Protein AF-A0A935I3I3-F1 (afdb_monomer_lite)

Structure (mmCIF, N/CA/C/O backbone):
data_AF-A0A935I3I3-F1
#
_entry.id   AF-A0A935I3I3-F1
#
loop_
_atom_site.group_PDB
_atom_site.id
_atom_site.type_symbol
_atom_site.label_atom_id
_atom_site.label_alt_id
_atom_site.label_comp_id
_atom_site.label_asym_id
_atom_site.label_entity_id
_atom_site.label_seq_id
_atom_site.pdbx_PDB_ins_code
_atom_site.Cartn_x
_atom_site.Cartn_y
_atom_site.Cartn_z
_atom_site.occupancy
_atom_site.B_iso_or_equiv
_atom_site.auth_seq_id
_atom_site.auth_comp_id
_atom_site.auth_asym_id
_atom_site.auth_atom_id
_atom_site.pdbx_PDB_model_num
ATOM 1 N N . MET A 1 1 ? -55.797 -112.763 5.866 1.00 67.31 1 MET A N 1
ATOM 2 C CA . MET A 1 1 ? -55.357 -113.945 5.087 1.00 67.31 1 MET A CA 1
ATOM 3 C C . MET A 1 1 ? -56.185 -114.024 3.824 1.00 67.31 1 MET A C 1
ATOM 5 O O . MET A 1 1 ? -57.358 -113.689 3.894 1.00 67.31 1 MET A O 1
ATOM 9 N N . TYR A 1 2 ? -55.603 -114.452 2.710 1.00 75.25 2 TYR A N 1
ATOM 10 C CA . TYR A 1 2 ? -56.309 -114.730 1.459 1.00 75.25 2 TYR A CA 1
ATOM 11 C C . TYR A 1 2 ? -55.776 -116.035 0.833 1.00 75.25 2 TYR A C 1
ATOM 13 O O . TYR A 1 2 ? -54.652 -116.449 1.129 1.00 75.25 2 TYR A O 1
ATOM 21 N N . ALA A 1 3 ? -56.599 -116.726 0.039 1.00 72.50 3 ALA A N 1
ATOM 22 C CA . ALA A 1 3 ? -56.212 -117.960 -0.651 1.00 72.50 3 ALA A CA 1
ATOM 23 C C . ALA A 1 3 ? -55.405 -117.629 -1.913 1.00 72.50 3 ALA A C 1
ATOM 25 O O . ALA A 1 3 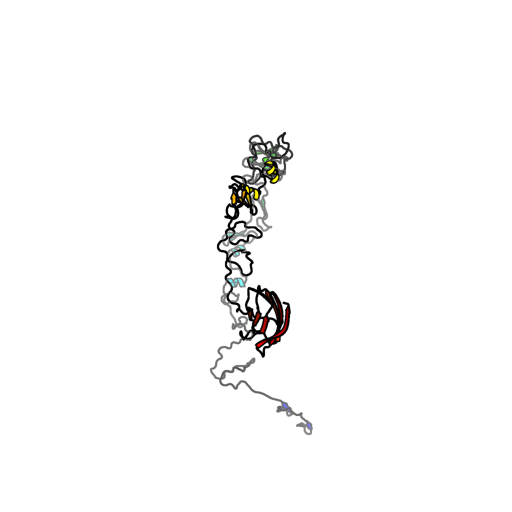? -55.801 -116.744 -2.670 1.00 72.50 3 ALA A O 1
ATOM 26 N N . ASN A 1 4 ? -54.294 -118.332 -2.138 1.00 71.69 4 ASN A N 1
ATOM 27 C CA . ASN A 1 4 ? -53.421 -118.104 -3.296 1.00 71.69 4 ASN A CA 1
ATOM 28 C C . ASN A 1 4 ? -53.401 -119.281 -4.298 1.00 71.69 4 ASN A C 1
ATOM 30 O O . ASN A 1 4 ? -52.990 -119.083 -5.437 1.00 71.69 4 ASN A O 1
ATOM 34 N N . ALA A 1 5 ? -53.870 -120.475 -3.903 1.00 74.25 5 ALA A N 1
ATOM 35 C CA . ALA A 1 5 ? -54.083 -121.655 -4.754 1.00 74.25 5 ALA A CA 1
ATOM 36 C C . ALA A 1 5 ? -55.020 -122.676 -4.066 1.00 74.25 5 ALA A C 1
ATOM 38 O O . ALA A 1 5 ? -55.248 -122.591 -2.856 1.00 74.25 5 ALA A O 1
ATOM 39 N N . VAL A 1 6 ? -55.547 -123.670 -4.804 1.00 73.00 6 VAL A N 1
ATOM 40 C CA . VAL A 1 6 ? -56.353 -124.768 -4.223 1.00 73.00 6 VAL A CA 1
ATOM 41 C C . VAL A 1 6 ? -55.484 -125.555 -3.235 1.00 73.00 6 VAL A C 1
ATOM 43 O O . VAL A 1 6 ? -54.582 -126.283 -3.637 1.00 73.00 6 VAL A O 1
ATOM 46 N N . GLY A 1 7 ? -55.743 -125.368 -1.938 1.00 63.22 7 GLY A N 1
ATOM 47 C CA . GLY A 1 7 ? -54.997 -125.983 -0.835 1.00 63.22 7 GLY A CA 1
ATOM 48 C C . GLY A 1 7 ? -53.955 -125.093 -0.132 1.00 63.22 7 GLY A C 1
ATOM 49 O O . GLY A 1 7 ? -53.338 -125.577 0.813 1.00 63.22 7 GLY A O 1
ATOM 50 N N . GLY A 1 8 ? -53.766 -123.817 -0.521 1.00 68.31 8 GLY A N 1
ATOM 51 C CA . GLY A 1 8 ? -52.788 -122.888 0.089 1.00 68.31 8 GLY A CA 1
ATOM 52 C C . GLY A 1 8 ? -53.350 -121.510 0.506 1.00 68.31 8 GLY A C 1
ATOM 53 O O . GLY A 1 8 ? -54.224 -120.955 -0.162 1.00 68.31 8 GLY A O 1
ATOM 54 N N . PHE A 1 9 ? -52.829 -120.933 1.606 1.00 74.62 9 PHE A N 1
ATOM 55 C CA . PHE A 1 9 ? -53.201 -119.605 2.145 1.00 74.62 9 PHE A CA 1
ATOM 56 C C . PHE A 1 9 ? -51.977 -118.699 2.408 1.00 74.62 9 PHE A C 1
ATOM 58 O O . PHE A 1 9 ? -50.908 -119.185 2.768 1.00 74.62 9 PHE A O 1
ATOM 65 N N . THR A 1 10 ? -52.140 -117.369 2.291 1.00 81.88 10 THR A N 1
ATOM 66 C CA . THR A 1 10 ? -51.128 -116.329 2.618 1.00 81.88 10 THR A CA 1
ATOM 67 C C . THR A 1 10 ? -51.732 -115.189 3.469 1.00 81.88 10 THR A C 1
ATOM 69 O O . THR A 1 10 ? -52.936 -114.935 3.422 1.00 81.88 10 THR A O 1
ATOM 72 N N . THR A 1 11 ? -50.941 -114.486 4.289 1.00 74.62 11 THR A N 1
ATOM 73 C CA . THR A 1 11 ? -51.362 -113.332 5.121 1.00 74.62 11 THR A CA 1
ATOM 74 C C . THR A 1 11 ? -51.030 -111.979 4.462 1.00 74.62 11 THR A C 1
ATOM 76 O O . THR A 1 11 ? -50.096 -111.886 3.675 1.00 74.62 11 THR A O 1
ATOM 79 N N . LEU A 1 12 ? -51.799 -110.924 4.783 1.00 78.88 12 LEU A N 1
ATOM 80 C CA . LEU A 1 12 ? -51.571 -109.531 4.348 1.00 78.88 12 LEU A CA 1
ATOM 81 C C . LEU A 1 12 ? -51.292 -108.653 5.593 1.00 78.88 12 LEU A C 1
ATOM 83 O O . LEU A 1 12 ? -51.928 -108.922 6.618 1.00 78.88 12 LEU A O 1
ATOM 87 N N . PRO A 1 13 ? -50.405 -107.635 5.546 1.00 79.75 13 PRO A N 1
ATOM 88 C CA . PRO A 1 13 ? -50.152 -106.741 6.686 1.00 79.75 13 PRO A CA 1
ATOM 89 C C . PRO A 1 13 ? -51.347 -105.832 7.043 1.00 79.75 13 PRO A C 1
ATOM 91 O O . PRO A 1 13 ? -52.246 -105.615 6.228 1.00 79.75 13 PRO A O 1
ATOM 94 N N . ALA A 1 14 ? -51.345 -105.274 8.260 1.00 71.75 14 ALA A N 1
ATOM 95 C CA . ALA A 1 14 ? -52.360 -104.321 8.732 1.00 71.75 14 ALA A CA 1
ATOM 96 C C . ALA A 1 14 ? -52.183 -102.907 8.124 1.00 71.75 14 ALA A C 1
ATOM 98 O O . ALA A 1 14 ? -51.054 -102.504 7.849 1.00 71.75 14 ALA A O 1
ATOM 99 N N . ALA A 1 15 ? -53.286 -102.168 7.932 1.00 75.25 15 ALA A N 1
ATOM 100 C CA . ALA A 1 15 ? -53.308 -100.791 7.402 1.00 75.25 15 ALA A CA 1
ATOM 101 C C . ALA A 1 15 ? -53.115 -99.709 8.473 1.00 75.25 15 ALA A C 1
ATOM 103 O O . ALA A 1 15 ? -53.369 -99.963 9.654 1.00 75.25 15 ALA A O 1
ATOM 104 N N . SER A 1 16 ? -52.793 -98.483 8.034 1.00 79.94 16 SER A N 1
ATOM 105 C CA . SER A 1 16 ? -52.902 -97.276 8.861 1.00 79.94 16 SER A CA 1
ATOM 106 C C . SER A 1 16 ? -54.316 -96.687 8.800 1.00 79.94 16 SER A C 1
ATOM 108 O O . SER A 1 16 ? -55.055 -96.863 7.832 1.00 79.94 16 SER A O 1
ATOM 110 N N . ASN A 1 17 ? -54.713 -95.960 9.846 1.00 67.06 17 ASN A N 1
ATOM 111 C CA . ASN A 1 17 ? -56.028 -95.320 9.885 1.00 67.06 17 ASN A CA 1
ATOM 112 C C . ASN A 1 17 ? -56.160 -94.246 8.796 1.00 67.06 17 ASN A C 1
ATOM 114 O O . ASN A 1 17 ? -55.360 -93.316 8.737 1.00 67.06 17 ASN A O 1
ATOM 118 N N . GLY A 1 18 ? -57.216 -94.358 7.987 1.00 67.12 18 GLY A N 1
ATOM 119 C CA . GLY A 1 18 ? -57.467 -93.499 6.827 1.00 67.12 18 GLY A CA 1
ATOM 120 C C . GLY A 1 18 ? -57.090 -94.147 5.495 1.00 67.12 18 GLY A C 1
ATOM 121 O O . GLY A 1 18 ? -57.455 -93.608 4.450 1.00 67.12 18 GLY A O 1
ATOM 122 N N . ASP A 1 19 ? -56.433 -95.311 5.536 1.00 76.06 19 ASP A N 1
ATOM 123 C CA . ASP A 1 19 ? -56.167 -96.109 4.349 1.00 76.06 19 ASP A CA 1
ATOM 124 C C . ASP A 1 19 ? -57.417 -96.883 3.896 1.00 76.06 19 ASP A C 1
ATOM 126 O O . ASP A 1 19 ? -58.157 -97.460 4.695 1.00 76.06 19 ASP A O 1
ATOM 130 N N . VAL A 1 20 ? -57.625 -96.949 2.584 1.00 77.19 20 VAL A N 1
ATOM 131 C CA . VAL A 1 20 ? -58.715 -97.668 1.919 1.00 77.19 20 VAL A CA 1
ATOM 132 C C . VAL A 1 20 ? -58.183 -98.976 1.320 1.00 77.19 20 VAL A C 1
ATOM 134 O O . VAL A 1 20 ? -57.151 -98.972 0.647 1.00 77.19 20 VAL A O 1
ATOM 137 N N . LEU A 1 21 ? -58.874 -100.102 1.558 1.00 78.88 21 LEU A N 1
ATOM 138 C CA . LEU A 1 21 ? -58.543 -101.411 0.970 1.00 78.88 21 LEU A CA 1
ATOM 139 C C . LEU A 1 21 ? -58.979 -101.460 -0.497 1.00 78.88 21 LEU A C 1
ATOM 141 O O . LEU A 1 21 ? -60.126 -101.161 -0.821 1.00 78.88 21 LEU A O 1
ATOM 145 N N . THR A 1 22 ? -58.093 -101.912 -1.375 1.00 77.25 22 THR 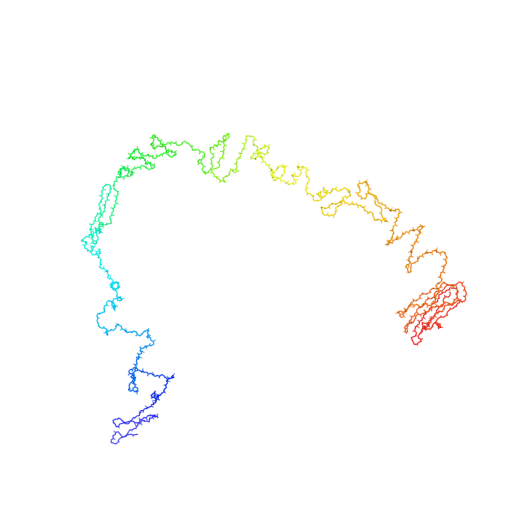A N 1
ATOM 146 C CA . THR A 1 22 ? -58.317 -102.030 -2.821 1.00 77.25 22 THR A CA 1
ATOM 147 C C . THR A 1 22 ? -57.849 -103.402 -3.330 1.00 77.25 22 THR A C 1
ATOM 149 O O . THR A 1 22 ? -57.045 -104.067 -2.675 1.00 77.25 22 THR A O 1
ATOM 152 N N . LEU A 1 23 ? -58.367 -103.869 -4.475 1.00 76.94 23 LEU A N 1
ATOM 153 C CA . LEU A 1 23 ? -57.952 -105.123 -5.127 1.00 76.94 23 LEU A CA 1
ATOM 154 C C . LEU A 1 23 ? -57.305 -104.845 -6.487 1.00 76.94 23 LEU A C 1
ATOM 156 O O . LEU A 1 23 ? -57.855 -104.084 -7.278 1.00 76.94 23 LEU A O 1
ATOM 160 N N . THR A 1 24 ? -56.209 -105.547 -6.798 1.00 73.75 24 THR A N 1
ATOM 161 C CA . THR A 1 24 ? -55.585 -105.549 -8.134 1.00 73.75 24 THR A CA 1
ATOM 162 C C . THR A 1 24 ? -55.261 -106.984 -8.557 1.00 73.75 24 THR A C 1
ATOM 164 O O . THR A 1 24 ? -54.602 -107.712 -7.822 1.00 73.75 24 THR A O 1
ATOM 167 N N . ALA A 1 25 ? -55.752 -107.421 -9.724 1.00 67.31 25 ALA A N 1
ATOM 168 C CA . ALA A 1 25 ? -55.554 -108.779 -10.265 1.00 67.31 25 ALA A CA 1
ATOM 169 C C . ALA A 1 25 ? -55.916 -109.933 -9.296 1.00 67.31 25 ALA A C 1
ATOM 171 O O . ALA A 1 25 ? -55.322 -111.007 -9.333 1.00 67.31 25 ALA A O 1
ATOM 172 N N . GLY A 1 26 ? -56.901 -109.707 -8.421 1.00 71.06 26 GLY A N 1
ATOM 173 C CA . GLY A 1 26 ? -57.347 -110.687 -7.425 1.00 71.06 26 GLY A CA 1
ATOM 174 C C . GLY A 1 26 ? -56.551 -110.688 -6.113 1.00 71.06 26 GLY A C 1
ATOM 175 O O . GLY A 1 26 ? -56.873 -111.478 -5.229 1.00 71.06 26 GLY A O 1
ATOM 176 N N . VAL A 1 27 ? -55.570 -109.790 -5.947 1.00 77.38 27 VAL A N 1
ATOM 177 C CA . VAL A 1 27 ? -54.747 -109.652 -4.730 1.00 77.38 27 VAL A CA 1
ATOM 178 C C . VAL A 1 27 ? -55.078 -108.326 -3.989 1.00 77.38 27 VAL A C 1
ATOM 180 O O . VAL A 1 27 ? -55.144 -107.290 -4.652 1.00 77.38 27 VAL A O 1
ATOM 183 N N . PRO A 1 28 ? -55.319 -108.299 -2.655 1.00 79.12 28 PRO A N 1
ATOM 184 C CA . PRO A 1 28 ? -55.695 -107.071 -1.897 1.00 79.12 28 PRO A CA 1
ATOM 185 C C . PRO A 1 28 ? -54.514 -106.175 -1.387 1.00 79.12 28 PRO A C 1
ATOM 187 O O . PRO A 1 28 ? -53.486 -106.737 -1.018 1.00 79.12 28 PRO A O 1
ATOM 190 N N . SER A 1 29 ? -54.663 -104.823 -1.280 1.00 82.88 29 SER A N 1
ATOM 191 C CA . SER A 1 29 ? -53.693 -103.812 -0.705 1.00 82.88 29 SER A CA 1
ATOM 192 C C . SER A 1 29 ? -54.310 -102.442 -0.222 1.00 82.88 29 SER A C 1
ATOM 194 O O . SER A 1 29 ? -55.455 -102.177 -0.562 1.00 82.88 29 SER A O 1
ATOM 196 N N . TRP A 1 30 ? -53.597 -101.537 0.509 1.00 79.50 30 TRP A N 1
ATOM 197 C CA . TRP A 1 30 ? -54.108 -100.301 1.231 1.00 79.50 30 TRP A CA 1
ATOM 198 C C . TRP A 1 30 ? -53.634 -98.877 0.710 1.00 79.50 30 TRP A C 1
ATOM 200 O O . TRP A 1 30 ? -52.496 -98.819 0.247 1.00 79.50 30 TRP A O 1
ATOM 210 N N . VAL A 1 31 ? -54.426 -97.747 0.812 1.00 76.81 31 VAL A N 1
ATOM 211 C CA . VAL A 1 31 ? -54.115 -96.310 0.352 1.00 76.81 31 VAL A CA 1
ATOM 212 C C . VAL A 1 31 ? -54.820 -95.076 1.109 1.00 76.81 31 VAL A C 1
ATOM 214 O O . VAL A 1 31 ? -56.038 -95.155 1.221 1.00 76.81 31 VAL A O 1
ATOM 217 N N . PRO A 1 32 ? -54.184 -93.912 1.516 1.00 68.25 32 PRO A N 1
ATOM 218 C CA . PRO A 1 32 ? -54.761 -92.725 2.310 1.00 68.25 32 PRO A CA 1
ATOM 219 C C . PRO A 1 32 ? -55.275 -91.361 1.632 1.00 68.25 32 PRO A C 1
ATOM 221 O O . PRO A 1 32 ? -54.950 -91.135 0.471 1.00 68.25 32 PRO A O 1
ATOM 224 N N . THR A 1 33 ? -56.011 -90.404 2.333 1.00 66.19 33 THR A N 1
ATOM 225 C CA . THR A 1 33 ? -56.846 -89.200 1.801 1.00 66.19 33 THR A CA 1
ATOM 226 C C . THR A 1 33 ? -56.969 -87.820 2.638 1.00 66.19 33 THR A C 1
ATOM 228 O O . THR A 1 33 ? -56.973 -87.963 3.856 1.00 66.19 33 THR A O 1
ATOM 231 N N . ALA A 1 34 ? -57.184 -86.539 2.101 1.00 55.91 34 ALA A N 1
ATOM 232 C CA . ALA A 1 34 ? -57.735 -85.250 2.791 1.00 55.91 34 ALA A CA 1
ATOM 233 C C . ALA A 1 34 ? -57.968 -83.824 2.023 1.00 55.91 34 ALA A C 1
ATOM 235 O O . ALA A 1 34 ? -57.107 -83.479 1.221 1.00 55.91 34 ALA A O 1
ATOM 236 N N . GLY A 1 35 ? -59.011 -82.952 2.372 1.00 55.47 35 GLY A N 1
ATOM 237 C CA . GLY A 1 35 ? -59.131 -81.396 2.503 1.00 55.47 35 GLY A CA 1
ATOM 238 C C . GLY A 1 35 ? -59.760 -80.330 1.455 1.00 55.47 35 GLY A C 1
ATOM 239 O O . GLY A 1 35 ? -59.498 -80.513 0.284 1.00 55.47 35 GLY A O 1
ATOM 240 N N . SER A 1 36 ? -60.487 -79.182 1.787 1.00 52.53 36 SER A N 1
ATOM 241 C CA . SER A 1 36 ? -61.473 -78.290 0.961 1.00 52.53 36 SER A CA 1
ATOM 242 C C . SER A 1 36 ? -61.195 -76.760 0.500 1.00 52.53 36 SER A C 1
ATOM 244 O O . SER A 1 36 ? -60.289 -76.150 1.049 1.00 52.53 36 SER A O 1
ATOM 246 N N . SER A 1 37 ? -61.997 -76.091 -0.426 1.00 59.03 37 SER A N 1
ATOM 247 C CA . SER A 1 37 ? -61.678 -74.980 -1.456 1.00 59.03 37 SER A CA 1
ATOM 248 C C . SER A 1 37 ? -62.431 -73.564 -1.512 1.00 59.03 37 SER A C 1
ATOM 250 O O . SER A 1 37 ? -63.527 -73.422 -0.978 1.00 59.03 37 SER A O 1
ATOM 252 N N . PHE A 1 38 ? -61.875 -72.541 -2.242 1.00 60.41 38 PHE A N 1
ATOM 253 C CA . PHE A 1 38 ? -62.249 -71.090 -2.485 1.00 60.41 38 PHE A CA 1
ATOM 254 C C . PHE A 1 38 ? -63.631 -70.800 -3.127 1.00 60.41 38 PHE A C 1
ATOM 256 O O . PHE A 1 38 ? -64.105 -69.664 -3.130 1.00 60.41 38 PHE A O 1
ATOM 263 N N . SER A 1 39 ? -64.307 -71.809 -3.672 1.00 60.75 39 SER A N 1
ATOM 264 C CA . SER A 1 39 ? -65.512 -71.669 -4.510 1.00 60.75 39 SER A CA 1
ATOM 265 C C . SER A 1 39 ? -66.822 -71.330 -3.770 1.00 60.75 39 SER A C 1
ATOM 267 O O . SER A 1 39 ? -67.883 -71.329 -4.388 1.00 60.75 39 SER A O 1
ATOM 269 N N . ALA A 1 40 ? -66.779 -71.037 -2.467 1.00 57.44 40 ALA A N 1
ATOM 270 C CA . ALA A 1 40 ? -67.965 -70.840 -1.624 1.00 57.44 40 ALA A CA 1
ATOM 271 C C . ALA A 1 40 ? -68.383 -69.364 -1.377 1.00 57.44 40 ALA A C 1
ATOM 273 O O . ALA A 1 40 ? -69.318 -69.127 -0.616 1.00 57.44 40 ALA A O 1
ATOM 274 N N . ILE A 1 41 ? -67.729 -68.363 -1.989 1.00 62.38 41 ILE A N 1
ATOM 275 C CA . ILE A 1 41 ? -68.040 -66.924 -1.811 1.00 62.38 41 ILE A CA 1
ATOM 276 C C . ILE A 1 41 ? -68.978 -66.442 -2.933 1.00 62.38 41 ILE A C 1
ATOM 278 O O . ILE A 1 41 ? -68.568 -66.411 -4.089 1.00 62.38 41 ILE A O 1
ATOM 282 N N . THR A 1 42 ? -70.218 -66.041 -2.620 1.00 62.75 42 THR A N 1
ATOM 283 C CA . THR A 1 42 ? -71.237 -65.705 -3.644 1.00 62.75 42 THR A CA 1
ATOM 284 C C . THR A 1 42 ? -71.699 -64.240 -3.696 1.00 62.75 42 THR A C 1
ATOM 286 O O . THR A 1 42 ? -72.311 -63.867 -4.690 1.00 62.75 42 THR A O 1
ATOM 289 N N . THR A 1 43 ? -71.380 -63.376 -2.720 1.00 63.41 43 THR A N 1
ATOM 290 C CA . THR A 1 43 ? -71.525 -61.898 -2.816 1.00 63.41 43 THR A CA 1
ATOM 291 C C . THR A 1 43 ? -70.566 -61.183 -1.850 1.00 63.41 43 THR A C 1
ATOM 293 O O . THR A 1 43 ? -70.423 -61.633 -0.715 1.00 63.41 43 THR A O 1
ATOM 296 N N . GLY A 1 44 ? -69.971 -60.050 -2.259 1.00 59.25 44 GLY A N 1
ATOM 297 C CA . GLY A 1 44 ? -69.062 -59.216 -1.445 1.00 59.25 44 GLY A CA 1
ATOM 298 C C . GLY A 1 44 ? -67.592 -59.245 -1.903 1.00 59.25 44 GLY A C 1
ATOM 299 O O . GLY A 1 44 ? -67.193 -60.112 -2.676 1.00 59.25 44 GLY A O 1
ATOM 300 N N . THR A 1 45 ? -66.780 -58.286 -1.441 1.00 62.66 45 THR A N 1
ATOM 301 C CA . THR A 1 45 ? -65.343 -58.181 -1.772 1.00 62.66 45 THR A CA 1
ATOM 302 C C . THR A 1 45 ? -64.501 -59.030 -0.817 1.00 62.66 45 THR A C 1
ATOM 304 O O . THR A 1 45 ? -64.507 -58.795 0.391 1.00 62.66 45 THR A O 1
ATOM 307 N N . ASN A 1 46 ? -63.742 -59.995 -1.348 1.00 60.25 46 ASN A N 1
ATOM 308 C CA . ASN A 1 46 ? -62.762 -60.763 -0.579 1.00 60.25 46 ASN A CA 1
ATOM 309 C C . ASN A 1 46 ? -61.506 -59.908 -0.340 1.00 60.25 46 ASN A C 1
ATOM 311 O O . ASN A 1 46 ? -60.678 -59.754 -1.232 1.00 60.25 46 ASN A O 1
ATOM 315 N N . ALA A 1 47 ? -61.396 -59.313 0.848 1.00 62.56 47 ALA A N 1
ATOM 316 C CA . ALA A 1 47 ? -60.284 -58.432 1.206 1.00 62.56 47 ALA A CA 1
ATOM 317 C C . ALA A 1 47 ? -59.141 -59.141 1.956 1.00 62.56 47 ALA A C 1
ATOM 319 O O . ALA A 1 47 ? -58.132 -58.506 2.252 1.00 62.56 47 ALA A O 1
ATOM 320 N N . THR A 1 48 ? -59.285 -60.425 2.304 1.00 55.66 48 THR A N 1
ATOM 321 C CA . THR A 1 48 ? -58.344 -61.107 3.214 1.00 55.66 48 THR A CA 1
ATOM 322 C C . THR A 1 48 ? -57.849 -62.473 2.736 1.00 55.66 48 THR A C 1
ATOM 324 O O . THR A 1 48 ? -56.930 -63.007 3.354 1.00 55.66 48 THR A O 1
ATOM 327 N N . ALA A 1 49 ? -58.367 -63.028 1.634 1.00 58.84 49 ALA A N 1
ATOM 328 C CA . ALA A 1 49 ? -57.858 -64.263 1.036 1.00 58.84 49 ALA A CA 1
ATOM 329 C C . ALA A 1 49 ? -57.417 -64.063 -0.424 1.00 58.84 49 ALA A C 1
ATOM 331 O O . ALA A 1 49 ? -58.130 -63.484 -1.241 1.00 58.84 49 ALA A O 1
ATOM 332 N N . THR A 1 50 ? -56.238 -64.584 -0.759 1.00 60.62 50 THR A N 1
ATOM 333 C CA . THR A 1 50 ? -55.670 -64.594 -2.112 1.00 60.62 50 THR A CA 1
ATOM 334 C C . THR A 1 50 ? -56.201 -65.769 -2.940 1.00 60.62 50 THR A C 1
ATOM 336 O O . THR A 1 50 ? -56.354 -66.880 -2.434 1.00 60.62 50 THR A O 1
ATOM 339 N N . MET A 1 51 ? -56.445 -65.541 -4.237 1.00 67.12 51 MET A N 1
ATOM 340 C CA . MET A 1 51 ? -56.627 -66.610 -5.227 1.00 67.12 51 MET A CA 1
ATOM 341 C C . MET A 1 51 ? -55.307 -66.819 -5.969 1.00 67.12 51 MET A C 1
ATOM 343 O O . MET A 1 51 ? -54.874 -65.949 -6.721 1.00 67.12 51 MET A O 1
ATOM 347 N N . THR A 1 52 ? -54.665 -67.970 -5.786 1.00 64.62 52 THR A N 1
ATOM 348 C CA . THR A 1 52 ? -53.498 -68.342 -6.596 1.00 64.62 52 THR A CA 1
ATOM 349 C C . THR A 1 52 ? -53.971 -69.049 -7.865 1.00 64.62 52 THR A C 1
ATOM 351 O O . THR A 1 52 ? -54.471 -70.171 -7.808 1.00 64.62 52 THR A O 1
ATOM 354 N N . VAL A 1 53 ? -53.819 -68.389 -9.015 1.00 68.00 53 VAL A N 1
ATOM 355 C CA . VAL A 1 53 ? -54.086 -68.962 -10.342 1.00 68.00 53 VAL A CA 1
ATOM 356 C C . VAL A 1 53 ? -52.761 -69.497 -10.885 1.00 68.00 53 VAL A C 1
ATOM 358 O O . VAL A 1 53 ? -51.886 -68.728 -11.269 1.00 68.00 53 VAL A O 1
ATOM 361 N N . ASN A 1 54 ? -52.569 -70.815 -10.839 1.00 63.12 54 ASN A N 1
ATOM 362 C CA . ASN A 1 54 ? -51.323 -71.442 -11.289 1.00 63.12 54 ASN A CA 1
ATOM 363 C C . ASN A 1 54 ? -51.239 -71.516 -12.822 1.00 63.12 54 ASN A C 1
ATOM 365 O O . ASN A 1 54 ? -52.229 -71.332 -13.529 1.00 63.12 54 ASN A O 1
ATOM 369 N N . ASN A 1 55 ? -50.049 -71.828 -13.338 1.00 56.50 55 ASN A N 1
ATOM 370 C CA . ASN A 1 55 ? -49.820 -71.997 -14.771 1.00 56.50 55 ASN A CA 1
ATOM 371 C C . ASN A 1 55 ? -50.826 -72.987 -15.399 1.00 56.50 55 ASN A C 1
ATOM 373 O O . ASN A 1 55 ? -51.003 -74.096 -14.895 1.00 56.50 55 ASN A O 1
ATOM 377 N N . GLY A 1 56 ? -51.481 -72.575 -16.489 1.00 67.50 56 GLY A N 1
ATOM 378 C CA . GLY A 1 56 ? -52.517 -73.351 -17.182 1.00 67.50 56 GLY A CA 1
ATOM 379 C C . GLY A 1 56 ? -53.927 -73.260 -16.584 1.00 67.50 56 GLY A C 1
ATOM 380 O O . GLY A 1 56 ? -54.850 -73.865 -17.127 1.00 67.50 56 GLY A O 1
ATOM 381 N N . ALA A 1 57 ? -54.132 -72.511 -15.497 1.00 61.25 57 ALA A N 1
ATOM 382 C CA . ALA A 1 57 ? -55.467 -72.296 -14.952 1.00 61.25 57 ALA A CA 1
ATOM 383 C C . ALA A 1 57 ? -56.262 -71.290 -15.801 1.00 61.25 57 ALA A C 1
ATOM 385 O O . ALA A 1 57 ? -55.791 -70.202 -16.131 1.00 61.25 57 ALA A O 1
ATOM 386 N N . SER A 1 58 ? -57.500 -71.653 -16.131 1.00 67.94 58 SER A N 1
ATOM 387 C CA . SER A 1 58 ? -58.455 -70.783 -16.815 1.00 67.94 58 SER A CA 1
ATOM 388 C C . SER A 1 58 ? -59.396 -70.129 -15.804 1.00 67.94 58 SER A C 1
ATOM 390 O O . SER A 1 58 ? -60.041 -70.828 -15.021 1.00 67.94 58 SER A O 1
ATOM 392 N N . ILE A 1 59 ? -59.529 -68.803 -15.848 1.00 67.12 59 ILE A N 1
ATOM 393 C CA . ILE A 1 59 ? -60.553 -68.076 -15.087 1.00 67.12 59 ILE A CA 1
ATOM 394 C C . ILE A 1 59 ? -61.872 -68.198 -15.857 1.00 67.12 59 ILE A C 1
ATOM 396 O O . ILE A 1 59 ? -62.054 -67.571 -16.899 1.00 67.12 59 ILE A O 1
ATOM 400 N N . LEU A 1 60 ? -62.778 -69.046 -15.366 1.00 66.88 60 LEU A N 1
ATOM 401 C CA . LEU A 1 60 ? -64.104 -69.239 -15.950 1.00 66.88 60 LEU A CA 1
ATOM 402 C C . LEU A 1 60 ? -65.089 -68.228 -15.350 1.00 66.88 60 LEU A C 1
ATOM 404 O O . LEU A 1 60 ? -65.230 -68.134 -14.132 1.00 66.88 60 LEU A O 1
ATOM 408 N N . LEU A 1 61 ? -65.779 -67.475 -16.201 1.00 67.56 61 LEU A N 1
ATOM 409 C CA . LEU A 1 61 ? -66.735 -66.457 -15.772 1.00 67.56 61 LEU A CA 1
ATOM 410 C C . LEU A 1 61 ? -68.062 -67.118 -15.360 1.00 67.56 61 LEU A C 1
ATOM 412 O O . LEU A 1 61 ? -68.660 -67.856 -16.139 1.00 67.56 61 LEU A O 1
ATOM 416 N N . GLY A 1 62 ? -68.504 -66.875 -14.118 1.00 61.94 62 GLY A N 1
ATOM 417 C CA . GLY A 1 62 ? -69.609 -67.602 -13.466 1.00 61.94 62 GLY A CA 1
ATOM 418 C C . GLY A 1 62 ? -71.017 -67.326 -14.009 1.00 61.94 62 GLY A C 1
ATOM 419 O O . GLY A 1 62 ? -71.961 -68.020 -13.638 1.00 61.94 62 GLY A O 1
ATOM 420 N N . THR A 1 63 ? -71.175 -66.347 -14.896 1.00 62.41 63 THR A N 1
ATOM 421 C CA . THR A 1 63 ? -72.434 -66.034 -15.580 1.00 62.41 63 THR A CA 1
ATOM 422 C C . THR A 1 63 ? -72.161 -65.614 -17.021 1.00 62.41 63 THR A C 1
ATOM 424 O O . THR A 1 63 ? -71.199 -64.899 -17.314 1.00 62.41 63 THR A O 1
ATOM 427 N N . ALA A 1 64 ? -73.020 -66.060 -17.940 1.00 58.53 64 ALA A N 1
ATOM 428 C CA . ALA A 1 64 ? -72.944 -65.673 -19.344 1.00 58.53 64 ALA A CA 1
ATOM 429 C C . ALA A 1 64 ? -73.131 -64.150 -19.482 1.00 58.53 64 ALA A C 1
ATOM 431 O O . ALA A 1 64 ? -74.161 -63.617 -19.075 1.00 58.53 64 ALA A O 1
ATOM 432 N N . GLY A 1 65 ? -72.128 -63.464 -20.043 1.00 62.84 65 GLY A N 1
ATOM 433 C CA . GLY A 1 65 ? -72.136 -62.013 -20.277 1.00 62.84 65 GLY A CA 1
ATOM 434 C C . GLY A 1 65 ? -71.112 -61.206 -19.471 1.00 62.84 65 GLY A C 1
ATOM 435 O O . GLY A 1 65 ? -70.936 -60.022 -19.746 1.00 62.84 65 GLY A O 1
ATOM 436 N N . ALA A 1 66 ? -70.397 -61.814 -18.522 1.00 63.19 66 ALA A N 1
ATOM 437 C CA . ALA A 1 66 ? -69.220 -61.172 -17.940 1.00 63.19 66 ALA A CA 1
ATOM 438 C C . ALA A 1 66 ? -68.054 -61.162 -18.955 1.00 63.19 66 ALA A C 1
ATOM 440 O O . ALA A 1 66 ? -67.896 -62.106 -19.729 1.00 63.19 66 ALA A O 1
ATOM 441 N N . ILE A 1 67 ? -67.234 -60.105 -18.948 1.00 66.94 67 ILE A N 1
ATOM 442 C CA . ILE A 1 67 ? -66.008 -59.960 -19.754 1.00 66.94 67 ILE A CA 1
ATOM 443 C C . ILE A 1 67 ? -64.870 -59.447 -18.873 1.00 66.94 67 ILE A C 1
ATOM 445 O O . ILE A 1 67 ? -65.081 -58.577 -18.030 1.00 66.94 67 ILE A O 1
ATOM 449 N N . ILE A 1 68 ? -63.660 -59.966 -19.091 1.00 65.31 68 ILE A N 1
ATOM 450 C CA . ILE A 1 68 ? -62.443 -59.419 -18.486 1.00 65.31 68 ILE A CA 1
ATOM 451 C C . ILE A 1 68 ? -61.870 -58.387 -19.458 1.00 65.31 68 ILE A C 1
ATOM 453 O O . ILE A 1 68 ? -61.359 -58.751 -20.512 1.00 65.31 68 ILE A O 1
ATOM 457 N N . GLN A 1 69 ? -62.013 -57.099 -19.146 1.00 61.72 69 GLN A N 1
ATOM 458 C CA . GLN A 1 69 ? -61.697 -56.015 -20.088 1.00 61.72 69 GLN A CA 1
ATOM 459 C C . GLN A 1 69 ? -60.251 -55.506 -20.025 1.00 61.72 69 GLN A C 1
ATOM 461 O O . GLN A 1 69 ? -59.842 -54.736 -20.889 1.00 61.72 69 GLN A O 1
ATOM 466 N N . SER A 1 70 ? -59.448 -55.976 -19.073 1.00 61.03 70 SER A N 1
ATOM 467 C CA . SER A 1 70 ? -58.015 -55.682 -19.033 1.00 61.03 70 SER A CA 1
ATOM 468 C C . SER A 1 70 ? -57.288 -56.718 -18.181 1.00 61.03 70 SER A C 1
ATOM 470 O O . SER A 1 70 ? -57.263 -56.612 -16.956 1.00 61.03 70 SER A O 1
ATOM 472 N N . ASN A 1 71 ? -56.697 -57.724 -18.829 1.00 56.75 71 ASN A N 1
ATOM 473 C CA . ASN A 1 71 ? -55.670 -58.532 -18.183 1.00 56.75 71 ASN A CA 1
ATOM 474 C C . ASN A 1 71 ? -54.337 -57.809 -18.347 1.00 56.75 71 ASN A C 1
ATOM 476 O O . ASN A 1 71 ? -53.664 -57.945 -19.366 1.00 56.75 71 ASN A O 1
ATOM 480 N N . GLU A 1 72 ? -53.978 -57.010 -17.353 1.00 63.16 72 GLU A N 1
ATOM 481 C CA . GLU A 1 72 ? -52.631 -56.469 -17.254 1.00 63.16 72 GLU A CA 1
ATOM 482 C C . GLU A 1 72 ? -51.713 -57.579 -16.723 1.00 63.16 72 GLU A C 1
ATOM 484 O O . GLU A 1 72 ? -51.614 -57.821 -15.521 1.00 63.16 72 GLU A O 1
ATOM 489 N N . PHE A 1 73 ? -51.088 -58.323 -17.639 1.00 59.62 73 PHE A N 1
ATOM 490 C CA . PHE A 1 73 ? -50.083 -59.329 -17.295 1.00 59.62 73 PHE A CA 1
ATOM 491 C C . PHE A 1 73 ? -48.733 -58.648 -17.077 1.00 59.62 73 PHE A C 1
ATOM 493 O O . PHE A 1 73 ? -47.856 -58.661 -17.937 1.00 59.62 73 PHE A O 1
ATOM 500 N N . ILE A 1 74 ? -48.577 -58.041 -15.908 1.00 60.41 74 ILE A N 1
ATOM 501 C CA . ILE A 1 74 ? -47.287 -57.569 -15.409 1.00 60.41 74 ILE A CA 1
ATOM 502 C C . ILE A 1 74 ? -46.741 -58.593 -14.411 1.00 60.41 74 ILE A C 1
ATOM 504 O O . ILE A 1 74 ? -47.463 -59.083 -13.543 1.00 60.41 74 ILE A O 1
ATOM 508 N N . THR A 1 75 ? -45.469 -58.960 -14.536 1.00 54.25 75 THR A N 1
ATOM 509 C CA . THR A 1 75 ? -44.766 -59.716 -13.491 1.00 54.25 75 THR A CA 1
ATOM 510 C C . THR A 1 75 ? -44.156 -58.729 -12.494 1.00 54.25 75 THR A C 1
ATOM 512 O O . THR A 1 75 ? -44.099 -57.528 -12.759 1.00 54.25 75 THR A O 1
ATOM 515 N N . SER A 1 76 ? -43.640 -59.202 -11.353 1.00 56.03 76 SER A N 1
ATOM 516 C CA . SER A 1 76 ? -42.948 -58.338 -10.375 1.00 56.03 76 SER A CA 1
ATOM 517 C C . SER A 1 76 ? -41.711 -57.618 -10.936 1.00 56.03 76 SER A C 1
ATOM 519 O O . SER A 1 76 ? -41.130 -56.781 -10.249 1.00 56.03 76 SER A O 1
ATOM 521 N N . THR A 1 77 ? -41.309 -57.931 -12.171 1.00 56.94 77 THR A N 1
ATOM 522 C CA . THR A 1 77 ? -40.176 -57.330 -12.877 1.00 56.94 77 THR A CA 1
ATOM 523 C C . THR A 1 77 ? -40.579 -56.516 -14.111 1.00 56.94 77 THR A C 1
ATOM 525 O O . THR A 1 77 ? -39.697 -56.003 -14.795 1.00 56.94 77 THR A O 1
ATOM 528 N N . SER A 1 78 ? -41.869 -56.406 -14.449 1.00 66.00 78 SER A N 1
ATOM 529 C CA . SER A 1 78 ? -42.309 -55.623 -15.611 1.00 66.00 78 SER A CA 1
ATOM 530 C C . SER A 1 78 ? -42.121 -54.121 -15.368 1.00 66.00 78 SER A C 1
ATOM 532 O O . SER A 1 78 ? -42.574 -53.592 -14.356 1.00 66.00 78 SER A O 1
ATOM 534 N N . VAL A 1 79 ? -41.476 -53.428 -16.317 1.00 58.81 79 VAL A N 1
ATOM 535 C CA . VAL A 1 79 ? -41.185 -51.978 -16.243 1.00 58.81 79 VAL A CA 1
ATOM 536 C C . VAL A 1 79 ? -42.019 -51.115 -17.204 1.00 58.81 79 VAL A C 1
ATOM 538 O O . VAL A 1 79 ? -41.969 -49.892 -17.107 1.00 58.81 79 VAL A O 1
ATOM 541 N N . SER A 1 80 ? -42.790 -51.711 -18.127 1.00 55.97 80 SER A N 1
ATOM 542 C CA . SER A 1 80 ? -43.800 -50.998 -18.933 1.00 55.97 80 SER A CA 1
ATOM 543 C C . SER A 1 80 ? -44.852 -51.948 -19.524 1.00 55.97 80 SER A C 1
ATOM 545 O O . SER A 1 80 ? -44.658 -53.163 -19.519 1.00 55.97 80 SER A O 1
ATOM 547 N N . SER A 1 81 ? -45.932 -51.382 -20.068 1.00 57.84 81 SER A N 1
ATOM 548 C CA . SER A 1 81 ? -47.035 -52.086 -20.738 1.00 57.84 81 SER A CA 1
ATOM 549 C C . SER A 1 81 ? -46.919 -52.139 -22.278 1.00 57.84 81 SER A C 1
ATOM 551 O O . SER A 1 81 ? -47.905 -52.432 -22.953 1.00 57.84 81 SER A O 1
ATOM 553 N N . ALA A 1 82 ? -45.747 -51.830 -22.857 1.00 61.38 82 ALA A N 1
ATOM 554 C CA . ALA A 1 82 ? -45.548 -51.753 -24.313 1.00 61.38 82 ALA A CA 1
ATOM 555 C C . ALA A 1 82 ? -45.354 -53.127 -25.001 1.00 61.38 82 ALA A C 1
ATOM 557 O O . ALA A 1 82 ? -44.814 -54.056 -24.404 1.00 61.38 82 ALA A O 1
ATOM 558 N N . VAL A 1 83 ? -45.766 -53.228 -26.276 1.00 63.97 83 VAL A N 1
ATOM 559 C CA . VAL A 1 83 ? -45.644 -54.433 -27.130 1.00 63.97 83 VAL A CA 1
ATOM 560 C C . VAL A 1 83 ? -44.201 -54.609 -27.621 1.00 63.97 83 VAL A C 1
ATOM 562 O O . VAL A 1 83 ? -43.611 -53.665 -28.145 1.00 63.97 83 VAL A O 1
ATOM 565 N N . ASP A 1 84 ? -43.648 -55.815 -27.481 1.00 61.75 84 ASP A N 1
ATOM 566 C CA . ASP A 1 84 ? -42.289 -56.160 -27.915 1.00 61.75 84 ASP A CA 1
ATOM 567 C C . ASP A 1 84 ? -42.213 -56.340 -29.447 1.00 61.75 84 ASP A C 1
ATOM 569 O O . ASP A 1 84 ? -42.915 -57.170 -30.020 1.00 61.75 84 ASP A O 1
ATOM 573 N N . LEU A 1 85 ? -41.371 -55.540 -30.115 1.00 68.38 85 LEU A N 1
ATOM 574 C CA . LEU A 1 85 ? -41.126 -55.587 -31.566 1.00 68.38 85 LEU A CA 1
ATOM 575 C C . LEU A 1 85 ? -39.927 -56.484 -31.939 1.00 68.38 85 LEU A C 1
ATOM 577 O O . LEU A 1 85 ? -39.574 -56.567 -33.115 1.00 68.38 85 LEU A O 1
ATOM 581 N N . ALA A 1 86 ? -39.266 -57.111 -30.959 1.00 59.25 86 ALA A N 1
ATOM 582 C CA . ALA A 1 86 ? -38.072 -57.932 -31.163 1.00 59.25 86 ALA A CA 1
ATOM 583 C C . ALA A 1 86 ? -38.376 -59.406 -31.500 1.00 59.25 86 ALA A C 1
ATOM 585 O O . ALA A 1 86 ? -37.448 -60.178 -31.755 1.00 59.25 86 ALA A O 1
ATOM 586 N N . THR A 1 87 ? -39.649 -59.812 -31.528 1.00 56.81 87 THR A N 1
ATOM 587 C CA . THR A 1 87 ? -40.075 -61.160 -31.929 1.00 56.81 87 THR A CA 1
ATOM 588 C C . THR A 1 87 ? -40.543 -61.188 -33.388 1.00 56.81 87 THR A C 1
ATOM 590 O O . THR A 1 87 ? -40.960 -60.188 -33.970 1.00 56.81 87 THR A O 1
ATOM 593 N N . THR A 1 88 ? -40.501 -62.369 -34.011 1.00 55.38 88 THR A N 1
ATOM 594 C CA . THR A 1 88 ? -40.893 -62.607 -35.417 1.00 55.38 88 THR A CA 1
ATOM 595 C C . THR A 1 88 ? -42.391 -62.415 -35.702 1.00 55.38 88 THR A C 1
ATOM 597 O O . THR A 1 88 ? -42.859 -62.740 -36.790 1.00 55.38 88 THR A O 1
ATOM 600 N N . GLU A 1 89 ? -43.164 -61.926 -34.734 1.00 55.47 89 GLU A N 1
ATOM 601 C CA . GLU A 1 89 ? -44.609 -61.703 -34.846 1.00 55.47 89 GLU A CA 1
ATOM 602 C C . GLU A 1 89 ? -44.943 -60.469 -35.710 1.00 55.47 89 GLU A C 1
ATOM 604 O O . GLU A 1 89 ? -46.071 -60.343 -36.187 1.00 55.47 89 GLU A O 1
ATOM 609 N N . VAL A 1 90 ? -43.959 -59.603 -35.995 1.00 63.56 9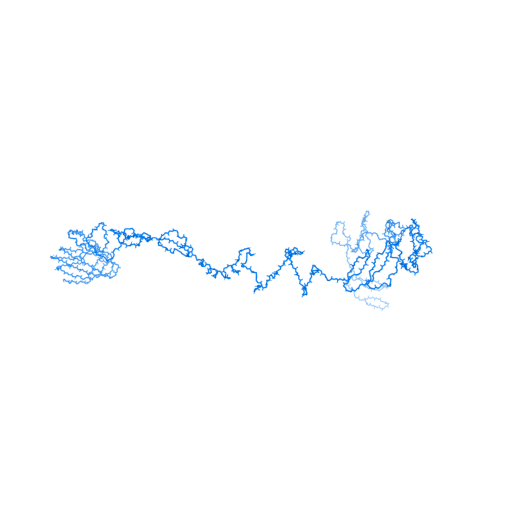0 VAL A N 1
ATOM 610 C CA . VAL A 1 90 ? -44.093 -58.437 -36.888 1.00 63.56 90 VAL A CA 1
ATOM 611 C C . VAL A 1 90 ? -43.414 -58.709 -38.248 1.00 63.56 90 VAL A C 1
ATOM 613 O O . VAL A 1 90 ? -42.198 -58.859 -38.312 1.00 63.56 90 VAL A O 1
ATOM 616 N N . ASN A 1 91 ? -44.173 -58.752 -39.357 1.00 53.06 91 ASN A N 1
ATOM 617 C CA . ASN A 1 91 ? -43.663 -58.981 -40.728 1.00 53.06 91 ASN A CA 1
ATOM 618 C C . ASN A 1 91 ? -44.012 -57.801 -41.670 1.00 53.06 91 ASN A C 1
ATOM 620 O O . ASN A 1 91 ? -45.182 -57.428 -41.771 1.00 53.06 91 ASN A O 1
ATOM 624 N N . GLY A 1 92 ? -43.018 -57.220 -42.364 1.00 65.19 92 GLY A N 1
ATOM 625 C CA . GLY A 1 92 ? -43.166 -56.091 -43.305 1.00 65.19 92 GLY A CA 1
ATOM 626 C C . GLY A 1 92 ? -41.940 -55.159 -43.368 1.00 65.19 92 GLY A C 1
ATOM 627 O O . GLY A 1 92 ? -41.010 -55.290 -42.578 1.00 65.19 92 GLY A O 1
ATOM 628 N N . ILE A 1 93 ? -41.925 -54.204 -44.308 1.00 62.38 93 ILE A N 1
ATOM 629 C CA . ILE A 1 93 ? -40.941 -53.103 -44.323 1.00 62.38 93 ILE A CA 1
ATOM 630 C C . ILE A 1 93 ? -41.478 -51.985 -43.432 1.00 62.38 93 ILE A C 1
ATOM 632 O O . ILE A 1 93 ? -42.590 -51.508 -43.662 1.00 62.38 93 ILE A O 1
ATOM 636 N N . LEU A 1 94 ? -40.686 -51.524 -42.465 1.00 69.50 94 LEU A N 1
ATOM 637 C CA . LEU A 1 94 ? -40.987 -50.293 -41.738 1.00 69.50 94 LEU A CA 1
ATOM 638 C C . LEU A 1 94 ? -40.501 -49.089 -42.571 1.00 69.50 94 LEU A C 1
ATOM 640 O O . LEU A 1 94 ? -39.306 -48.986 -42.858 1.00 69.50 94 LEU A O 1
ATOM 644 N N . PRO A 1 95 ? -41.392 -48.162 -42.981 1.00 71.56 95 PRO A N 1
ATOM 645 C CA . PRO A 1 95 ? -40.980 -46.864 -43.513 1.00 71.56 95 PRO A CA 1
ATOM 646 C C . PRO A 1 95 ? -40.047 -46.149 -42.530 1.00 71.56 95 PRO A C 1
ATOM 648 O O . PRO A 1 95 ? -40.174 -46.367 -41.329 1.00 71.56 95 PRO A O 1
ATOM 651 N N . ILE A 1 96 ? -39.185 -45.234 -43.004 1.00 73.38 96 ILE A N 1
ATOM 652 C CA . ILE A 1 96 ? -38.234 -44.497 -42.140 1.00 73.38 96 ILE A CA 1
ATOM 653 C C . ILE A 1 96 ? -38.949 -43.940 -40.900 1.00 73.38 96 ILE A C 1
ATOM 655 O O . ILE A 1 96 ? -38.500 -44.171 -39.783 1.00 73.38 96 ILE A O 1
ATOM 659 N N . ALA A 1 97 ? -40.116 -43.307 -41.090 1.00 66.31 97 ALA A N 1
ATOM 660 C CA . ALA A 1 97 ? -40.931 -42.731 -40.018 1.00 66.31 97 ALA A CA 1
ATOM 661 C C . ALA A 1 97 ? -41.285 -43.713 -38.885 1.00 66.31 97 ALA A C 1
ATOM 663 O O . ALA A 1 97 ? -41.441 -43.293 -37.742 1.00 66.31 97 ALA A O 1
ATOM 664 N N . ASN A 1 98 ? -41.369 -45.003 -39.201 1.00 66.06 98 ASN A N 1
ATOM 665 C CA . ASN A 1 98 ? -41.780 -46.061 -38.290 1.00 66.06 98 ASN A CA 1
ATOM 666 C C . ASN A 1 98 ? -40.587 -46.842 -37.708 1.00 66.06 98 ASN A C 1
ATOM 668 O O . ASN A 1 98 ? -40.803 -47.834 -37.022 1.00 66.06 98 ASN A O 1
ATOM 672 N N . GLY A 1 99 ? -39.349 -46.373 -37.919 1.00 62.16 99 GLY A N 1
ATOM 673 C CA . GLY A 1 99 ? -38.140 -46.927 -37.304 1.00 62.16 99 GLY A CA 1
ATOM 674 C C . GLY A 1 99 ? -37.600 -48.175 -38.013 1.00 62.16 99 GLY A C 1
ATOM 675 O O . GLY A 1 99 ? -38.255 -48.774 -38.843 1.00 62.16 99 GLY A O 1
ATOM 676 N N . GLY A 1 100 ? -36.349 -48.542 -37.746 1.00 73.50 100 GLY A N 1
ATOM 677 C CA . GLY A 1 100 ? -35.623 -49.615 -38.452 1.00 73.50 100 GLY A CA 1
ATOM 678 C C . GLY A 1 100 ? -34.145 -49.274 -38.615 1.00 73.50 100 GLY A C 1
ATOM 679 O O . GLY A 1 100 ? -33.274 -50.109 -38.413 1.00 73.50 100 GLY A O 1
ATOM 680 N N . THR A 1 101 ? -33.860 -47.992 -38.838 1.00 77.94 101 THR A N 1
ATOM 681 C CA . THR A 1 101 ? -32.536 -47.411 -38.596 1.00 77.94 101 THR A CA 1
ATOM 682 C C . THR A 1 101 ? -32.431 -46.794 -37.207 1.00 77.94 101 THR A C 1
ATOM 684 O O . THR A 1 101 ? -31.336 -46.464 -36.799 1.00 77.94 101 THR A O 1
ATOM 687 N N . GLY A 1 102 ? -33.532 -46.612 -36.468 1.00 75.38 102 GLY A N 1
ATOM 688 C CA . GLY A 1 102 ? -33.552 -45.878 -35.191 1.00 75.38 102 GLY A CA 1
ATOM 689 C C . GLY A 1 102 ? -33.797 -44.369 -35.343 1.00 75.38 102 GLY A C 1
ATOM 690 O O . GLY A 1 102 ? -33.601 -43.618 -34.394 1.00 75.38 102 GLY A O 1
ATOM 691 N N . SER A 1 103 ? -34.220 -43.906 -36.528 1.00 81.69 103 SER A N 1
ATOM 692 C CA . SER A 1 103 ? -34.661 -42.526 -36.765 1.00 81.69 103 SER A CA 1
ATOM 693 C C . SER A 1 103 ? -35.807 -42.462 -37.771 1.00 81.69 103 SER A C 1
ATOM 695 O O . SER A 1 103 ? -35.820 -43.211 -38.742 1.00 81.69 103 SER A O 1
ATOM 697 N N . SER A 1 104 ? -36.719 -41.511 -37.565 1.00 83.12 104 SER A N 1
ATOM 698 C CA . SER A 1 104 ? -37.852 -41.205 -38.444 1.00 83.12 104 SER A CA 1
ATOM 699 C C . SER A 1 104 ? -37.536 -40.218 -39.576 1.00 83.12 104 SER A C 1
ATOM 701 O O . SER A 1 104 ? -38.424 -39.852 -40.344 1.00 83.12 104 SER A O 1
ATOM 703 N N . THR A 1 105 ? -36.273 -39.807 -39.726 1.00 84.69 105 THR A N 1
ATOM 704 C CA . THR A 1 105 ? -35.827 -38.846 -40.749 1.00 84.69 105 THR A CA 1
ATOM 705 C C . THR A 1 105 ? -34.705 -39.431 -41.603 1.00 84.69 105 THR A C 1
ATOM 707 O O . THR A 1 105 ? -33.907 -40.227 -41.113 1.00 84.69 105 THR A O 1
ATOM 710 N N . ALA A 1 106 ? -34.595 -39.016 -42.871 1.00 86.75 106 ALA A N 1
ATOM 711 C CA . ALA A 1 106 ? -33.505 -39.459 -43.748 1.00 86.75 106 ALA A CA 1
ATOM 712 C C . ALA A 1 106 ? -32.120 -39.107 -43.173 1.00 86.75 106 ALA A C 1
ATOM 714 O O . ALA A 1 106 ? -31.214 -39.930 -43.217 1.00 86.75 106 ALA A O 1
ATOM 715 N N . GLY A 1 107 ? -31.978 -37.922 -42.565 1.00 87.06 107 GLY A N 1
ATOM 716 C CA . GLY A 1 107 ? -30.738 -37.508 -41.905 1.00 87.06 107 GLY A CA 1
ATOM 717 C C . GLY A 1 107 ? -30.345 -38.434 -40.754 1.00 87.06 107 GLY A C 1
ATOM 718 O O . GLY A 1 107 ? -29.221 -38.921 -40.721 1.00 87.06 107 GLY A O 1
ATOM 719 N N . GLY A 1 108 ? -31.275 -38.755 -39.849 1.00 86.19 108 GLY A N 1
ATOM 720 C CA . GLY A 1 108 ? -30.972 -39.697 -38.771 1.00 86.19 108 GLY A CA 1
ATOM 721 C C . GLY A 1 108 ? -30.788 -41.139 -39.257 1.00 86.19 108 GLY A C 1
ATOM 722 O O . GLY A 1 108 ? -29.994 -41.874 -38.681 1.00 86.19 108 GLY A O 1
ATOM 723 N N . ALA A 1 109 ? -31.438 -41.540 -40.355 1.00 89.50 109 ALA A N 1
ATOM 724 C CA . ALA A 1 109 ? -31.173 -42.827 -40.992 1.00 89.50 109 ALA A CA 1
ATOM 725 C C . ALA A 1 109 ? -29.745 -42.906 -41.564 1.00 89.50 109 ALA A C 1
ATOM 727 O O . ALA A 1 109 ? -29.078 -43.916 -41.361 1.00 89.50 109 ALA A O 1
ATOM 728 N N . LEU A 1 110 ? -29.254 -41.843 -42.216 1.00 91.50 110 LEU A N 1
ATOM 729 C CA . LEU A 1 110 ? -27.869 -41.753 -42.700 1.00 91.50 110 LEU A CA 1
ATOM 730 C C . LEU A 1 110 ? -26.866 -41.842 -41.545 1.00 91.50 110 LEU A C 1
ATOM 732 O O . LEU A 1 110 ? -25.918 -42.622 -41.632 1.00 91.50 110 LEU A O 1
ATOM 736 N N . THR A 1 111 ? -27.122 -41.126 -40.442 1.00 89.12 111 THR A N 1
ATOM 737 C CA . THR A 1 111 ? -26.310 -41.207 -39.217 1.00 89.12 111 THR A CA 1
ATOM 738 C C . THR A 1 111 ? -26.225 -42.638 -38.699 1.00 89.12 111 THR A C 1
ATOM 740 O O . THR A 1 111 ? -25.135 -43.128 -38.417 1.00 89.12 111 THR A O 1
ATOM 743 N N . ASN A 1 112 ? -27.359 -43.333 -38.626 1.00 88.44 112 ASN A N 1
ATOM 744 C CA . ASN A 1 112 ? -27.410 -44.686 -38.079 1.00 88.44 112 ASN A CA 1
ATOM 745 C C . ASN A 1 112 ? -26.815 -45.743 -39.031 1.00 88.44 112 ASN A C 1
ATOM 747 O O . ASN A 1 112 ? -26.398 -46.804 -38.576 1.00 88.44 112 ASN A O 1
ATOM 751 N N . LEU A 1 113 ? -26.731 -45.450 -40.334 1.00 90.12 113 LEU A N 1
ATOM 752 C CA . LEU A 1 113 ? -26.056 -46.283 -41.338 1.00 90.12 113 LEU A CA 1
ATOM 753 C C . LEU A 1 11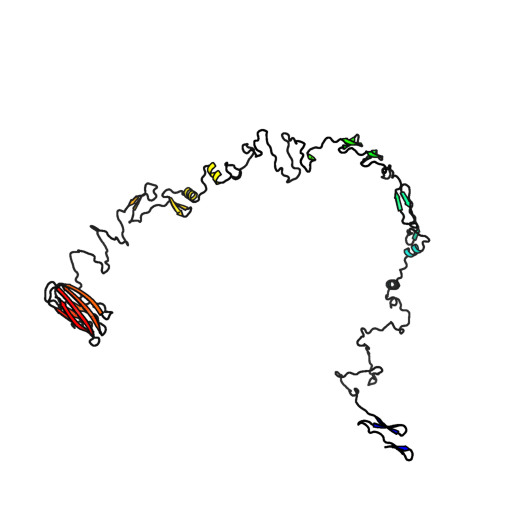3 ? -24.557 -45.966 -41.494 1.00 90.12 113 LEU A C 1
ATOM 755 O O . LEU A 1 113 ? -23.845 -46.728 -42.144 1.00 90.12 113 LEU A O 1
ATOM 759 N N . GLY A 1 114 ? -24.078 -44.839 -40.957 1.00 88.62 114 GLY A N 1
ATOM 760 C CA . GLY A 1 114 ? -22.724 -44.339 -41.211 1.00 88.62 114 GLY A CA 1
ATOM 761 C C . GLY A 1 114 ? -22.500 -43.863 -42.654 1.00 88.62 114 GLY A C 1
ATOM 762 O O . GLY A 1 114 ? -21.364 -43.845 -43.126 1.00 88.62 114 GLY A O 1
ATOM 763 N N . ALA A 1 115 ? -23.567 -43.502 -43.372 1.00 90.31 115 ALA A N 1
ATOM 764 C CA . ALA A 1 115 ? -23.504 -43.051 -44.759 1.00 90.31 115 ALA A CA 1
ATOM 765 C C . ALA A 1 115 ? -23.385 -41.520 -44.851 1.00 90.31 115 ALA A C 1
ATOM 767 O O . ALA A 1 115 ? -24.004 -40.788 -44.080 1.00 90.31 115 ALA A O 1
ATOM 768 N N . GLN A 1 116 ? -22.621 -41.031 -45.830 1.00 90.88 116 GLN A N 1
ATOM 769 C CA . GLN A 1 116 ? -22.555 -39.602 -46.151 1.00 90.88 116 GLN A CA 1
ATOM 770 C C . GLN A 1 116 ? -23.700 -39.206 -47.106 1.00 90.88 116 GLN A C 1
ATOM 772 O O . GLN A 1 116 ? -24.024 -39.987 -48.006 1.00 90.88 116 GLN A O 1
ATOM 777 N N . PRO A 1 117 ? -24.311 -38.014 -46.959 1.00 90.00 117 PRO A N 1
ATOM 778 C CA . PRO A 1 117 ? -25.242 -37.471 -47.948 1.00 90.00 117 PRO A CA 1
ATOM 779 C C . PRO A 1 117 ? -24.588 -37.276 -49.327 1.00 90.00 117 PRO A C 1
ATOM 781 O O . PRO A 1 117 ? -23.377 -37.086 -49.429 1.00 90.00 117 PRO A O 1
ATOM 784 N N . VAL A 1 118 ? -25.396 -37.277 -50.394 1.00 90.81 118 VAL A N 1
ATOM 785 C CA . VAL A 1 118 ? -24.916 -36.941 -51.746 1.00 90.81 118 VAL A CA 1
ATOM 786 C C . VAL A 1 118 ? -24.490 -35.476 -51.787 1.00 90.81 118 VAL A C 1
ATOM 788 O O . VAL A 1 118 ? -25.285 -34.590 -51.478 1.00 90.81 118 VAL A O 1
ATOM 791 N N . ASP A 1 119 ? -23.254 -35.246 -52.220 1.00 93.12 119 ASP A N 1
ATOM 792 C CA . ASP A 1 119 ? -22.640 -33.929 -52.325 1.00 93.12 119 ASP A CA 1
ATOM 793 C C . ASP A 1 119 ? -21.922 -33.785 -53.681 1.00 93.12 119 ASP A C 1
ATOM 795 O O . ASP A 1 119 ? -21.211 -34.692 -54.137 1.00 93.12 119 ASP A O 1
ATOM 799 N N . ALA A 1 120 ? -22.150 -32.658 -54.362 1.00 93.19 120 ALA A N 1
ATOM 800 C CA . ALA A 1 120 ? -21.611 -32.405 -55.699 1.00 93.19 120 ALA A CA 1
ATOM 801 C C . ALA A 1 120 ? -20.083 -32.230 -55.692 1.00 93.19 120 ALA A C 1
ATOM 803 O O . ALA A 1 120 ? -19.417 -32.652 -56.640 1.00 93.19 120 ALA A O 1
ATOM 804 N N . GLU A 1 121 ? -19.518 -31.667 -54.622 1.00 96.19 121 GLU A N 1
ATOM 805 C CA . GLU A 1 121 ? -18.074 -31.494 -54.480 1.00 96.19 121 GLU A CA 1
ATOM 806 C C . GLU A 1 121 ? -17.399 -32.844 -54.248 1.00 96.19 121 GLU A C 1
ATOM 808 O O . GLU A 1 121 ? -16.425 -33.174 -54.926 1.00 96.19 121 GLU A O 1
ATOM 813 N N . LEU A 1 122 ? -17.961 -33.680 -53.368 1.00 93.75 122 LEU A N 1
ATOM 814 C CA . LEU A 1 122 ? -17.436 -35.028 -53.129 1.00 93.75 122 LEU A CA 1
ATOM 815 C C . LEU A 1 122 ? -17.476 -35.884 -54.404 1.00 93.75 122 LEU A C 1
ATOM 817 O O . LEU A 1 122 ? -16.526 -36.615 -54.697 1.00 93.75 122 LEU A O 1
ATOM 821 N N . THR A 1 123 ? -18.540 -35.735 -55.200 1.00 94.00 123 THR A N 1
ATOM 822 C CA . THR A 1 123 ? -18.667 -36.393 -56.508 1.00 94.00 123 THR A CA 1
ATOM 823 C C . THR A 1 123 ? -17.545 -35.956 -57.453 1.00 94.00 123 THR A C 1
ATOM 825 O O . THR A 1 123 ? -16.867 -36.799 -58.041 1.00 94.00 123 THR A O 1
ATOM 828 N N . ALA A 1 124 ? -17.288 -34.654 -57.561 1.00 95.44 124 ALA A N 1
ATOM 829 C CA . ALA A 1 124 ? -16.261 -34.113 -58.445 1.00 95.44 124 ALA A CA 1
ATOM 830 C C . ALA A 1 124 ? -14.831 -34.483 -58.014 1.00 95.44 124 ALA A C 1
ATOM 832 O O . ALA A 1 124 ? -14.013 -34.850 -58.858 1.00 95.44 124 ALA A O 1
ATOM 833 N N . ILE A 1 125 ? -14.538 -34.452 -56.708 1.00 94.75 125 ILE A N 1
ATOM 834 C CA . ILE A 1 125 ? -13.242 -34.879 -56.156 1.00 94.75 125 ILE A CA 1
ATOM 835 C C . ILE A 1 125 ? -12.995 -36.362 -56.457 1.00 94.75 125 ILE A C 1
ATOM 837 O O . ILE A 1 125 ? -11.891 -36.727 -56.860 1.00 94.75 125 ILE A O 1
ATOM 841 N N . SER A 1 126 ? -14.022 -37.212 -56.326 1.00 92.69 126 SER A N 1
ATOM 842 C CA . SER A 1 126 ? -13.908 -38.652 -56.604 1.00 92.69 126 SER A CA 1
ATOM 843 C C . SER A 1 126 ? -13.623 -38.985 -58.078 1.00 92.69 126 SER A C 1
ATOM 845 O O . SER A 1 126 ? -13.114 -40.063 -58.373 1.00 92.69 126 SER A O 1
ATOM 847 N N . GLY A 1 127 ? -13.910 -38.058 -59.000 1.00 92.44 127 GLY A N 1
ATOM 848 C CA . GLY A 1 127 ? -13.657 -38.206 -60.436 1.00 92.44 127 GLY A CA 1
ATOM 849 C C . GLY A 1 127 ? -12.243 -37.820 -60.893 1.00 92.44 127 GLY A C 1
ATOM 850 O O . GLY A 1 127 ? -11.933 -37.945 -62.080 1.00 92.44 127 GLY A O 1
ATOM 851 N N . LEU A 1 128 ? -11.372 -37.332 -60.001 1.00 94.38 128 LEU A N 1
ATOM 852 C CA . LEU A 1 128 ? -9.999 -36.957 -60.354 1.00 94.38 128 LEU A CA 1
ATOM 853 C C . LEU A 1 128 ? -9.131 -38.202 -60.612 1.00 94.38 128 LEU A C 1
ATOM 855 O O . LEU A 1 128 ? -8.913 -39.019 -59.725 1.00 94.38 128 LEU A O 1
ATOM 859 N N . ALA A 1 129 ? -8.575 -38.317 -61.823 1.00 90.50 129 ALA A N 1
ATOM 860 C CA . ALA A 1 129 ? -7.814 -39.499 -62.259 1.00 90.50 129 ALA A CA 1
ATOM 861 C C . ALA A 1 129 ? -6.349 -39.565 -61.773 1.00 90.50 129 ALA A C 1
ATOM 863 O O . ALA A 1 129 ? -5.642 -40.521 -62.083 1.00 90.50 129 ALA A O 1
ATOM 864 N N . GLY A 1 130 ? -5.857 -38.546 -61.069 1.00 90.19 130 GLY A N 1
ATOM 865 C CA . GLY A 1 130 ? -4.450 -38.429 -60.677 1.00 90.19 130 GLY A CA 1
ATOM 866 C C . GLY A 1 130 ? -4.288 -37.874 -59.267 1.00 90.19 130 GLY A C 1
ATOM 867 O O . GLY A 1 130 ? -5.259 -37.478 -58.622 1.00 90.19 130 GLY A O 1
ATOM 868 N N . THR A 1 131 ? -3.051 -37.880 -58.783 1.00 91.56 131 THR A N 1
ATOM 869 C CA . THR A 1 131 ? -2.689 -37.472 -57.423 1.00 91.56 131 THR A CA 1
ATOM 870 C C . THR A 1 131 ? -2.094 -36.063 -57.395 1.00 91.56 131 THR A C 1
ATOM 872 O O . THR A 1 131 ? -1.563 -35.570 -58.389 1.00 91.56 131 THR A O 1
ATOM 875 N N . GLY A 1 132 ? -2.167 -35.407 -56.235 1.00 93.56 132 GLY A N 1
ATOM 876 C CA . GLY A 1 132 ? -1.641 -34.057 -56.015 1.00 93.56 132 GLY A CA 1
ATOM 877 C C . GLY A 1 132 ? -2.729 -33.083 -55.571 1.00 93.56 132 GLY A C 1
ATOM 878 O O . GLY A 1 132 ? -3.696 -33.475 -54.917 1.00 93.56 132 GLY A O 1
ATOM 879 N N . PHE A 1 133 ? -2.580 -31.804 -55.917 1.00 94.62 133 PHE A N 1
ATOM 880 C CA . PHE A 1 133 ? -3.524 -30.764 -55.505 1.00 94.62 133 PHE A CA 1
ATOM 881 C C . PHE A 1 133 ? -4.811 -30.788 -56.327 1.00 94.62 133 PHE A C 1
ATOM 883 O O . PHE A 1 133 ? -4.823 -30.353 -57.479 1.00 94.62 133 PHE A O 1
ATOM 890 N N . ALA A 1 134 ? -5.902 -31.232 -55.704 1.00 95.19 134 ALA A N 1
ATOM 891 C CA . ALA A 1 134 ? -7.259 -31.011 -56.183 1.00 95.19 134 ALA A CA 1
ATOM 892 C C . ALA A 1 134 ? -7.670 -29.561 -55.891 1.00 95.19 134 ALA A C 1
ATOM 894 O O . ALA A 1 134 ? -7.931 -29.196 -54.746 1.00 95.19 134 ALA A O 1
ATOM 895 N N . VAL A 1 135 ? -7.716 -28.723 -56.923 1.00 95.56 135 VAL A N 1
ATOM 896 C CA . VAL A 1 135 ? -8.121 -27.319 -56.804 1.00 95.56 135 VAL A CA 1
ATOM 897 C C . VAL A 1 135 ? -9.512 -27.164 -57.390 1.00 95.56 135 VAL A C 1
ATOM 899 O O . VAL A 1 135 ? -9.736 -27.513 -58.549 1.00 95.56 135 VAL A O 1
ATOM 902 N N . GLN A 1 136 ? -10.440 -26.630 -56.601 1.00 96.12 136 GLN A N 1
ATOM 903 C CA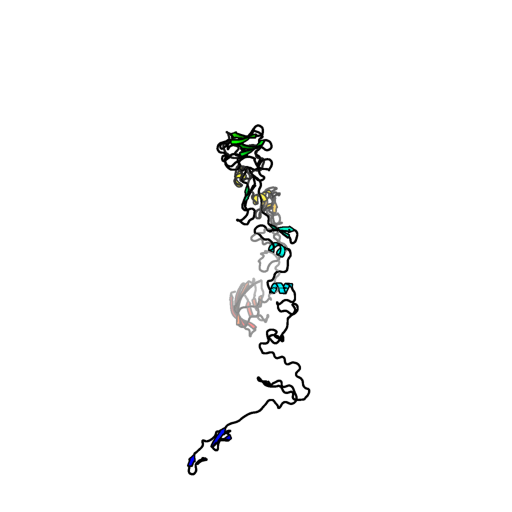 . GLN A 1 136 ? -11.776 -26.297 -57.077 1.00 96.12 136 GLN A CA 1
ATOM 904 C C . GLN A 1 136 ? -11.672 -25.150 -58.090 1.00 96.12 136 GLN A C 1
ATOM 906 O O . GLN A 1 136 ? -11.211 -24.059 -57.760 1.00 96.12 136 GLN A O 1
ATOM 911 N N . THR A 1 137 ? -12.062 -25.394 -59.339 1.00 94.88 137 THR A N 1
ATOM 912 C CA . THR A 1 137 ? -12.055 -24.379 -60.411 1.00 94.88 137 THR A CA 1
ATOM 913 C C . THR A 1 137 ? -13.443 -23.795 -60.679 1.00 94.88 137 THR A C 1
ATOM 915 O O . THR A 1 137 ? -13.578 -22.874 -61.479 1.00 94.88 137 THR A O 1
ATOM 918 N N . GLY A 1 138 ? -14.467 -24.334 -60.015 1.00 93.62 138 GLY A N 1
ATOM 919 C CA . GLY A 1 138 ? -15.867 -23.912 -60.028 1.00 93.62 138 GLY A CA 1
ATOM 920 C C . GLY A 1 138 ? -16.693 -24.836 -59.122 1.00 93.62 138 GLY A C 1
ATOM 921 O O . GLY A 1 138 ? -16.188 -25.876 -58.705 1.00 93.62 138 GLY A O 1
ATOM 922 N N . ALA A 1 139 ? -17.943 -24.479 -58.814 1.00 94.06 139 ALA A N 1
ATOM 923 C CA . ALA A 1 139 ? -18.817 -25.321 -57.986 1.00 94.06 139 ALA A CA 1
ATOM 924 C C . ALA A 1 139 ? -18.978 -26.721 -58.609 1.00 94.06 139 ALA A C 1
ATOM 926 O O . ALA A 1 139 ? -19.266 -26.839 -59.803 1.00 94.06 139 ALA A O 1
ATOM 927 N N . GLY A 1 140 ? -18.739 -27.775 -57.827 1.00 93.12 140 GLY A N 1
ATOM 928 C CA . GLY A 1 140 ? -18.747 -29.160 -58.302 1.00 93.12 140 GLY A CA 1
ATOM 929 C C . GLY A 1 140 ? -17.708 -29.471 -59.388 1.00 93.12 140 GLY A C 1
ATOM 930 O O . GLY A 1 140 ? -17.906 -30.403 -60.162 1.00 93.12 140 GLY A O 1
ATOM 931 N N . THR A 1 141 ? -16.630 -28.685 -59.522 1.00 95.44 141 THR A N 1
ATOM 932 C CA . THR A 1 141 ? -15.576 -28.909 -60.527 1.00 95.44 141 THR A CA 1
ATOM 933 C C . THR A 1 141 ? -14.187 -28.749 -59.920 1.00 95.44 141 THR A C 1
ATOM 935 O O . THR A 1 141 ? -13.818 -27.669 -59.455 1.00 95.44 141 THR A O 1
ATOM 938 N N . TYR A 1 142 ? -13.372 -29.799 -60.018 1.00 96.62 142 TYR A N 1
ATOM 939 C CA . TYR A 1 142 ? -11.984 -29.799 -59.560 1.00 96.62 142 TYR A CA 1
ATOM 940 C C . TYR A 1 142 ? -11.020 -30.100 -60.704 1.00 96.62 142 TYR A C 1
ATOM 942 O O . TYR A 1 142 ? -11.314 -30.892 -61.598 1.00 96.62 142 TYR A O 1
ATOM 950 N N . ALA A 1 143 ? -9.836 -29.497 -60.645 1.00 94.88 143 ALA A N 1
ATOM 951 C CA . ALA A 1 143 ? -8.723 -29.795 -61.534 1.00 94.88 143 ALA A CA 1
ATOM 952 C C . ALA A 1 143 ? -7.441 -30.035 -60.732 1.00 94.88 143 ALA A C 1
ATOM 954 O O . ALA A 1 143 ? -7.215 -29.414 -59.694 1.00 94.88 143 ALA A O 1
ATOM 955 N N . GLN A 1 144 ? -6.563 -30.892 -61.255 1.00 94.94 144 GLN A N 1
ATOM 956 C CA . GLN A 1 144 ? -5.216 -31.049 -60.710 1.00 94.94 144 GLN A CA 1
ATOM 957 C C . GLN A 1 144 ? -4.319 -29.876 -61.136 1.00 94.94 144 GLN A C 1
ATOM 959 O O . GLN A 1 144 ? -4.363 -29.422 -62.290 1.00 94.94 144 GLN A O 1
ATOM 964 N N . ARG A 1 145 ? -3.516 -29.358 -60.201 1.00 94.81 145 ARG A N 1
ATOM 965 C CA . ARG A 1 145 ? -2.569 -28.248 -60.420 1.00 94.81 145 ARG A CA 1
ATOM 966 C C . ARG A 1 145 ? -1.201 -28.551 -59.802 1.00 94.81 145 ARG A C 1
ATOM 968 O O . ARG A 1 145 ? -1.098 -29.321 -58.854 1.00 94.81 145 ARG A O 1
ATOM 975 N N . THR A 1 146 ? -0.158 -27.914 -60.338 1.00 94.75 146 THR A N 1
ATOM 976 C CA . THR A 1 146 ? 1.209 -27.930 -59.791 1.00 94.75 146 THR A CA 1
ATOM 977 C C . THR A 1 146 ? 1.694 -26.502 -59.576 1.00 94.75 146 THR A C 1
ATOM 979 O O . THR A 1 146 ? 1.366 -25.609 -60.358 1.00 94.75 146 THR A O 1
ATOM 982 N N . ILE A 1 147 ? 2.491 -26.288 -58.536 1.00 95.25 147 ILE A N 1
ATOM 983 C CA . ILE A 1 147 ? 3.171 -25.017 -58.279 1.00 95.25 147 ILE A CA 1
ATOM 984 C C . ILE A 1 147 ? 4.430 -24.952 -59.157 1.00 95.25 147 ILE A C 1
ATOM 986 O O . ILE A 1 147 ? 5.154 -25.943 -59.272 1.00 95.25 147 ILE A O 1
ATOM 990 N N . VAL A 1 148 ? 4.694 -23.797 -59.776 1.00 94.62 148 VAL A N 1
ATOM 991 C CA . VAL A 1 148 ? 5.862 -23.549 -60.641 1.00 94.62 148 VAL A CA 1
ATOM 992 C C . VAL A 1 148 ? 6.558 -22.263 -60.189 1.00 94.62 148 VAL A C 1
ATOM 994 O O . VAL A 1 148 ? 5.891 -21.264 -59.934 1.00 94.62 148 VAL A O 1
ATOM 997 N N . GLY A 1 149 ? 7.889 -22.292 -60.073 1.00 91.88 149 GLY A N 1
ATOM 998 C CA . GLY A 1 149 ? 8.713 -21.135 -59.700 1.00 91.88 149 GLY A CA 1
ATOM 999 C C . GLY A 1 149 ? 9.350 -20.436 -60.902 1.00 91.88 149 GLY A C 1
ATOM 1000 O O . GLY A 1 149 ? 9.572 -21.055 -61.942 1.00 91.88 149 GLY A O 1
ATOM 1001 N N . VAL A 1 150 ? 9.682 -19.155 -60.735 1.00 89.75 150 VAL A N 1
ATOM 1002 C CA . VAL A 1 150 ? 10.514 -18.366 -61.657 1.00 89.75 150 VAL A CA 1
ATOM 1003 C C . VAL A 1 150 ? 11.670 -17.748 -60.874 1.00 89.75 150 VAL A C 1
ATOM 1005 O O . VAL A 1 150 ? 11.480 -17.327 -59.733 1.00 89.75 150 VAL A O 1
ATOM 1008 N N . SER A 1 151 ? 12.867 -17.697 -61.469 1.00 86.62 151 SER A N 1
ATOM 1009 C CA . SER A 1 151 ? 14.069 -17.186 -60.792 1.00 86.62 151 SER A CA 1
ATOM 1010 C C . SER A 1 151 ? 13.820 -15.800 -60.170 1.00 86.62 151 SER A C 1
ATOM 1012 O O . SER A 1 151 ? 13.250 -14.940 -60.849 1.00 86.62 151 SER A O 1
ATOM 1014 N N . PRO A 1 152 ? 14.225 -15.562 -58.905 1.00 90.69 152 PRO A N 1
ATOM 1015 C CA . PRO A 1 152 ? 15.095 -16.401 -58.064 1.00 90.69 152 PRO A CA 1
ATOM 1016 C C . PRO A 1 152 ? 14.374 -17.465 -57.205 1.00 90.69 152 PRO A C 1
ATOM 1018 O O . PRO A 1 152 ? 15.012 -18.093 -56.359 1.00 90.69 152 PRO A O 1
ATOM 1021 N N . ILE A 1 153 ? 13.065 -17.675 -57.391 1.00 93.94 153 ILE A N 1
ATOM 1022 C CA . ILE A 1 153 ? 12.284 -18.691 -56.675 1.00 93.94 153 ILE A CA 1
ATOM 1023 C C . ILE A 1 153 ? 12.406 -20.046 -57.372 1.00 93.94 153 ILE A C 1
ATOM 1025 O O . ILE A 1 153 ? 12.045 -20.208 -58.539 1.00 93.94 153 ILE A O 1
ATOM 1029 N N . SER A 1 154 ? 12.854 -21.040 -56.614 1.00 93.94 154 SER A N 1
ATOM 1030 C CA . SER A 1 154 ? 12.828 -22.447 -56.999 1.00 93.94 154 SER A CA 1
ATOM 1031 C C . SER A 1 154 ? 11.677 -23.166 -56.293 1.00 93.94 154 SER A C 1
ATOM 1033 O O . SER A 1 154 ? 11.356 -22.871 -55.138 1.00 93.94 154 SER A O 1
ATOM 1035 N N . VAL A 1 155 ? 11.040 -24.101 -56.997 1.00 95.62 155 VAL A N 1
ATOM 1036 C CA . VAL A 1 155 ? 9.985 -24.964 -56.452 1.00 95.62 155 VAL A CA 1
ATOM 1037 C C . VAL A 1 155 ? 10.398 -26.410 -56.677 1.00 95.62 155 VAL A C 1
ATOM 1039 O O . VAL A 1 155 ? 10.550 -26.832 -57.824 1.00 95.62 155 VAL A O 1
ATOM 1042 N N . ALA A 1 156 ? 10.560 -27.172 -55.597 1.00 95.06 156 ALA A N 1
ATOM 1043 C CA . ALA A 1 156 ? 10.734 -28.619 -55.650 1.00 95.06 156 ALA A CA 1
ATOM 1044 C C . ALA A 1 156 ? 9.430 -29.320 -55.243 1.00 95.06 156 ALA A C 1
ATOM 1046 O O . ALA A 1 156 ? 8.662 -28.803 -54.432 1.00 95.06 156 ALA A O 1
ATOM 1047 N N . ASN A 1 157 ? 9.167 -30.493 -55.831 1.00 95.25 157 ASN A N 1
ATOM 1048 C CA . ASN A 1 157 ? 7.948 -31.284 -55.609 1.00 95.25 157 ASN A CA 1
ATOM 1049 C C . ASN A 1 157 ? 6.642 -30.477 -55.765 1.00 95.25 157 ASN A C 1
ATOM 1051 O O . ASN A 1 157 ? 5.704 -30.662 -54.998 1.00 95.25 157 ASN A O 1
ATOM 1055 N N . GLY A 1 158 ? 6.559 -29.585 -56.761 1.00 95.56 158 GLY A N 1
ATOM 1056 C CA . GLY A 1 158 ? 5.437 -28.645 -56.929 1.00 95.56 158 GLY A CA 1
ATOM 1057 C C . GLY A 1 158 ? 4.036 -29.270 -57.033 1.00 95.56 158 GLY A C 1
ATOM 1058 O O . GLY A 1 158 ? 3.047 -28.565 -56.839 1.00 95.56 158 GLY A O 1
ATOM 1059 N N . SER A 1 159 ? 3.934 -30.575 -57.306 1.00 93.88 159 SER A N 1
ATOM 1060 C CA . SER A 1 159 ? 2.676 -31.333 -57.340 1.00 93.88 159 SER A CA 1
ATOM 1061 C C . SER A 1 159 ? 2.265 -31.936 -55.990 1.00 93.88 159 SER A C 1
ATOM 1063 O O . SER A 1 159 ? 1.147 -32.428 -55.867 1.00 93.88 159 SER A O 1
ATOM 1065 N N . GLY A 1 160 ? 3.159 -31.958 -54.996 1.00 95.00 160 GLY A N 1
ATOM 1066 C CA . GLY A 1 160 ? 2.947 -32.601 -53.694 1.00 95.00 160 GLY A CA 1
ATOM 1067 C C . GLY A 1 160 ? 3.026 -34.134 -53.700 1.00 95.00 160 GLY A C 1
ATOM 1068 O O . GLY A 1 160 ? 2.959 -34.753 -52.644 1.00 95.00 160 GLY A O 1
ATOM 1069 N N . VAL A 1 161 ? 3.176 -34.764 -54.873 1.00 95.06 161 VAL A N 1
ATOM 1070 C CA . VAL A 1 161 ? 3.123 -36.232 -55.013 1.00 95.06 161 VAL A CA 1
ATOM 1071 C C . VAL A 1 161 ? 4.430 -36.904 -54.592 1.00 95.06 161 VAL A C 1
ATOM 1073 O O . VAL A 1 161 ? 4.409 -37.891 -53.867 1.00 95.06 161 VAL A O 1
ATOM 1076 N N . ALA A 1 162 ? 5.577 -36.370 -55.027 1.00 93.56 162 ALA A N 1
ATOM 1077 C CA . ALA A 1 162 ? 6.900 -36.915 -54.691 1.00 93.56 162 ALA A CA 1
ATOM 1078 C C . ALA A 1 162 ? 7.360 -36.564 -53.258 1.00 93.56 162 ALA A C 1
ATOM 1080 O O . ALA A 1 162 ? 8.442 -36.958 -52.831 1.00 93.56 162 ALA A O 1
ATOM 1081 N N . GLY A 1 163 ? 6.545 -35.804 -52.526 1.00 94.50 163 GLY A N 1
ATOM 1082 C CA . GLY A 1 163 ? 6.834 -35.243 -51.215 1.00 94.50 163 GLY A CA 1
ATOM 1083 C C . GLY A 1 163 ? 6.198 -33.863 -51.080 1.00 94.50 163 GLY A C 1
ATOM 1084 O O . GLY A 1 163 ? 5.656 -33.321 -52.044 1.00 94.50 163 GLY A O 1
ATOM 1085 N N . ASN A 1 164 ? 6.293 -33.274 -49.889 1.00 95.19 164 ASN A N 1
ATOM 1086 C CA . ASN A 1 164 ? 5.785 -31.923 -49.651 1.00 95.19 164 ASN A CA 1
ATOM 1087 C C . ASN A 1 164 ? 6.453 -30.928 -50.620 1.00 95.19 164 ASN A C 1
ATOM 1089 O O . ASN A 1 164 ? 7.681 -30.988 -50.774 1.00 95.19 164 ASN A O 1
ATOM 1093 N N . PRO A 1 165 ? 5.701 -30.005 -51.254 1.00 96.62 165 PRO A N 1
ATOM 1094 C CA . PRO A 1 165 ? 6.315 -28.955 -52.047 1.00 96.62 165 PRO A CA 1
ATOM 1095 C C . PRO A 1 165 ? 7.187 -28.077 -51.162 1.00 96.62 165 PRO A C 1
ATOM 1097 O O . PRO A 1 165 ? 6.756 -27.630 -50.097 1.00 96.62 165 PRO A O 1
ATOM 1100 N N . THR A 1 166 ? 8.398 -27.795 -51.620 1.00 95.12 166 THR A N 1
ATOM 1101 C CA . THR A 1 166 ? 9.271 -26.814 -50.983 1.00 95.12 166 THR A CA 1
ATOM 1102 C C . THR A 1 166 ? 9.498 -25.664 -51.947 1.00 95.12 166 THR A C 1
ATOM 1104 O O . THR A 1 166 ? 9.770 -25.851 -53.133 1.00 95.12 166 THR A O 1
ATOM 1107 N N . ILE A 1 167 ? 9.330 -24.451 -51.434 1.00 95.62 167 ILE A N 1
ATOM 1108 C CA . ILE A 1 167 ? 9.570 -23.212 -52.165 1.00 95.62 167 ILE A CA 1
ATOM 1109 C C . ILE A 1 167 ? 10.768 -22.561 -51.495 1.00 95.62 167 ILE A C 1
ATOM 1111 O O . ILE A 1 167 ? 10.790 -22.400 -50.274 1.00 95.62 167 ILE A O 1
ATOM 1115 N N . SER A 1 168 ? 11.799 -22.243 -52.265 1.00 93.38 168 SER A N 1
ATOM 1116 C CA . SER A 1 168 ? 13.039 -21.690 -51.724 1.00 93.38 168 SER A CA 1
ATOM 1117 C C . SER A 1 168 ? 13.582 -20.599 -52.626 1.00 93.38 168 SER A C 1
ATOM 1119 O O . SER A 1 168 ? 13.536 -20.697 -53.854 1.00 93.38 168 SER A O 1
ATOM 1121 N N . LEU A 1 169 ? 14.125 -19.560 -52.001 1.00 91.75 169 LEU A N 1
ATOM 1122 C CA . LEU A 1 169 ? 14.915 -18.548 -52.680 1.00 91.75 169 LEU A CA 1
ATOM 1123 C C . LEU A 1 169 ? 16.327 -19.103 -52.891 1.00 91.75 169 LEU A C 1
ATOM 1125 O O . LEU A 1 169 ? 16.997 -19.445 -51.922 1.00 91.75 169 LEU A O 1
ATOM 1129 N N . THR A 1 170 ? 16.776 -19.202 -54.141 1.00 86.25 170 THR A N 1
ATOM 1130 C CA . THR A 1 170 ? 18.087 -19.795 -54.479 1.00 86.25 170 THR A CA 1
ATOM 1131 C C . THR A 1 170 ? 19.032 -18.827 -55.184 1.00 86.25 170 THR A C 1
ATOM 1133 O O . THR A 1 170 ? 20.121 -19.220 -55.585 1.00 86.25 170 THR A O 1
ATOM 1136 N N . GLY A 1 171 ? 18.629 -17.568 -55.362 1.00 85.50 171 GLY A N 1
ATOM 1137 C CA . GLY A 1 171 ? 19.429 -16.542 -56.027 1.00 85.50 171 GLY A CA 1
ATOM 1138 C C . GLY A 1 171 ? 19.350 -15.188 -55.331 1.00 85.50 171 GLY A C 1
ATOM 1139 O O . GLY A 1 171 ? 18.594 -14.997 -54.378 1.00 85.50 171 GLY A O 1
ATOM 1140 N N . ILE A 1 172 ? 20.128 -14.234 -55.839 1.00 89.19 172 ILE A N 1
ATOM 1141 C CA . ILE A 1 172 ? 20.130 -12.851 -55.362 1.00 89.19 172 ILE A CA 1
ATOM 1142 C C . ILE A 1 172 ? 18.810 -12.183 -55.761 1.00 89.19 172 ILE A C 1
ATOM 1144 O O . ILE A 1 172 ? 18.422 -12.209 -56.930 1.00 89.19 172 ILE A O 1
ATOM 1148 N N . VAL A 1 173 ? 18.135 -11.547 -54.802 1.00 91.00 173 VAL A N 1
ATOM 1149 C CA . VAL A 1 173 ? 16.964 -10.711 -55.088 1.00 91.00 173 VAL A CA 1
ATOM 1150 C C . VAL A 1 173 ? 17.453 -9.354 -55.614 1.00 91.00 173 VAL A C 1
ATOM 1152 O O . VAL A 1 173 ? 18.204 -8.669 -54.910 1.00 91.00 173 VAL A O 1
ATOM 1155 N N . PRO A 1 174 ? 17.054 -8.933 -56.828 1.00 89.44 174 PRO A N 1
ATOM 1156 C CA . PRO A 1 174 ? 17.426 -7.627 -57.358 1.00 89.44 174 PRO A CA 1
ATOM 1157 C C . PRO A 1 174 ? 16.858 -6.480 -56.518 1.00 89.44 174 PRO A C 1
ATOM 1159 O O . PRO A 1 174 ? 15.770 -6.587 -55.951 1.00 89.44 174 PRO A O 1
ATOM 1162 N N . VAL A 1 175 ? 17.549 -5.342 -56.526 1.00 90.06 175 VAL A N 1
ATOM 1163 C CA . VAL A 1 175 ? 17.125 -4.115 -55.825 1.00 90.06 175 VAL A CA 1
ATOM 1164 C C . VAL A 1 175 ? 15.757 -3.602 -56.274 1.00 90.06 175 VAL A C 1
ATOM 1166 O O . VAL A 1 175 ? 14.971 -3.148 -55.449 1.00 90.06 175 VAL A O 1
ATOM 1169 N N . ALA A 1 176 ? 15.422 -3.764 -57.559 1.00 88.62 176 ALA A N 1
ATOM 1170 C CA . ALA A 1 176 ? 14.109 -3.409 -58.104 1.00 88.62 176 ALA A CA 1
ATOM 1171 C C . ALA A 1 176 ? 12.954 -4.197 -57.456 1.00 88.62 176 ALA A C 1
ATOM 1173 O O . ALA A 1 176 ? 11.819 -3.732 -57.454 1.00 88.62 176 ALA A O 1
ATOM 1174 N N . ASN A 1 177 ? 13.258 -5.360 -56.873 1.00 88.12 177 ASN A N 1
ATOM 1175 C CA . ASN A 1 177 ? 12.299 -6.246 -56.220 1.00 88.12 177 ASN A CA 1
ATOM 1176 C C . ASN A 1 177 ? 12.472 -6.251 -54.686 1.00 88.12 177 ASN A C 1
ATOM 1178 O O . ASN A 1 177 ? 12.072 -7.210 -54.031 1.00 88.12 177 ASN A O 1
ATOM 1182 N N . GLY A 1 178 ? 13.096 -5.215 -54.107 1.00 85.94 178 GLY A N 1
ATOM 1183 C CA . GLY A 1 178 ? 13.269 -5.062 -52.655 1.00 85.94 178 GLY A CA 1
ATOM 1184 C C . GLY A 1 178 ? 14.439 -5.840 -52.043 1.00 85.94 178 GLY A C 1
ATOM 1185 O O . GLY A 1 178 ? 14.595 -5.841 -50.825 1.00 85.94 178 GLY A O 1
ATOM 1186 N N . GLY A 1 179 ? 15.263 -6.498 -52.863 1.00 89.88 179 GLY A N 1
ATOM 1187 C CA . GLY A 1 179 ? 16.512 -7.106 -52.412 1.00 89.88 179 GLY A CA 1
ATOM 1188 C C . GLY A 1 179 ? 17.668 -6.110 -52.338 1.00 89.88 179 GLY A C 1
ATOM 1189 O O . GLY A 1 179 ? 17.517 -4.917 -52.584 1.00 89.88 179 GLY A O 1
ATOM 1190 N N . THR A 1 180 ? 18.858 -6.613 -52.037 1.00 90.38 180 THR A N 1
ATOM 1191 C CA . THR A 1 180 ? 20.096 -5.819 -51.979 1.00 90.38 180 THR A CA 1
ATOM 1192 C C . THR A 1 180 ? 20.914 -5.901 -53.267 1.00 90.38 180 THR A C 1
ATOM 1194 O O . THR A 1 180 ? 21.866 -5.144 -53.437 1.00 90.38 180 THR A O 1
ATOM 1197 N N . GLY A 1 181 ? 20.556 -6.809 -54.185 1.00 89.19 181 GLY A N 1
ATOM 1198 C CA . GLY A 1 181 ? 21.255 -7.003 -55.456 1.00 89.19 181 GLY A CA 1
ATOM 1199 C C . GLY A 1 181 ? 22.676 -7.561 -55.336 1.00 89.19 181 GLY A C 1
ATOM 1200 O O . GLY A 1 181 ? 23.365 -7.614 -56.348 1.00 89.19 181 GLY A O 1
ATOM 1201 N N . GLN A 1 182 ? 23.108 -7.982 -54.144 1.00 88.94 182 GLN A N 1
ATOM 1202 C CA . GLN A 1 182 ? 24.447 -8.517 -53.886 1.00 88.94 182 GLN A CA 1
ATOM 1203 C C . GLN A 1 182 ? 24.377 -9.798 -53.047 1.00 88.94 182 GLN A C 1
ATOM 1205 O O . GLN A 1 182 ? 23.412 -10.016 -52.311 1.00 88.94 182 GLN A O 1
ATOM 1210 N N . ASP A 1 183 ? 25.419 -10.625 -53.139 1.00 88.94 183 ASP A N 1
ATOM 1211 C CA . ASP A 1 183 ? 25.636 -11.763 -52.242 1.00 88.94 183 ASP A CA 1
ATOM 1212 C C . ASP A 1 183 ? 26.440 -11.318 -51.009 1.00 88.94 183 ASP A C 1
ATOM 1214 O O . ASP A 1 183 ? 27.567 -10.839 -51.127 1.00 88.94 183 ASP A O 1
ATOM 1218 N N . PHE A 1 184 ? 25.853 -11.476 -49.821 1.00 88.50 184 PHE A N 1
ATOM 1219 C CA . PHE A 1 184 ? 26.468 -11.104 -48.542 1.00 88.50 184 PHE A CA 1
ATOM 1220 C C . PHE A 1 184 ? 27.073 -12.299 -47.791 1.00 88.50 184 PHE A C 1
ATOM 1222 O O . PHE A 1 184 ? 27.576 -12.123 -46.683 1.00 88.50 184 PHE A O 1
ATOM 1229 N N . SER A 1 185 ? 27.053 -13.505 -48.367 1.00 88.56 185 SER A N 1
ATOM 1230 C CA . SER A 1 185 ? 27.529 -14.728 -47.703 1.00 88.56 185 SER A CA 1
ATOM 1231 C C . SER A 1 185 ? 29.009 -14.681 -47.294 1.00 88.56 185 SER A C 1
ATOM 1233 O O . SER A 1 185 ? 29.398 -15.352 -46.339 1.00 88.56 185 SER A O 1
ATOM 1235 N N . ALA A 1 186 ? 29.822 -13.857 -47.964 1.00 88.12 186 ALA A N 1
ATOM 1236 C CA . ALA A 1 186 ? 31.256 -13.703 -47.709 1.00 88.12 186 ALA A CA 1
ATOM 1237 C C . ALA A 1 186 ? 31.647 -12.391 -46.992 1.00 88.12 186 ALA A C 1
ATOM 1239 O O . ALA A 1 186 ? 32.830 -12.053 -46.932 1.00 88.12 186 ALA A O 1
ATOM 1240 N N . VAL A 1 187 ? 30.688 -11.620 -46.466 1.00 91.69 187 VAL A N 1
ATOM 1241 C CA . VAL A 1 187 ? 30.986 -10.334 -45.813 1.00 91.69 187 VAL A CA 1
ATOM 1242 C C . VAL A 1 187 ? 31.608 -10.547 -44.421 1.00 91.69 187 VAL A C 1
ATOM 1244 O O . VAL A 1 187 ? 31.036 -11.281 -43.613 1.00 91.69 187 VAL A O 1
ATOM 1247 N N . PRO A 1 188 ? 32.752 -9.903 -44.095 1.00 92.19 188 PRO A N 1
ATOM 1248 C CA . PRO A 1 188 ? 33.403 -10.060 -42.794 1.00 92.19 188 PRO A CA 1
ATOM 1249 C C . PRO A 1 188 ? 32.527 -9.634 -41.610 1.00 92.19 188 PRO A C 1
ATOM 1251 O O . PRO A 1 188 ? 31.768 -8.661 -41.694 1.00 92.19 188 PRO A O 1
ATOM 1254 N N . ILE A 1 189 ? 32.701 -10.318 -40.474 1.00 90.00 189 ILE A N 1
ATOM 1255 C CA . ILE A 1 189 ? 32.007 -10.014 -39.214 1.00 90.00 189 ILE A CA 1
ATOM 1256 C C . ILE A 1 189 ? 32.271 -8.559 -38.800 1.00 90.00 189 ILE A C 1
ATOM 1258 O O . ILE A 1 189 ? 33.400 -8.079 -38.859 1.00 90.00 189 ILE A O 1
ATOM 1262 N N . GLY A 1 190 ? 31.212 -7.872 -38.365 1.00 90.31 190 GLY A N 1
ATOM 1263 C CA . GLY A 1 190 ? 31.256 -6.481 -37.903 1.00 90.31 190 GLY A CA 1
ATOM 1264 C C . GLY A 1 190 ? 31.125 -5.429 -39.009 1.00 90.31 190 GLY A C 1
ATOM 1265 O O . GLY A 1 190 ? 31.123 -4.238 -38.709 1.00 90.31 190 GLY A O 1
ATOM 1266 N N . SER A 1 191 ? 30.980 -5.844 -40.270 1.00 94.19 191 SER A N 1
ATOM 1267 C CA . SER A 1 191 ? 30.689 -4.916 -41.366 1.00 94.19 191 SER A CA 1
ATOM 1268 C C . SER A 1 191 ? 29.260 -4.356 -41.274 1.00 94.19 191 SER A C 1
ATOM 1270 O O . SER A 1 191 ? 28.325 -5.065 -40.905 1.00 94.19 191 SER A O 1
ATOM 1272 N N . ILE A 1 192 ? 29.077 -3.095 -41.665 1.00 92.56 192 ILE A N 1
ATOM 1273 C CA . ILE A 1 192 ? 27.787 -2.398 -41.747 1.00 92.56 192 ILE A CA 1
ATOM 1274 C C . ILE A 1 192 ? 27.332 -2.351 -43.205 1.00 92.56 192 ILE A C 1
ATOM 1276 O O . ILE A 1 192 ? 28.067 -1.873 -44.063 1.00 92.56 192 ILE A O 1
ATOM 1280 N N . MET A 1 193 ? 26.106 -2.782 -43.501 1.00 92.62 193 MET A N 1
ATOM 1281 C CA . MET A 1 193 ? 25.487 -2.544 -44.809 1.00 92.62 193 MET A CA 1
ATOM 1282 C C . MET A 1 193 ? 24.949 -1.111 -44.889 1.00 92.62 193 MET A C 1
ATOM 1284 O O . MET A 1 193 ? 24.287 -0.649 -43.961 1.00 92.62 193 MET A O 1
ATOM 1288 N N . TYR A 1 194 ? 25.184 -0.420 -46.003 1.00 91.94 194 TYR A N 1
ATOM 1289 C CA . TYR A 1 194 ? 24.627 0.909 -46.247 1.00 91.94 194 TYR A CA 1
ATOM 1290 C C . TYR A 1 194 ? 24.263 1.118 -47.721 1.00 91.94 194 TYR A C 1
ATOM 1292 O O . TYR A 1 194 ? 24.799 0.460 -48.616 1.00 91.94 194 TYR A O 1
ATOM 1300 N N . ALA A 1 195 ? 23.340 2.048 -47.972 1.00 90.12 195 ALA A N 1
ATOM 1301 C CA . ALA A 1 195 ? 23.000 2.474 -49.324 1.00 90.12 195 ALA A CA 1
ATOM 1302 C C . ALA A 1 195 ? 24.063 3.452 -49.848 1.00 90.12 195 ALA A C 1
ATOM 1304 O O . ALA A 1 195 ? 24.266 4.510 -49.255 1.00 90.12 195 ALA A O 1
ATOM 1305 N N . ASN A 1 196 ? 24.741 3.113 -50.946 1.00 87.38 196 ASN A N 1
ATOM 1306 C CA . ASN A 1 196 ? 25.777 3.966 -51.549 1.00 87.38 196 ASN A CA 1
ATOM 1307 C C . ASN A 1 196 ? 25.265 4.814 -52.723 1.00 87.38 196 ASN A C 1
ATOM 1309 O O . ASN A 1 196 ? 25.944 5.746 -53.147 1.00 87.38 196 ASN A O 1
ATOM 1313 N N . ALA A 1 197 ? 24.084 4.492 -53.248 1.00 86.62 197 ALA A N 1
ATOM 1314 C CA . ALA A 1 197 ? 23.367 5.242 -54.271 1.00 86.62 197 ALA A CA 1
ATOM 1315 C C . ALA A 1 197 ? 21.878 4.855 -54.237 1.00 86.62 197 ALA A C 1
ATOM 1317 O O . ALA A 1 197 ? 21.486 3.898 -53.566 1.00 86.62 197 ALA A O 1
ATOM 1318 N N . VAL A 1 198 ? 21.032 5.561 -54.993 1.00 85.31 198 VAL A N 1
ATOM 1319 C CA . VAL A 1 198 ? 19.630 5.154 -55.180 1.00 85.31 198 VAL A CA 1
ATOM 1320 C C . VAL A 1 198 ? 19.596 3.766 -55.825 1.00 85.31 198 VAL A C 1
ATOM 1322 O O . VAL A 1 198 ? 20.080 3.586 -56.939 1.00 85.31 198 VAL A O 1
ATOM 1325 N N . GLY A 1 199 ? 19.050 2.782 -55.107 1.00 85.81 199 GLY A N 1
ATOM 1326 C CA . GLY A 1 199 ? 19.023 1.387 -55.552 1.00 85.81 199 GLY A CA 1
ATOM 1327 C C . GLY A 1 199 ? 20.376 0.667 -55.481 1.00 85.81 199 GLY A C 1
ATOM 1328 O O . GLY A 1 199 ? 20.504 -0.399 -56.066 1.00 85.81 199 GLY A O 1
ATOM 1329 N N . GLY A 1 200 ? 21.380 1.216 -54.791 1.00 88.62 200 GLY A N 1
ATOM 1330 C CA . GLY A 1 200 ? 22.678 0.574 -54.574 1.00 88.62 200 GLY A CA 1
ATOM 1331 C C . GLY A 1 200 ? 22.940 0.321 -53.092 1.00 88.62 200 GLY A C 1
ATOM 1332 O O . GLY A 1 200 ? 22.829 1.243 -52.285 1.00 88.62 200 GLY A O 1
ATOM 1333 N N . PHE A 1 201 ? 23.310 -0.911 -52.739 1.00 92.25 201 PHE A N 1
ATOM 1334 C CA . PHE A 1 201 ? 23.755 -1.293 -51.397 1.00 92.25 201 PHE A CA 1
ATOM 1335 C C . PHE A 1 201 ? 25.176 -1.854 -51.443 1.00 92.25 201 PHE A C 1
ATOM 1337 O O . PHE A 1 201 ? 25.546 -2.572 -52.372 1.00 92.25 201 PHE A O 1
ATOM 1344 N N . THR A 1 202 ? 25.964 -1.537 -50.419 1.00 91.94 202 THR A N 1
ATOM 1345 C CA . THR A 1 202 ? 27.320 -2.061 -50.212 1.00 91.94 202 THR A CA 1
ATOM 1346 C C . THR A 1 202 ? 27.625 -2.170 -48.714 1.00 91.94 202 THR A C 1
ATOM 1348 O O . THR A 1 202 ? 26.745 -1.942 -47.881 1.00 91.94 202 THR A O 1
ATOM 1351 N N . THR A 1 203 ? 28.854 -2.535 -48.351 1.00 94.19 203 THR A N 1
ATOM 1352 C CA . THR A 1 203 ? 29.297 -2.685 -46.959 1.00 94.19 203 THR A CA 1
ATOM 1353 C C . THR A 1 203 ? 30.434 -1.741 -46.594 1.00 94.19 203 THR A C 1
ATOM 1355 O O . THR A 1 203 ? 31.331 -1.492 -47.396 1.00 94.19 203 THR A O 1
ATOM 1358 N N . LEU A 1 204 ? 30.440 -1.289 -45.345 1.00 94.19 204 LEU A N 1
ATOM 1359 C CA . LEU A 1 204 ? 31.563 -0.668 -44.654 1.00 94.19 204 LEU A CA 1
ATOM 1360 C C . LEU A 1 204 ? 32.159 -1.710 -43.689 1.00 94.19 204 LEU A C 1
ATOM 1362 O O . LEU A 1 204 ? 31.405 -2.223 -42.866 1.00 94.19 204 LEU A O 1
ATOM 1366 N N . PRO A 1 205 ? 33.457 -2.052 -43.757 1.00 93.94 205 PRO A N 1
ATOM 1367 C CA . PRO A 1 205 ? 34.075 -3.010 -42.834 1.00 93.94 205 PRO A CA 1
ATOM 1368 C C . PRO A 1 205 ? 33.983 -2.597 -41.356 1.00 93.94 205 PRO A C 1
ATOM 1370 O O . PRO A 1 205 ? 33.728 -1.433 -41.040 1.00 93.94 205 PRO A O 1
ATOM 1373 N N . ALA A 1 206 ? 34.222 -3.547 -40.450 1.00 92.62 206 ALA A N 1
ATOM 1374 C CA . ALA A 1 206 ? 34.310 -3.281 -39.015 1.00 92.62 206 ALA A CA 1
ATOM 1375 C C . ALA A 1 206 ? 35.439 -2.287 -38.682 1.00 92.62 206 ALA A C 1
ATOM 1377 O O . ALA A 1 206 ? 36.492 -2.292 -39.323 1.00 92.62 206 ALA A O 1
ATOM 1378 N N . ALA A 1 207 ? 35.219 -1.463 -37.661 1.00 91.50 207 ALA A N 1
ATOM 1379 C CA . ALA A 1 207 ? 36.212 -0.531 -37.133 1.00 91.50 207 ALA A CA 1
ATOM 1380 C C . ALA A 1 207 ? 37.103 -1.167 -36.058 1.00 91.50 207 ALA A C 1
ATOM 1382 O O . ALA A 1 207 ? 36.871 -2.299 -35.626 1.00 91.50 207 ALA A O 1
ATOM 1383 N N . SER A 1 208 ? 38.075 -0.397 -35.565 1.00 90.31 208 SER A N 1
ATOM 1384 C CA . SER A 1 208 ? 38.749 -0.726 -34.309 1.00 90.31 208 SER A CA 1
ATOM 1385 C C . SER A 1 208 ? 37.856 -0.385 -33.112 1.00 90.31 208 SER A C 1
ATOM 1387 O O . SER A 1 208 ? 36.996 0.496 -33.174 1.00 90.31 208 SER A O 1
ATOM 1389 N N . ASN A 1 209 ? 38.066 -1.075 -31.987 1.00 84.00 209 ASN A N 1
ATOM 1390 C CA . ASN A 1 209 ? 37.355 -0.762 -30.748 1.00 84.00 209 ASN A CA 1
ATOM 1391 C C . ASN A 1 209 ? 37.615 0.694 -30.342 1.00 84.00 209 ASN A C 1
ATOM 1393 O O . ASN A 1 209 ? 38.762 1.084 -30.133 1.00 84.00 209 ASN A O 1
ATOM 1397 N N . GLY A 1 210 ? 36.538 1.464 -30.186 1.00 81.94 210 GLY A N 1
ATOM 1398 C CA . GLY A 1 210 ? 36.601 2.879 -29.825 1.00 81.94 210 GLY A CA 1
ATOM 1399 C C . GLY A 1 210 ? 36.432 3.843 -30.997 1.00 81.94 210 GLY A C 1
ATOM 1400 O O . GLY A 1 210 ? 36.400 5.047 -30.759 1.00 81.94 210 GLY A O 1
ATOM 1401 N N . ASP A 1 211 ? 36.271 3.372 -32.233 1.00 88.38 211 ASP A N 1
ATOM 1402 C CA . ASP A 1 211 ? 35.866 4.241 -33.340 1.00 88.38 211 ASP A CA 1
ATOM 1403 C C . ASP A 1 211 ? 34.353 4.534 -33.283 1.00 88.38 211 ASP A C 1
ATOM 1405 O O . ASP A 1 211 ? 33.538 3.678 -32.935 1.00 88.38 211 ASP A O 1
ATOM 1409 N N . VAL A 1 212 ? 33.968 5.756 -33.647 1.00 88.38 212 VAL A N 1
ATOM 1410 C CA . VAL A 1 212 ? 32.580 6.196 -33.830 1.00 88.38 212 VAL A CA 1
ATOM 1411 C C . VAL A 1 212 ? 32.222 6.245 -35.308 1.00 88.38 212 VAL A C 1
ATOM 1413 O O . VAL A 1 212 ? 33.024 6.626 -36.162 1.00 88.38 212 VAL A O 1
ATOM 1416 N N . LEU A 1 213 ? 30.985 5.867 -35.621 1.00 92.00 213 LEU A N 1
ATOM 1417 C CA . LEU A 1 213 ? 30.453 5.974 -36.972 1.00 92.00 213 LEU A CA 1
ATOM 1418 C C . LEU A 1 213 ? 30.060 7.427 -37.256 1.00 92.00 213 LEU A C 1
ATOM 1420 O O . LEU A 1 213 ? 29.300 8.036 -36.506 1.00 92.00 213 LEU A O 1
ATOM 1424 N N . THR A 1 214 ? 30.548 7.967 -38.365 1.00 91.06 214 THR A N 1
ATOM 1425 C CA . THR A 1 214 ? 30.253 9.324 -38.839 1.00 91.06 214 THR A CA 1
ATOM 1426 C C . THR A 1 214 ? 29.757 9.289 -40.283 1.00 91.06 214 THR A C 1
ATOM 1428 O O . THR A 1 214 ? 29.823 8.253 -40.943 1.00 91.06 214 THR A O 1
ATOM 1431 N N . LEU A 1 215 ? 29.268 10.419 -40.795 1.00 91.31 215 LEU A N 1
ATOM 1432 C CA . LEU A 1 215 ? 28.940 10.584 -42.211 1.00 91.31 215 LEU A CA 1
ATOM 1433 C C . LEU A 1 215 ? 29.982 11.487 -42.877 1.00 91.31 215 LEU A C 1
ATOM 1435 O O . LEU A 1 215 ? 30.107 12.655 -42.517 1.00 91.31 215 LEU A O 1
ATOM 1439 N N . THR A 1 216 ? 30.687 10.969 -43.883 1.00 86.62 216 THR A N 1
ATOM 1440 C CA . THR A 1 216 ? 31.588 11.751 -44.744 1.00 86.62 216 THR A CA 1
ATOM 1441 C C . THR A 1 216 ? 30.976 11.838 -46.136 1.00 86.62 216 THR A C 1
ATOM 1443 O O . THR A 1 216 ? 30.735 10.819 -46.773 1.00 86.62 216 THR A O 1
ATOM 1446 N N . ALA A 1 217 ? 30.665 13.055 -46.594 1.00 86.25 217 ALA A N 1
ATOM 1447 C CA . ALA A 1 217 ? 29.949 13.295 -47.856 1.00 86.25 217 ALA A CA 1
ATOM 1448 C C . ALA A 1 217 ? 28.623 12.505 -47.985 1.00 86.25 217 ALA A C 1
ATOM 1450 O O . ALA A 1 217 ? 28.241 12.077 -49.070 1.00 86.25 217 ALA A O 1
ATOM 1451 N N . GLY A 1 218 ? 27.923 12.304 -46.861 1.00 85.88 218 GLY A N 1
ATOM 1452 C CA . GLY A 1 218 ? 26.661 11.556 -46.808 1.00 85.88 218 GLY A CA 1
ATOM 1453 C C . GLY A 1 218 ? 26.815 10.031 -46.776 1.00 85.88 218 GLY A C 1
ATOM 1454 O O . GLY A 1 218 ? 25.807 9.334 -46.715 1.00 85.88 218 GLY A O 1
ATOM 1455 N N . VAL A 1 219 ? 28.047 9.511 -46.765 1.00 89.69 219 VAL A N 1
ATOM 1456 C CA . VAL A 1 219 ? 28.347 8.076 -46.693 1.00 89.69 219 VAL A CA 1
ATOM 1457 C C . VAL A 1 219 ? 28.885 7.710 -45.300 1.00 89.69 219 VAL A C 1
ATOM 1459 O O . VAL A 1 219 ? 29.740 8.434 -44.781 1.00 89.69 219 VAL A O 1
ATOM 1462 N N . PRO A 1 220 ? 28.421 6.612 -44.670 1.00 94.38 220 PRO A N 1
ATOM 1463 C CA . PRO A 1 220 ? 28.966 6.139 -43.397 1.00 94.38 220 PRO A CA 1
ATOM 1464 C C . PRO A 1 220 ? 30.473 5.845 -43.460 1.00 94.38 220 PRO A C 1
ATOM 1466 O O . PRO A 1 220 ? 30.941 5.163 -44.370 1.00 94.38 220 PRO A O 1
ATOM 1469 N N . SER A 1 221 ? 31.224 6.336 -42.472 1.00 92.75 221 SER A N 1
ATOM 1470 C CA . SER A 1 221 ? 32.664 6.112 -42.303 1.00 92.75 221 SER A CA 1
ATOM 1471 C C . SER A 1 221 ? 33.047 6.114 -40.824 1.00 92.75 221 SER A C 1
ATOM 1473 O O . SER A 1 221 ? 32.543 6.927 -40.047 1.00 92.75 221 SER A O 1
ATOM 1475 N N . TRP A 1 222 ? 33.976 5.244 -40.435 1.00 93.06 222 TRP A N 1
ATOM 1476 C CA . TRP A 1 222 ? 34.519 5.198 -39.076 1.00 93.06 222 TRP A CA 1
ATOM 1477 C C . TRP A 1 222 ? 35.531 6.317 -38.827 1.00 93.06 222 TRP A C 1
ATOM 1479 O O . TRP A 1 222 ? 36.338 6.636 -39.701 1.00 93.06 222 TRP A O 1
ATOM 1489 N N . VAL A 1 223 ? 35.482 6.903 -37.631 1.00 87.25 223 VAL A N 1
ATOM 1490 C CA . VAL A 1 223 ? 36.426 7.913 -37.137 1.00 87.25 223 VAL A CA 1
ATOM 1491 C C . VAL A 1 223 ? 36.808 7.560 -35.693 1.00 87.25 223 VAL A C 1
ATOM 1493 O O . VAL A 1 223 ? 35.914 7.250 -34.911 1.00 87.25 223 VAL A O 1
ATOM 1496 N N . PRO A 1 224 ? 38.084 7.633 -35.286 1.00 84.62 224 PRO A N 1
ATOM 1497 C CA . PRO A 1 224 ? 38.487 7.386 -33.898 1.00 84.62 224 PRO A CA 1
ATOM 1498 C C . PRO A 1 224 ? 37.842 8.355 -32.892 1.00 84.62 224 PRO A C 1
ATOM 1500 O O . PRO A 1 224 ? 37.803 9.563 -33.131 1.00 84.62 224 PRO A O 1
ATOM 1503 N N . THR A 1 225 ? 37.362 7.859 -31.743 1.00 74.50 225 THR A N 1
ATOM 1504 C CA . THR A 1 225 ? 36.757 8.711 -30.697 1.00 74.50 225 THR A CA 1
ATOM 1505 C C . THR A 1 225 ? 37.828 9.395 -29.844 1.00 74.50 225 THR A C 1
ATOM 1507 O O . THR A 1 225 ? 38.596 8.730 -29.151 1.00 74.50 225 THR A O 1
ATOM 1510 N N . ALA A 1 226 ? 37.838 10.730 -29.807 1.00 58.59 226 ALA A N 1
ATOM 1511 C CA . ALA A 1 226 ? 38.427 11.479 -28.694 1.00 58.59 226 ALA A CA 1
ATOM 1512 C C . ALA A 1 226 ? 37.429 11.477 -27.511 1.00 58.59 226 ALA A C 1
ATOM 1514 O O . ALA A 1 226 ? 36.243 11.708 -27.725 1.00 58.59 226 ALA A O 1
ATOM 1515 N N . GLY A 1 227 ? 37.892 11.162 -26.292 1.00 56.62 227 GLY A N 1
ATOM 1516 C CA . GLY A 1 227 ? 37.083 10.785 -25.114 1.00 56.62 227 GLY A CA 1
ATOM 1517 C C . GLY A 1 227 ? 35.814 11.608 -24.805 1.00 56.62 227 GLY A C 1
ATOM 1518 O O . GLY A 1 227 ? 35.747 12.816 -25.011 1.00 56.62 227 GLY A O 1
ATOM 1519 N N . SER A 1 228 ? 34.797 10.920 -24.279 1.00 52.00 228 SER A N 1
ATOM 1520 C CA . SER A 1 228 ? 33.421 11.387 -24.042 1.00 52.00 228 SER A CA 1
ATOM 1521 C C . SER A 1 228 ? 33.247 12.437 -22.927 1.00 52.00 228 SER A C 1
ATOM 1523 O O . SER A 1 228 ? 33.914 12.385 -21.897 1.00 52.00 228 SER A O 1
ATOM 1525 N N . SER A 1 229 ? 32.263 13.331 -23.100 1.00 56.62 229 SER A N 1
ATOM 1526 C CA . SER A 1 229 ? 31.777 14.311 -22.107 1.00 56.62 229 SER A CA 1
ATOM 1527 C C . SER A 1 229 ? 31.234 13.661 -20.817 1.00 56.62 229 SER A C 1
ATOM 1529 O O . SER A 1 229 ? 30.632 12.587 -20.858 1.00 56.62 229 SER A O 1
ATOM 1531 N N . PHE A 1 230 ? 31.384 14.352 -19.678 1.00 56.62 230 PHE A N 1
ATOM 1532 C CA . PHE A 1 230 ? 30.993 13.913 -18.324 1.00 56.62 230 PHE A CA 1
ATOM 1533 C C . PHE A 1 230 ? 29.518 13.487 -18.194 1.00 56.62 230 PHE A C 1
ATOM 1535 O O . PHE A 1 230 ? 29.191 12.640 -17.366 1.00 56.62 230 PHE A O 1
ATOM 1542 N N . SER A 1 231 ? 28.627 14.027 -19.032 1.00 55.31 231 SER A N 1
ATOM 1543 C CA . SER A 1 231 ? 27.188 13.722 -19.019 1.00 55.31 231 SER A CA 1
ATOM 1544 C C . SER A 1 231 ? 26.838 12.277 -19.405 1.00 55.31 231 SER A C 1
ATOM 1546 O O . SER A 1 231 ? 25.695 11.871 -19.222 1.00 55.31 231 SER A O 1
ATOM 1548 N N . ALA A 1 232 ? 27.786 11.502 -19.944 1.00 52.41 232 ALA A N 1
ATOM 1549 C CA . ALA A 1 232 ? 27.574 10.107 -20.337 1.00 52.41 232 ALA A CA 1
ATOM 1550 C C . ALA A 1 232 ? 27.875 9.085 -19.219 1.00 52.41 232 ALA A C 1
ATOM 1552 O O . ALA A 1 232 ? 27.645 7.891 -19.407 1.00 52.41 232 ALA A O 1
ATOM 1553 N N . ILE A 1 233 ? 28.377 9.518 -18.054 1.00 59.75 233 ILE A N 1
ATOM 1554 C CA . ILE A 1 233 ? 28.651 8.632 -16.911 1.00 59.75 233 ILE A CA 1
ATOM 1555 C C . ILE A 1 233 ? 27.362 8.466 -16.100 1.00 59.75 233 ILE A C 1
ATOM 1557 O O . ILE A 1 233 ? 27.064 9.250 -15.205 1.00 59.75 233 ILE A O 1
ATOM 1561 N N . THR A 1 234 ? 26.569 7.447 -16.428 1.00 54.66 234 THR A N 1
ATOM 1562 C CA . THR A 1 234 ? 25.289 7.165 -15.753 1.00 54.66 234 THR A CA 1
ATOM 1563 C C . THR A 1 234 ? 25.440 6.318 -14.486 1.00 54.66 234 THR A C 1
ATOM 1565 O O . THR A 1 234 ? 24.534 6.295 -13.658 1.00 54.66 234 THR A O 1
ATOM 1568 N N . THR A 1 235 ? 26.574 5.631 -14.315 1.00 52.41 235 THR A N 1
ATOM 1569 C CA . THR A 1 235 ? 26.916 4.826 -13.128 1.00 52.41 235 THR A CA 1
ATOM 1570 C C . THR A 1 235 ? 28.437 4.759 -12.945 1.00 52.41 235 THR A C 1
ATOM 1572 O O . THR A 1 235 ? 29.151 4.584 -13.931 1.00 52.41 235 THR A O 1
ATOM 1575 N N . GLY A 1 236 ? 28.930 4.818 -11.702 1.00 58.66 236 GLY A N 1
ATOM 1576 C CA . GLY A 1 236 ? 30.357 4.686 -11.355 1.00 58.66 236 GLY A CA 1
ATOM 1577 C C . GLY A 1 236 ? 31.045 6.001 -10.952 1.00 58.66 236 GLY A C 1
ATOM 1578 O O . GLY A 1 236 ? 30.458 7.075 -11.058 1.00 58.66 236 GLY A O 1
ATOM 1579 N N . THR A 1 237 ? 32.294 5.909 -10.477 1.00 58.84 237 THR A N 1
ATOM 1580 C CA . THR A 1 237 ? 33.116 7.054 -10.031 1.00 58.84 237 THR A CA 1
ATOM 1581 C C . THR A 1 237 ? 34.223 7.340 -11.048 1.00 58.84 237 THR A C 1
ATOM 1583 O O . THR A 1 237 ? 35.023 6.456 -11.351 1.00 58.84 237 THR A O 1
ATOM 1586 N N . ASN A 1 238 ? 34.308 8.573 -11.559 1.00 55.84 238 ASN A N 1
ATOM 1587 C CA . ASN A 1 238 ? 35.420 9.007 -12.411 1.00 55.84 238 ASN A CA 1
ATOM 1588 C C . ASN A 1 238 ? 36.636 9.354 -11.535 1.00 55.84 238 ASN A C 1
ATOM 1590 O O . ASN A 1 238 ? 36.668 10.410 -10.914 1.00 55.84 238 ASN A O 1
ATOM 1594 N N . ALA A 1 239 ? 37.609 8.446 -11.448 1.00 57.16 239 ALA A N 1
ATOM 1595 C CA . ALA A 1 239 ? 38.788 8.604 -10.588 1.00 57.16 239 ALA A CA 1
ATOM 1596 C C . ALA A 1 239 ? 39.977 9.308 -11.272 1.00 57.16 239 ALA A C 1
ATOM 1598 O O . ALA A 1 239 ? 40.988 9.564 -10.623 1.00 57.16 239 ALA A O 1
ATOM 1599 N N . THR A 1 240 ? 39.892 9.585 -12.577 1.00 49.59 240 THR A N 1
ATOM 1600 C CA . THR A 1 240 ? 41.045 10.026 -13.386 1.00 49.59 240 THR A CA 1
ATOM 1601 C C . THR A 1 240 ? 40.870 11.392 -14.044 1.00 49.59 240 THR A C 1
ATOM 1603 O O . THR A 1 240 ? 41.840 11.916 -14.584 1.00 49.59 240 THR A O 1
ATOM 1606 N N . ALA A 1 241 ? 39.672 11.984 -14.016 1.00 53.50 241 ALA A N 1
ATOM 1607 C CA . ALA A 1 241 ? 39.408 13.298 -14.601 1.00 53.50 241 ALA A CA 1
ATOM 1608 C C . ALA A 1 241 ? 38.772 14.263 -13.592 1.00 53.50 241 ALA A C 1
ATOM 1610 O O . ALA A 1 241 ? 37.889 13.890 -12.822 1.00 53.50 241 ALA A O 1
ATOM 1611 N N . THR A 1 242 ? 39.190 15.526 -13.636 1.00 57.25 242 THR A N 1
ATOM 1612 C CA . THR A 1 242 ? 38.595 16.636 -12.885 1.00 57.25 242 THR A CA 1
ATOM 1613 C C . THR A 1 242 ? 37.390 17.224 -13.627 1.00 57.25 242 THR A C 1
ATOM 1615 O O . THR A 1 242 ? 37.449 17.465 -14.832 1.00 57.25 242 THR A O 1
ATOM 1618 N N . MET A 1 243 ? 36.298 17.497 -12.903 1.00 65.19 243 MET A N 1
ATOM 1619 C CA . MET A 1 243 ? 35.184 18.316 -13.393 1.00 65.19 243 MET A CA 1
ATOM 1620 C C . MET A 1 243 ? 35.403 19.772 -12.966 1.00 65.19 243 MET A C 1
ATOM 1622 O O . MET A 1 243 ? 35.333 20.084 -11.780 1.00 65.19 243 MET A O 1
ATOM 1626 N N . THR A 1 244 ? 35.645 20.672 -13.921 1.00 65.56 244 THR A N 1
ATOM 1627 C CA . THR A 1 244 ? 35.761 22.116 -13.652 1.00 65.56 244 THR A CA 1
ATOM 1628 C C . THR A 1 244 ? 34.407 22.795 -13.854 1.00 65.56 244 THR A C 1
ATOM 1630 O O . THR A 1 244 ? 33.923 22.899 -14.981 1.00 65.56 244 THR A O 1
ATOM 1633 N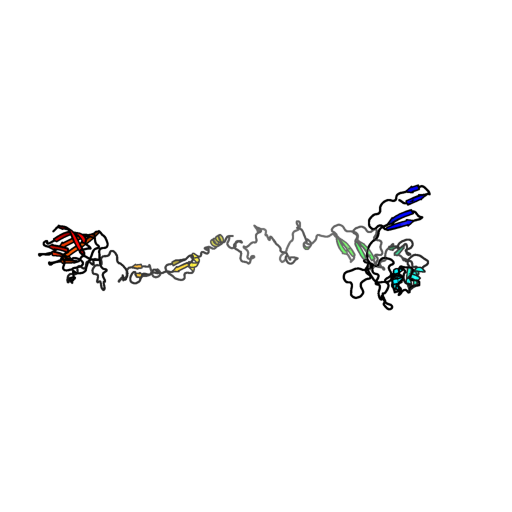 N . VAL A 1 245 ? 33.794 23.278 -12.770 1.00 69.75 245 VAL A N 1
ATOM 1634 C CA . VAL A 1 245 ? 32.570 24.095 -12.805 1.00 69.75 245 VAL A CA 1
ATOM 1635 C C . VAL A 1 245 ? 32.978 25.567 -12.717 1.00 69.75 245 VAL A C 1
ATOM 1637 O O . VAL A 1 245 ? 33.477 26.016 -11.689 1.00 69.75 245 VAL A O 1
ATOM 1640 N N . ASN A 1 246 ? 32.828 26.312 -13.814 1.00 63.12 246 ASN A N 1
ATOM 1641 C CA . ASN A 1 246 ? 33.238 27.719 -13.890 1.00 63.12 246 ASN A CA 1
ATOM 1642 C C . ASN A 1 246 ? 32.230 28.661 -13.207 1.00 63.12 246 ASN A C 1
ATOM 1644 O O . ASN A 1 246 ? 31.092 28.283 -12.929 1.00 63.12 246 ASN A O 1
ATOM 1648 N N . ASN A 1 247 ? 32.636 29.915 -12.987 1.00 47.78 247 ASN A N 1
ATOM 1649 C CA . ASN A 1 247 ? 31.779 30.945 -12.397 1.00 47.78 247 ASN A CA 1
ATOM 1650 C C . ASN A 1 247 ? 30.443 31.078 -13.159 1.00 47.78 247 ASN A C 1
ATOM 1652 O O . ASN A 1 247 ? 30.438 31.279 -14.374 1.00 47.78 247 ASN A O 1
ATOM 1656 N N . GLY A 1 248 ? 29.321 30.957 -12.442 1.00 62.00 248 GLY A N 1
ATOM 1657 C CA . GLY A 1 248 ? 27.964 31.013 -13.000 1.00 62.00 248 GLY A CA 1
ATOM 1658 C C . GLY A 1 248 ? 27.406 29.690 -13.545 1.00 62.00 248 GLY A C 1
ATOM 1659 O O . GLY A 1 248 ? 26.247 29.655 -13.956 1.00 62.00 248 GLY A O 1
ATOM 1660 N N . ALA A 1 249 ? 28.173 28.596 -13.543 1.00 64.19 249 ALA A N 1
ATOM 1661 C CA . ALA A 1 249 ? 27.659 27.287 -13.939 1.00 64.19 249 ALA A CA 1
ATOM 1662 C C . ALA A 1 249 ? 26.780 26.667 -12.836 1.00 64.19 249 ALA A C 1
ATOM 1664 O O . ALA A 1 249 ? 27.078 26.757 -11.647 1.00 64.19 249 ALA A O 1
ATOM 1665 N N . SER A 1 250 ? 25.681 26.026 -13.240 1.00 65.00 250 SER A N 1
ATOM 1666 C CA . SER A 1 250 ? 24.735 25.350 -12.344 1.00 65.00 250 SER A CA 1
ATOM 1667 C C . SER A 1 250 ? 24.828 23.833 -12.515 1.00 65.00 250 SER A C 1
ATOM 1669 O O . SER A 1 250 ? 24.832 23.341 -13.643 1.00 65.00 250 SER A O 1
ATOM 1671 N N . ILE A 1 251 ? 24.864 23.080 -11.413 1.00 71.44 251 ILE A N 1
ATOM 1672 C CA . ILE A 1 251 ? 24.727 21.617 -11.442 1.00 71.44 251 ILE A CA 1
ATOM 1673 C C . ILE A 1 251 ? 23.231 21.301 -11.394 1.00 71.44 251 ILE A C 1
ATOM 1675 O O . ILE A 1 251 ? 22.596 21.425 -10.348 1.00 71.44 251 ILE A O 1
ATOM 1679 N N . LEU A 1 252 ? 22.659 20.943 -12.544 1.00 66.38 252 LEU A N 1
ATOM 1680 C CA . LEU A 1 252 ? 21.244 20.603 -12.662 1.00 66.38 252 LEU A CA 1
ATOM 1681 C C . LEU A 1 252 ? 21.046 19.095 -12.496 1.00 66.38 252 LEU A C 1
ATOM 1683 O O . LEU A 1 252 ? 21.695 18.288 -13.159 1.00 66.38 252 LEU A O 1
ATOM 1687 N N . LEU A 1 253 ? 20.129 18.713 -11.616 1.00 64.25 253 LEU A N 1
ATOM 1688 C CA . LEU A 1 253 ? 19.784 17.319 -11.373 1.00 64.25 253 LEU A CA 1
ATOM 1689 C C . LEU A 1 253 ? 18.883 16.796 -12.499 1.00 64.25 253 LEU A C 1
ATOM 1691 O O . LEU A 1 253 ? 17.843 17.380 -12.789 1.00 64.25 253 LEU A O 1
ATOM 1695 N N . GLY A 1 254 ? 19.279 15.687 -13.130 1.00 62.22 254 GLY A N 1
ATOM 1696 C CA . GLY A 1 254 ? 18.582 15.127 -14.297 1.00 62.22 254 GLY A CA 1
ATOM 1697 C C . GLY A 1 254 ? 17.224 14.478 -14.003 1.00 62.22 254 GLY A C 1
ATOM 1698 O O . GLY A 1 254 ? 16.492 14.154 -14.934 1.00 62.22 254 GLY A O 1
ATOM 1699 N N . THR A 1 255 ? 16.866 14.288 -12.731 1.00 59.81 255 THR A N 1
ATOM 1700 C CA . THR A 1 255 ? 15.603 13.662 -12.309 1.00 59.81 255 THR A CA 1
ATOM 1701 C C . THR A 1 255 ? 15.015 14.376 -11.097 1.00 59.81 255 THR A C 1
ATOM 1703 O O . THR A 1 255 ? 15.730 14.673 -10.137 1.00 59.81 255 THR A O 1
ATOM 1706 N N . ALA A 1 256 ? 13.698 14.603 -11.110 1.00 54.50 256 ALA A N 1
ATOM 1707 C CA . ALA A 1 256 ? 12.970 15.151 -9.969 1.00 54.50 256 ALA A CA 1
ATOM 1708 C C . ALA A 1 256 ? 13.161 14.255 -8.730 1.00 54.50 256 ALA A C 1
ATOM 1710 O O . ALA A 1 256 ? 12.908 13.054 -8.787 1.00 54.50 256 ALA A O 1
ATOM 1711 N N . GLY A 1 257 ? 13.630 14.840 -7.625 1.00 55.34 257 GLY A N 1
ATOM 1712 C CA . GLY A 1 257 ? 13.884 14.129 -6.366 1.00 55.34 257 GLY A CA 1
ATOM 1713 C C . GLY A 1 257 ? 15.316 13.620 -6.169 1.00 55.34 257 GLY A C 1
ATOM 1714 O O . GLY A 1 257 ? 15.621 13.116 -5.091 1.00 55.34 257 GLY A O 1
ATOM 1715 N N . ALA A 1 258 ? 16.213 13.777 -7.149 1.00 59.00 258 ALA A N 1
ATOM 1716 C CA . ALA A 1 258 ? 17.637 13.603 -6.880 1.00 59.00 258 ALA A CA 1
ATOM 1717 C C . ALA A 1 258 ? 18.127 14.723 -5.943 1.00 59.00 258 ALA A C 1
ATOM 1719 O O . ALA A 1 258 ? 17.600 15.833 -5.949 1.00 59.00 258 ALA A O 1
ATOM 1720 N N . ILE A 1 259 ? 19.116 14.420 -5.109 1.00 61.44 259 ILE A N 1
ATOM 1721 C CA . ILE A 1 259 ? 19.692 15.353 -4.137 1.00 61.44 259 ILE A CA 1
ATOM 1722 C C . ILE A 1 259 ? 21.205 15.239 -4.221 1.00 61.44 259 ILE A C 1
ATOM 1724 O O . ILE A 1 259 ? 21.752 14.139 -4.159 1.00 61.44 259 ILE A O 1
ATOM 1728 N N . ILE A 1 260 ? 21.881 16.378 -4.353 1.00 66.38 260 ILE A N 1
ATOM 1729 C CA . ILE A 1 260 ? 23.328 16.460 -4.163 1.00 66.38 260 ILE A CA 1
ATOM 1730 C C . ILE A 1 260 ? 23.558 16.399 -2.655 1.00 66.38 260 ILE A C 1
ATOM 1732 O O . ILE A 1 260 ? 23.309 17.376 -1.955 1.00 66.38 260 ILE A O 1
ATOM 1736 N N . GLN A 1 261 ? 23.943 15.230 -2.143 1.00 59.56 261 GLN A N 1
ATOM 1737 C CA . GLN A 1 261 ? 24.006 15.013 -0.694 1.00 59.56 261 GLN A CA 1
ATOM 1738 C C . GLN A 1 261 ? 25.243 15.644 -0.034 1.00 59.56 261 GLN A C 1
ATOM 1740 O O . GLN A 1 261 ? 25.162 15.975 1.145 1.00 59.56 261 GLN A O 1
ATOM 1745 N N . SER A 1 262 ? 26.331 15.894 -0.779 1.00 55.50 262 SER A N 1
ATOM 1746 C CA . SER A 1 262 ? 27.534 16.560 -0.256 1.00 55.50 262 SER A CA 1
ATOM 1747 C C . SER A 1 262 ? 28.325 17.245 -1.376 1.00 55.50 262 SER A C 1
ATOM 1749 O O . SER A 1 262 ? 29.007 16.567 -2.140 1.00 55.50 262 SER A O 1
ATOM 1751 N N . ASN A 1 263 ? 28.287 18.576 -1.466 1.00 55.84 263 ASN A N 1
ATOM 1752 C CA . ASN A 1 263 ? 29.345 19.319 -2.155 1.00 55.84 263 ASN A CA 1
ATOM 1753 C C . ASN A 1 263 ? 30.298 19.860 -1.087 1.00 55.84 263 ASN A C 1
ATOM 1755 O O . ASN A 1 263 ? 29.953 20.791 -0.365 1.00 55.84 263 ASN A O 1
ATOM 1759 N N . GLU A 1 264 ? 31.482 19.267 -0.971 1.00 58.03 264 GLU A N 1
ATOM 1760 C CA . GLU A 1 264 ? 32.559 19.790 -0.130 1.00 58.03 264 GLU A CA 1
ATOM 1761 C C . GLU A 1 264 ? 33.238 20.950 -0.877 1.00 58.03 264 GLU A C 1
ATOM 1763 O O . GLU A 1 264 ? 34.121 20.750 -1.708 1.00 58.03 264 GLU A O 1
ATOM 1768 N N . PHE A 1 265 ? 32.776 22.180 -0.641 1.00 56.56 265 PHE A N 1
ATOM 1769 C CA . PHE A 1 265 ? 33.441 23.385 -1.142 1.00 56.56 265 PHE A CA 1
ATOM 1770 C C . PHE A 1 265 ? 34.528 23.805 -0.149 1.00 56.56 265 PHE A C 1
ATOM 1772 O O . PHE A 1 265 ? 34.277 24.566 0.780 1.00 56.56 265 PHE A O 1
ATOM 1779 N N . ILE A 1 266 ? 35.742 23.292 -0.342 1.00 54.69 266 ILE A N 1
ATOM 1780 C CA . ILE A 1 266 ? 36.932 23.688 0.421 1.00 54.69 266 ILE A CA 1
ATOM 1781 C C . ILE A 1 266 ? 37.821 24.599 -0.431 1.00 54.69 266 ILE A C 1
ATOM 1783 O O . ILE A 1 266 ? 38.056 24.339 -1.611 1.00 54.69 266 ILE A O 1
ATOM 1787 N N . THR A 1 267 ? 38.323 25.683 0.155 1.00 52.22 267 THR A N 1
ATOM 1788 C CA . THR A 1 267 ? 39.382 26.508 -0.442 1.00 52.22 267 THR A CA 1
ATOM 1789 C C . THR A 1 267 ? 40.732 26.115 0.161 1.00 52.22 267 THR A C 1
ATOM 1791 O O . THR A 1 267 ? 40.798 25.359 1.130 1.00 52.22 267 THR A O 1
ATOM 1794 N N . SER A 1 268 ? 41.843 26.634 -0.370 1.00 53.00 268 SER A N 1
ATOM 1795 C CA . SER A 1 268 ? 43.191 26.358 0.162 1.00 53.00 268 SER A CA 1
ATOM 1796 C C . SER A 1 268 ? 43.421 26.854 1.599 1.00 53.00 268 SER A C 1
ATOM 1798 O O . SER A 1 268 ? 44.462 26.558 2.182 1.00 53.00 268 SER A O 1
ATOM 1800 N N . THR A 1 269 ? 42.470 27.595 2.174 1.00 48.12 269 THR A N 1
ATOM 1801 C CA . THR A 1 269 ? 42.494 28.069 3.563 1.00 48.12 269 THR A CA 1
ATOM 1802 C C . THR A 1 269 ? 41.494 27.342 4.465 1.00 48.12 269 THR A C 1
ATOM 1804 O O . THR A 1 269 ? 41.451 27.626 5.662 1.00 48.12 269 THR A O 1
ATOM 1807 N N . SER A 1 270 ? 40.683 26.423 3.930 1.00 59.06 270 SER A N 1
ATOM 1808 C CA . SER A 1 270 ? 39.724 25.651 4.722 1.00 59.06 270 SER A CA 1
ATOM 1809 C C . SER A 1 270 ? 40.462 24.670 5.637 1.00 59.06 270 SER A C 1
ATOM 1811 O O . SER A 1 270 ? 41.152 23.765 5.176 1.00 59.06 270 SER A O 1
ATOM 1813 N N . VAL A 1 271 ? 40.306 24.840 6.952 1.00 56.81 271 VAL A N 1
ATOM 1814 C CA . VAL A 1 271 ? 40.887 23.955 7.983 1.00 56.81 271 VAL A CA 1
ATOM 1815 C C . VAL A 1 271 ? 39.968 22.787 8.365 1.00 56.81 271 VAL A C 1
ATOM 1817 O O . VAL A 1 271 ? 40.352 21.934 9.162 1.00 56.81 271 VAL A O 1
ATOM 1820 N N . SER A 1 272 ? 38.750 22.740 7.815 1.00 57.03 272 SER A N 1
ATOM 1821 C CA . SER A 1 272 ? 37.819 21.618 7.956 1.00 57.03 272 SER A CA 1
ATOM 1822 C C . SER A 1 272 ? 36.834 21.562 6.785 1.00 57.03 272 SER A C 1
ATOM 1824 O O . SER A 1 272 ? 36.676 22.544 6.060 1.00 57.03 272 SER A O 1
ATOM 1826 N N . SER A 1 273 ? 36.151 20.427 6.653 1.00 55.09 273 SER A N 1
ATOM 1827 C CA . SER A 1 273 ? 35.062 20.182 5.701 1.00 55.09 273 SER A CA 1
ATOM 1828 C C . SER A 1 273 ? 33.691 20.678 6.190 1.00 55.09 273 SER A C 1
ATOM 1830 O O . SER A 1 273 ? 32.666 20.396 5.567 1.00 55.09 273 SER A O 1
ATOM 1832 N N . ALA A 1 274 ? 33.644 21.384 7.326 1.00 57.31 274 ALA A N 1
ATOM 1833 C CA . ALA A 1 274 ? 32.408 21.927 7.875 1.00 57.31 274 ALA A CA 1
ATOM 1834 C C . ALA A 1 274 ? 31.947 23.173 7.100 1.00 57.31 274 ALA A C 1
ATOM 1836 O O . ALA A 1 274 ? 32.767 23.966 6.638 1.00 57.31 274 ALA A O 1
ATOM 1837 N N . VAL A 1 275 ? 30.626 23.358 7.000 1.00 61.72 275 VAL A N 1
ATOM 1838 C CA . VAL A 1 275 ? 30.010 24.581 6.460 1.00 61.72 275 VAL A CA 1
ATOM 1839 C C . VAL A 1 275 ? 30.455 25.768 7.313 1.00 61.72 275 VAL A C 1
ATOM 1841 O O . VAL A 1 275 ? 30.234 25.764 8.526 1.00 61.72 275 VAL A O 1
ATOM 1844 N N . ASP A 1 276 ? 31.081 26.767 6.689 1.00 59.41 276 ASP A N 1
ATOM 1845 C CA . ASP A 1 276 ? 31.439 28.009 7.370 1.00 59.41 276 ASP A CA 1
ATOM 1846 C C . ASP A 1 276 ? 30.157 28.767 7.750 1.00 59.41 276 ASP A C 1
ATOM 1848 O O . ASP A 1 276 ? 29.354 29.141 6.899 1.00 59.41 276 ASP A O 1
ATOM 1852 N N . LEU A 1 277 ? 29.939 28.928 9.055 1.00 65.06 277 LEU A N 1
ATOM 1853 C CA . LEU A 1 277 ? 28.801 29.646 9.635 1.00 65.06 277 LEU A CA 1
ATOM 1854 C C . LEU A 1 277 ? 29.159 31.097 9.999 1.00 65.06 277 LEU A C 1
ATOM 1856 O O . LEU A 1 277 ? 28.299 31.827 10.489 1.00 65.06 277 LEU A O 1
ATOM 1860 N N . ALA A 1 278 ? 30.422 31.507 9.824 1.00 55.84 278 ALA A N 1
ATOM 1861 C CA . ALA A 1 278 ? 30.904 32.844 10.170 1.00 55.84 278 ALA A CA 1
ATOM 1862 C C . ALA A 1 278 ? 30.680 33.872 9.048 1.00 55.84 278 ALA A C 1
ATOM 1864 O O . ALA A 1 278 ? 30.792 35.078 9.283 1.00 55.84 278 ALA A O 1
ATOM 1865 N N . THR A 1 279 ? 30.345 33.415 7.841 1.00 53.28 279 THR A N 1
ATOM 1866 C CA . THR A 1 279 ? 29.955 34.253 6.706 1.00 53.28 279 THR A CA 1
ATOM 1867 C C . THR A 1 279 ? 28.429 34.325 6.587 1.00 53.28 279 THR A C 1
ATOM 1869 O O . THR A 1 279 ? 27.689 33.463 7.058 1.00 53.28 279 THR A O 1
ATOM 1872 N N . THR A 1 280 ? 27.912 35.377 5.947 1.00 52.19 280 THR A N 1
ATOM 1873 C CA . THR A 1 280 ? 26.466 35.671 5.823 1.00 52.19 280 THR A CA 1
ATOM 1874 C C . THR A 1 280 ? 25.680 34.677 4.951 1.00 52.19 280 THR A C 1
ATOM 1876 O O . THR A 1 280 ? 24.531 34.936 4.601 1.00 52.19 280 THR A O 1
ATOM 1879 N N . GLU A 1 281 ? 26.290 33.566 4.546 1.00 52.00 281 GLU A N 1
ATOM 1880 C CA . GLU A 1 281 ? 25.744 32.611 3.576 1.00 52.00 281 GLU A CA 1
ATOM 1881 C C . GLU A 1 281 ? 24.733 31.641 4.207 1.00 52.00 281 GLU A C 1
ATOM 1883 O O . GLU A 1 281 ? 23.880 31.100 3.501 1.00 52.00 281 GLU A O 1
ATOM 1888 N N . VAL A 1 282 ? 24.736 31.487 5.536 1.00 57.84 282 VAL A N 1
ATOM 1889 C CA . VAL A 1 282 ? 23.710 30.725 6.261 1.00 57.84 282 VAL A CA 1
ATOM 1890 C C . VAL A 1 282 ? 22.632 31.668 6.798 1.00 57.84 282 VAL A C 1
ATOM 1892 O O . VAL A 1 282 ? 22.739 32.236 7.881 1.00 57.84 282 VAL A O 1
ATOM 1895 N N . ASN A 1 283 ? 21.560 31.834 6.022 1.00 50.50 283 ASN A N 1
ATOM 1896 C CA . ASN A 1 283 ? 20.373 32.584 6.432 1.00 50.50 283 ASN A CA 1
ATOM 1897 C C . ASN A 1 283 ? 19.392 31.652 7.175 1.00 50.50 283 ASN A C 1
ATOM 1899 O O . ASN A 1 283 ? 18.703 30.849 6.546 1.00 50.50 283 ASN A O 1
ATOM 1903 N N . GLY A 1 284 ? 19.341 31.719 8.511 1.00 59.12 284 GLY A N 1
ATOM 1904 C CA . GLY A 1 284 ? 18.412 30.923 9.322 1.00 59.12 284 GLY A CA 1
ATOM 1905 C C . GLY A 1 284 ? 18.703 30.941 10.826 1.00 59.12 284 GLY A C 1
ATOM 1906 O O . GLY A 1 284 ? 19.734 31.431 11.274 1.00 59.12 284 GLY A O 1
ATOM 1907 N N . ILE A 1 285 ? 17.776 30.393 11.619 1.00 60.00 285 ILE A N 1
ATOM 1908 C CA . ILE A 1 285 ? 17.963 30.161 13.060 1.00 60.00 285 ILE A CA 1
ATOM 1909 C C . ILE A 1 285 ? 18.650 28.802 13.242 1.00 60.00 285 ILE A C 1
ATOM 1911 O O . ILE A 1 285 ? 18.130 27.787 12.778 1.00 60.00 285 ILE A O 1
ATOM 1915 N N . LEU A 1 286 ? 19.784 28.766 13.947 1.00 67.50 286 LEU A N 1
ATOM 1916 C CA . LEU A 1 286 ? 20.464 27.524 14.325 1.00 67.50 286 LEU A CA 1
ATOM 1917 C C . LEU A 1 286 ? 19.841 26.941 15.610 1.00 67.50 286 LEU A C 1
ATOM 1919 O O . LEU A 1 286 ? 19.863 27.611 16.646 1.00 67.50 286 LEU A O 1
ATOM 1923 N N . PRO A 1 287 ? 19.308 25.702 15.594 1.00 67.19 287 PRO A N 1
ATOM 1924 C CA . PRO A 1 287 ? 18.869 25.027 16.816 1.00 67.19 287 PRO A CA 1
ATOM 1925 C C . PRO A 1 287 ? 20.015 24.870 17.830 1.00 67.19 287 PRO A C 1
ATOM 1927 O O . PRO A 1 287 ? 21.175 24.768 17.436 1.00 67.19 287 PRO A O 1
ATOM 1930 N N . ILE A 1 288 ? 19.704 24.767 19.130 1.00 66.56 288 ILE A N 1
ATOM 1931 C CA . ILE A 1 288 ? 20.706 24.667 20.220 1.00 66.56 288 ILE A CA 1
ATOM 1932 C C . ILE A 1 288 ? 21.684 23.504 19.999 1.00 66.56 288 ILE A C 1
ATOM 1934 O O . ILE A 1 288 ? 22.888 23.672 20.167 1.00 66.56 288 ILE A O 1
ATOM 1938 N N . ALA A 1 289 ? 21.191 22.346 19.549 1.00 64.12 289 ALA A N 1
ATOM 1939 C CA . ALA A 1 289 ? 22.032 21.183 19.243 1.00 64.12 289 ALA A CA 1
ATOM 1940 C C . ALA A 1 289 ? 23.119 21.480 18.190 1.00 64.12 289 ALA A C 1
ATOM 1942 O O . ALA A 1 289 ? 24.143 20.805 18.157 1.00 64.12 289 ALA A O 1
ATOM 1943 N N . ASN A 1 290 ? 22.904 22.519 17.380 1.00 65.62 290 ASN A N 1
ATOM 1944 C CA . ASN A 1 290 ? 23.756 22.923 16.272 1.00 65.62 290 ASN A CA 1
ATOM 1945 C C . ASN A 1 290 ? 24.524 24.228 16.570 1.00 65.62 290 ASN A C 1
ATOM 1947 O O . ASN A 1 290 ? 25.102 24.810 15.661 1.00 65.62 290 ASN A O 1
ATOM 1951 N N . GLY A 1 291 ? 24.577 24.670 17.836 1.00 63.16 291 GLY A N 1
ATOM 1952 C CA . GLY A 1 291 ? 25.687 25.490 18.334 1.00 63.16 291 GLY A CA 1
ATOM 1953 C C . GLY A 1 291 ? 25.575 27.013 18.211 1.00 63.16 291 GLY A C 1
ATOM 1954 O O . GLY A 1 291 ? 26.568 27.688 18.469 1.00 63.16 291 GLY A O 1
ATOM 1955 N N . GLY A 1 292 ? 24.400 27.583 17.916 1.00 70.50 292 GLY A N 1
ATOM 1956 C CA . GLY A 1 292 ? 24.215 29.047 17.808 1.00 70.50 292 GLY A CA 1
ATOM 1957 C C . GLY A 1 292 ? 24.558 29.857 19.075 1.00 70.50 292 GLY A C 1
ATOM 1958 O O . GLY A 1 292 ? 24.702 31.073 19.013 1.00 70.50 292 GLY A O 1
ATOM 1959 N N . THR A 1 293 ? 24.720 29.192 20.222 1.00 74.12 293 THR A N 1
ATOM 1960 C CA . THR A 1 293 ? 25.109 29.785 21.513 1.00 74.12 293 THR A CA 1
ATOM 1961 C C . THR A 1 293 ? 26.434 29.226 22.044 1.00 74.12 293 THR A C 1
ATOM 1963 O O . THR A 1 293 ? 26.714 29.360 23.231 1.00 74.12 293 THR A O 1
ATOM 1966 N N . GLY A 1 294 ? 27.223 28.520 21.223 1.00 73.19 294 GLY A N 1
ATOM 1967 C CA . GLY A 1 294 ? 28.485 27.888 21.642 1.00 73.19 294 GLY A CA 1
ATOM 1968 C C . GLY A 1 294 ? 28.329 26.690 22.592 1.00 73.19 294 GLY A C 1
ATOM 1969 O O . GLY A 1 294 ? 29.293 26.292 23.241 1.00 73.19 294 GLY A O 1
ATOM 1970 N N . SER A 1 295 ? 27.126 26.117 22.713 1.00 78.50 295 SER A N 1
ATOM 1971 C CA . SER A 1 295 ? 26.860 24.915 23.513 1.00 78.50 295 SER A CA 1
ATOM 1972 C C . SER A 1 295 ? 25.800 24.041 22.852 1.00 78.50 295 SER A C 1
ATOM 1974 O O . SER A 1 295 ? 24.829 24.561 22.314 1.00 78.50 295 SER A O 1
ATOM 1976 N N . SER A 1 296 ? 25.962 22.721 22.947 1.00 79.81 296 SER A N 1
ATOM 1977 C CA . SER A 1 296 ? 24.991 21.718 22.489 1.00 79.81 296 SER A CA 1
ATOM 1978 C C . SER A 1 296 ? 23.952 21.336 23.556 1.00 79.81 296 SER A C 1
ATOM 1980 O O . SER A 1 296 ? 23.129 20.452 23.329 1.00 79.81 296 SER A O 1
ATOM 1982 N N . THR A 1 297 ? 23.967 21.989 24.725 1.00 81.81 297 THR A N 1
ATOM 1983 C CA . THR A 1 297 ? 23.020 21.740 25.826 1.00 81.81 297 THR A CA 1
ATOM 1984 C C . THR A 1 297 ? 22.279 23.020 26.202 1.00 81.81 297 THR A C 1
ATOM 1986 O O . THR A 1 297 ? 22.854 24.106 26.164 1.00 81.81 297 THR A O 1
ATOM 1989 N N . ALA A 1 298 ? 21.018 22.903 26.628 1.00 82.25 298 ALA A N 1
ATOM 1990 C CA . ALA A 1 298 ? 20.239 24.056 27.088 1.00 82.25 298 ALA A CA 1
ATOM 1991 C C . ALA A 1 298 ? 20.901 24.768 28.285 1.00 82.25 298 ALA A C 1
ATOM 1993 O O . ALA A 1 298 ? 20.941 25.993 28.322 1.00 82.25 298 ALA A O 1
ATOM 1994 N N . GLY A 1 299 ? 21.484 24.014 29.226 1.00 84.06 299 GLY A N 1
ATOM 1995 C CA . GLY A 1 299 ? 22.189 24.582 30.381 1.00 84.06 299 GLY A CA 1
ATOM 1996 C C . GLY A 1 299 ? 23.420 25.405 29.990 1.00 84.06 299 GLY A C 1
ATOM 1997 O O . GLY A 1 299 ? 23.576 26.529 30.456 1.00 84.06 299 GLY A O 1
ATOM 1998 N N . GLY A 1 300 ? 24.264 24.893 29.087 1.00 84.38 300 GLY A N 1
ATOM 1999 C CA . GLY A 1 300 ? 25.420 25.650 28.598 1.00 84.38 300 GLY A CA 1
ATOM 2000 C C . GLY A 1 300 ? 25.030 26.855 27.736 1.00 84.38 300 GLY A C 1
ATOM 2001 O O . GLY A 1 300 ? 25.685 27.891 27.811 1.00 84.38 300 GLY A O 1
ATOM 2002 N N . ALA A 1 301 ? 23.934 26.763 26.974 1.00 87.62 301 ALA A N 1
ATOM 2003 C CA . ALA A 1 301 ? 23.382 27.903 26.245 1.00 87.62 301 ALA A CA 1
ATOM 2004 C C . ALA A 1 301 ? 22.939 29.028 27.197 1.00 87.62 301 ALA A C 1
ATOM 2006 O O . ALA A 1 301 ? 23.295 30.182 26.974 1.00 87.62 301 ALA A O 1
ATOM 2007 N N . LEU A 1 302 ? 22.231 28.696 28.284 1.00 89.00 302 LEU A N 1
ATOM 2008 C CA . LEU A 1 302 ? 21.815 29.666 29.305 1.00 89.00 302 LEU A CA 1
ATOM 2009 C C . LEU A 1 302 ? 23.019 30.367 29.952 1.00 89.00 302 LEU A C 1
ATOM 2011 O O . LEU A 1 302 ? 23.022 31.593 30.036 1.00 89.00 302 LEU A O 1
ATOM 2015 N N . THR A 1 303 ? 24.070 29.618 30.313 1.00 86.62 303 THR A N 1
ATOM 2016 C CA . THR A 1 303 ? 25.324 30.186 30.842 1.00 86.62 303 THR A CA 1
ATOM 2017 C C . THR A 1 303 ? 25.963 31.170 29.866 1.00 86.62 303 THR A C 1
ATOM 2019 O O . THR A 1 303 ? 26.317 32.278 30.261 1.00 86.62 303 THR A O 1
ATOM 2022 N N . ASN A 1 304 ? 26.077 30.799 28.587 1.00 86.12 304 ASN A N 1
ATOM 2023 C CA . ASN A 1 304 ? 26.699 31.650 27.570 1.00 86.12 304 ASN A CA 1
ATOM 2024 C C . ASN A 1 304 ? 25.879 32.917 27.271 1.00 86.12 304 ASN A C 1
ATOM 2026 O O . ASN A 1 304 ? 26.450 33.933 26.886 1.00 86.12 304 ASN A O 1
ATOM 2030 N N . LEU A 1 305 ? 24.558 32.877 27.478 1.00 86.62 305 LEU A N 1
ATOM 2031 C CA . LEU A 1 305 ? 23.671 34.041 27.368 1.00 86.62 305 LEU A CA 1
ATOM 2032 C C . LEU A 1 305 ? 23.605 34.886 28.655 1.00 86.62 305 LEU A C 1
ATOM 2034 O O . LEU A 1 305 ? 23.016 35.965 28.631 1.00 86.62 305 LEU A O 1
ATOM 2038 N N . GLY A 1 306 ? 24.157 34.410 29.777 1.00 86.62 306 GLY A N 1
ATOM 2039 C CA . GLY A 1 306 ? 23.977 35.042 31.089 1.00 86.62 306 GLY A CA 1
ATOM 2040 C C . GLY A 1 306 ? 22.541 34.951 31.624 1.00 86.62 306 GLY A C 1
ATOM 2041 O O . GLY A 1 306 ? 22.126 35.794 32.418 1.00 86.62 306 GLY A O 1
ATOM 2042 N N . ALA A 1 307 ? 21.769 33.958 31.177 1.00 88.62 307 ALA A N 1
ATOM 2043 C CA . ALA A 1 307 ? 20.383 33.732 31.577 1.00 88.62 307 ALA A CA 1
ATOM 2044 C C . ALA A 1 307 ? 20.277 32.681 32.698 1.00 88.62 307 ALA A C 1
ATOM 2046 O O . ALA A 1 307 ? 21.070 31.742 32.766 1.00 88.62 307 ALA A O 1
ATOM 2047 N N . GLN A 1 308 ? 19.263 32.805 33.558 1.00 89.19 308 GLN A N 1
ATOM 2048 C CA . GLN A 1 308 ? 18.909 31.777 34.544 1.00 89.19 308 GLN A CA 1
ATOM 2049 C C . GLN A 1 308 ? 17.892 30.778 33.961 1.00 89.19 308 GLN A C 1
ATOM 2051 O O . GLN A 1 308 ? 17.071 31.177 33.127 1.00 89.19 308 GLN A O 1
ATOM 2056 N N . PRO A 1 309 ? 17.909 29.496 34.376 1.00 88.75 309 PRO A N 1
ATOM 2057 C CA . PRO A 1 309 ? 16.869 28.542 34.006 1.00 88.75 309 PRO A CA 1
ATOM 2058 C C . PRO A 1 309 ? 15.477 29.017 34.430 1.00 88.75 309 PRO A C 1
ATOM 2060 O O . PRO A 1 309 ? 15.329 29.737 35.417 1.00 88.75 309 PRO A O 1
ATOM 2063 N N . VAL A 1 310 ? 14.453 28.580 33.695 1.00 90.50 310 VAL A N 1
ATOM 2064 C CA . VAL A 1 310 ? 13.063 28.797 34.107 1.00 90.50 310 VAL A CA 1
ATOM 2065 C C . VAL A 1 310 ? 12.830 28.059 35.421 1.00 90.50 310 VAL A C 1
ATOM 2067 O O . VAL A 1 310 ? 12.970 26.840 35.488 1.00 90.50 310 VAL A O 1
ATOM 2070 N N . ASP A 1 311 ? 12.464 28.822 36.442 1.00 92.94 311 ASP A N 1
ATOM 2071 C CA . ASP A 1 311 ? 12.114 28.351 37.774 1.00 92.94 311 ASP A CA 1
ATOM 2072 C C . ASP A 1 311 ? 10.718 28.889 38.114 1.00 92.94 311 ASP A C 1
ATOM 2074 O O . ASP A 1 311 ? 10.408 30.062 37.865 1.00 92.94 311 ASP A O 1
ATOM 2078 N N . ALA A 1 312 ? 9.840 28.011 38.593 1.00 94.25 312 ALA A N 1
ATOM 2079 C CA . ALA A 1 312 ? 8.433 28.335 38.797 1.00 94.25 312 ALA A CA 1
ATOM 2080 C C . ALA A 1 312 ? 8.222 29.268 40.003 1.00 94.25 312 ALA A C 1
ATOM 2082 O O . ALA A 1 312 ? 7.378 30.168 39.930 1.00 94.25 312 ALA A O 1
ATOM 2083 N N . ASP A 1 313 ? 9.055 29.157 41.045 1.00 95.19 313 ASP A N 1
ATOM 2084 C CA . ASP A 1 313 ? 9.067 30.103 42.158 1.00 95.19 313 ASP A CA 1
ATOM 2085 C C . ASP A 1 313 ? 9.526 31.489 41.653 1.00 95.19 313 ASP A C 1
ATOM 2087 O O . ASP A 1 313 ? 8.830 32.480 41.879 1.00 95.19 313 ASP A O 1
ATOM 2091 N N . LEU A 1 314 ? 10.619 31.582 40.879 1.00 94.06 314 LEU A N 1
ATOM 2092 C CA . LEU A 1 314 ? 11.086 32.862 40.308 1.00 94.06 314 LEU A CA 1
ATOM 2093 C C . LEU A 1 314 ? 10.076 33.494 39.347 1.00 94.06 314 LEU A C 1
ATOM 2095 O O . LEU A 1 314 ? 9.898 34.713 39.352 1.00 94.06 314 LEU A O 1
ATOM 2099 N N . THR A 1 315 ? 9.397 32.676 38.543 1.00 94.19 315 THR A N 1
ATOM 2100 C CA . THR A 1 315 ? 8.347 33.139 37.627 1.00 94.19 315 THR A CA 1
ATOM 2101 C C . THR A 1 315 ? 7.176 33.735 38.405 1.00 94.19 315 THR A C 1
ATOM 2103 O O . THR A 1 315 ? 6.693 34.814 38.064 1.00 94.19 315 THR A O 1
ATOM 2106 N N . SER A 1 316 ? 6.746 33.071 39.483 1.00 95.81 316 SER A N 1
ATOM 2107 C CA . SER A 1 316 ? 5.684 33.577 40.353 1.00 95.81 316 SER A CA 1
ATOM 2108 C C . SER A 1 316 ? 6.084 34.882 41.037 1.00 95.81 316 SER A C 1
ATOM 2110 O O . SER A 1 316 ? 5.319 35.843 41.000 1.00 95.81 316 SER A O 1
ATOM 2112 N N . ILE A 1 317 ? 7.302 34.954 41.586 1.00 95.12 317 ILE A N 1
ATOM 2113 C CA . ILE A 1 317 ? 7.831 36.160 42.237 1.00 95.12 317 ILE A CA 1
ATOM 2114 C C . ILE A 1 317 ? 7.909 37.330 41.249 1.00 95.12 317 ILE A C 1
ATOM 2116 O O . ILE A 1 317 ? 7.483 38.432 41.585 1.00 95.12 317 ILE A O 1
ATOM 2120 N N . ALA A 1 318 ? 8.393 37.098 40.023 1.00 93.81 318 ALA A N 1
ATOM 2121 C CA . ALA A 1 318 ? 8.461 38.121 38.976 1.00 93.81 318 ALA A CA 1
ATOM 2122 C C . ALA A 1 318 ? 7.075 38.653 38.561 1.00 93.81 318 ALA A C 1
ATOM 2124 O O . ALA A 1 318 ? 6.971 39.777 38.073 1.00 93.81 318 ALA A O 1
ATOM 2125 N N . GLY A 1 319 ? 6.015 37.862 38.761 1.00 92.81 319 GLY A N 1
ATOM 2126 C CA . GLY A 1 319 ? 4.627 38.254 38.516 1.00 92.81 319 GLY A CA 1
ATOM 2127 C C . GLY A 1 319 ? 3.948 39.007 39.668 1.00 92.81 319 GLY A C 1
ATOM 2128 O O . GLY A 1 319 ? 2.842 39.517 39.477 1.00 92.81 319 GLY A O 1
ATOM 2129 N N . VAL A 1 320 ? 4.560 39.101 40.857 1.00 95.00 320 VAL A N 1
ATOM 2130 C CA . VAL A 1 320 ? 3.975 39.828 41.997 1.00 95.00 320 VAL A CA 1
ATOM 2131 C C . VAL A 1 320 ? 4.097 41.335 41.764 1.00 95.00 320 VAL A C 1
ATOM 2133 O O . VAL A 1 320 ? 5.165 41.922 41.899 1.00 95.00 320 VAL A O 1
ATOM 2136 N N . ALA A 1 321 ? 2.978 41.975 41.424 1.00 93.88 321 ALA A N 1
ATOM 2137 C CA . ALA A 1 321 ? 2.926 43.404 41.105 1.00 93.88 321 ALA A CA 1
ATOM 2138 C C . ALA A 1 321 ? 2.783 44.328 42.334 1.00 93.88 321 ALA A C 1
ATOM 2140 O O . ALA A 1 321 ? 2.869 45.549 42.205 1.00 93.88 321 ALA A O 1
ATOM 2141 N N . THR A 1 322 ? 2.518 43.772 43.519 1.00 93.25 322 THR A N 1
ATOM 2142 C CA . THR A 1 322 ? 2.335 44.526 44.767 1.00 93.25 322 THR A CA 1
ATOM 2143 C C . THR A 1 322 ? 3.631 44.606 45.572 1.00 93.25 322 THR A C 1
ATOM 2145 O O . THR A 1 322 ? 4.478 43.719 45.515 1.00 93.25 322 THR A O 1
ATOM 2148 N N . THR A 1 323 ? 3.784 45.664 46.367 1.00 93.00 323 THR A N 1
ATOM 2149 C CA . THR A 1 323 ? 4.899 45.817 47.311 1.00 93.00 323 THR A CA 1
ATOM 2150 C C . THR A 1 323 ? 4.524 45.297 48.702 1.00 93.00 323 THR A C 1
ATOM 2152 O O . THR A 1 323 ? 3.345 45.178 49.043 1.00 93.00 323 THR A O 1
ATOM 2155 N N . GLY A 1 324 ? 5.536 44.956 49.502 1.00 94.00 324 GLY A N 1
ATOM 2156 C CA . GLY A 1 324 ? 5.387 44.554 50.902 1.00 94.00 324 GLY A CA 1
ATOM 2157 C C . GLY A 1 324 ? 6.048 43.217 51.219 1.00 94.00 324 GLY A C 1
ATOM 2158 O O . GLY A 1 324 ? 6.968 42.785 50.525 1.00 94.00 324 GLY A O 1
ATOM 2159 N N . ILE A 1 325 ? 5.587 42.554 52.281 1.00 94.31 325 ILE A N 1
ATOM 2160 C CA . ILE A 1 325 ? 6.151 41.275 52.725 1.00 94.31 325 ILE A CA 1
ATOM 2161 C C . ILE A 1 325 ? 5.707 40.159 51.780 1.00 94.31 325 ILE A C 1
ATOM 2163 O O . ILE A 1 325 ? 4.536 39.770 51.754 1.00 94.31 325 ILE A O 1
ATOM 2167 N N . LEU A 1 326 ? 6.665 39.627 51.026 1.00 96.31 326 LEU A N 1
ATOM 2168 C CA . LEU A 1 326 ? 6.468 38.514 50.111 1.00 96.31 326 LEU A CA 1
ATOM 2169 C C . LEU A 1 326 ? 6.375 37.194 50.884 1.00 96.31 326 LEU A C 1
ATOM 2171 O O . LEU A 1 326 ? 7.288 36.828 51.624 1.00 96.31 326 LEU A O 1
ATOM 2175 N N . VAL A 1 327 ? 5.281 36.461 50.695 1.00 95.00 327 VAL A N 1
ATOM 2176 C CA . VAL A 1 327 ? 5.042 35.182 51.367 1.00 95.00 327 VAL A CA 1
ATOM 2177 C C . VAL A 1 327 ? 4.707 34.118 50.334 1.00 95.00 327 VAL A C 1
ATOM 2179 O O . VAL A 1 327 ? 3.828 34.304 49.489 1.00 95.00 327 VAL A O 1
ATOM 2182 N N . ARG A 1 328 ? 5.376 32.968 50.439 1.00 96.25 328 ARG A N 1
ATOM 2183 C CA . ARG A 1 328 ? 5.018 31.770 49.681 1.00 96.25 328 ARG A CA 1
ATOM 2184 C C . ARG A 1 328 ? 3.707 31.213 50.233 1.00 96.25 328 ARG A C 1
ATOM 2186 O O . ARG A 1 328 ? 3.668 30.688 51.342 1.00 96.25 328 ARG A O 1
ATOM 2193 N N . THR A 1 329 ? 2.623 31.362 49.480 1.00 94.12 329 THR A N 1
ATOM 2194 C CA . THR A 1 329 ? 1.281 30.889 49.868 1.00 94.12 329 THR A CA 1
ATOM 2195 C C . THR A 1 329 ? 0.967 29.478 49.366 1.00 94.12 329 THR A C 1
ATOM 2197 O O . THR A 1 329 ? -0.025 28.890 49.785 1.00 94.12 329 THR A O 1
ATOM 2200 N N . GLY A 1 330 ? 1.818 28.932 48.499 1.00 93.81 330 GLY A N 1
ATOM 2201 C CA . GLY A 1 330 ? 1.762 27.572 47.973 1.00 93.81 330 GLY A CA 1
ATOM 2202 C C . GLY A 1 330 ? 3.028 27.264 47.174 1.00 93.81 330 GLY A C 1
ATOM 2203 O O . GLY A 1 330 ? 3.895 28.129 47.029 1.00 93.81 330 GLY A O 1
ATOM 2204 N N . VAL A 1 331 ? 3.145 26.044 46.650 1.00 93.56 331 VAL A N 1
ATOM 2205 C CA . VAL A 1 331 ? 4.188 25.729 45.659 1.00 93.56 331 VAL A CA 1
ATOM 2206 C C . VAL A 1 331 ? 4.026 26.687 44.474 1.00 93.56 331 VAL A C 1
ATOM 2208 O O . VAL A 1 331 ? 2.900 26.926 44.034 1.00 93.56 331 VAL A O 1
ATOM 2211 N N . ASP A 1 332 ? 5.124 27.314 44.052 1.00 94.69 332 ASP A N 1
ATOM 2212 C CA . ASP A 1 332 ? 5.190 28.253 42.926 1.00 94.69 332 ASP A CA 1
ATOM 2213 C C . ASP A 1 332 ? 4.161 29.399 42.981 1.00 94.69 332 ASP A C 1
ATOM 2215 O O . ASP A 1 332 ? 3.719 29.912 41.956 1.00 94.69 332 ASP A O 1
ATOM 2219 N N . THR A 1 333 ? 3.717 29.788 44.183 1.00 94.50 333 THR A N 1
ATOM 2220 C CA . THR A 1 333 ? 2.696 30.829 44.365 1.00 94.50 333 THR A CA 1
ATOM 2221 C C . THR A 1 333 ? 3.084 31.779 45.485 1.00 94.50 333 THR A C 1
ATOM 2223 O O . THR A 1 333 ? 3.033 31.427 46.670 1.00 94.50 333 THR A O 1
ATOM 2226 N N . TYR A 1 334 ? 3.384 33.019 45.115 1.00 97.00 334 TYR A N 1
ATOM 2227 C CA . TYR A 1 334 ? 3.736 34.084 46.041 1.00 97.00 334 TYR A CA 1
ATOM 2228 C C . TYR A 1 334 ? 2.699 35.201 46.012 1.00 97.00 334 TYR A C 1
ATOM 2230 O O . TYR A 1 334 ? 2.195 35.583 44.963 1.00 97.00 334 TYR A O 1
ATOM 2238 N N . ASN A 1 335 ? 2.384 35.732 47.187 1.00 95.19 335 ASN A N 1
ATOM 2239 C CA . ASN A 1 335 ? 1.551 36.919 47.343 1.00 95.19 335 ASN A CA 1
ATOM 2240 C C . ASN A 1 335 ? 2.176 37.821 48.401 1.00 95.19 335 ASN A C 1
ATOM 2242 O O . ASN A 1 335 ? 2.861 37.334 49.307 1.00 95.19 335 ASN A O 1
ATOM 2246 N N . THR A 1 336 ? 1.897 39.122 48.342 1.00 95.88 336 THR A N 1
ATOM 2247 C CA . THR A 1 336 ? 2.195 39.980 49.488 1.00 95.88 336 THR A CA 1
ATOM 2248 C C . THR A 1 336 ? 1.142 39.789 50.579 1.00 95.88 336 THR A C 1
ATOM 2250 O O . THR A 1 336 ? -0.048 39.591 50.317 1.00 95.88 336 THR A O 1
ATOM 2253 N N . ARG A 1 337 ? 1.582 39.799 51.835 1.00 94.56 337 ARG A N 1
ATOM 2254 C CA . ARG A 1 337 ? 0.716 39.756 53.020 1.00 94.56 337 ARG A CA 1
ATOM 2255 C C . ARG A 1 337 ? 1.082 40.917 53.938 1.00 94.56 337 ARG A C 1
ATOM 2257 O O . ARG A 1 337 ? 2.215 41.385 53.928 1.00 94.56 337 ARG A O 1
ATOM 2264 N N . LEU A 1 338 ? 0.127 41.343 54.758 1.00 94.31 338 LEU A N 1
ATOM 2265 C CA . LEU A 1 338 ? 0.366 42.278 55.853 1.00 94.31 338 LEU A CA 1
ATOM 2266 C C . LEU A 1 338 ? 0.205 41.553 57.186 1.00 94.31 338 LEU A C 1
ATOM 2268 O O . LEU A 1 338 ? -0.646 40.671 57.327 1.00 94.31 338 LEU A O 1
ATOM 2272 N N . ILE A 1 339 ? 1.007 41.941 58.169 1.00 94.81 339 ILE A N 1
ATOM 2273 C CA . ILE A 1 339 ? 0.820 41.533 59.557 1.00 94.81 339 ILE A CA 1
ATOM 2274 C C . ILE A 1 339 ? -0.304 42.392 60.137 1.00 94.81 339 ILE A C 1
ATOM 2276 O O . ILE A 1 339 ? -0.199 43.617 60.175 1.00 94.81 339 ILE A O 1
ATOM 2280 N N . ALA A 1 340 ? -1.388 41.753 60.572 1.00 94.44 340 ALA A N 1
ATOM 2281 C CA . ALA A 1 340 ? -2.534 42.420 61.179 1.00 94.44 340 ALA A CA 1
ATOM 2282 C C . ALA A 1 340 ? -2.574 42.142 62.683 1.00 94.44 340 ALA A C 1
ATOM 2284 O O . ALA A 1 340 ? -2.376 41.007 63.115 1.00 94.44 340 ALA A O 1
ATOM 2285 N N . GLY A 1 341 ? -2.865 43.170 63.476 1.00 92.62 341 GLY A N 1
ATOM 2286 C CA . GLY A 1 341 ? -3.223 43.001 64.881 1.00 92.62 341 GLY A CA 1
ATOM 2287 C C . GLY A 1 341 ? -4.717 42.728 65.033 1.00 92.62 341 GLY A C 1
ATOM 2288 O O . GLY A 1 341 ? -5.525 43.236 64.252 1.00 92.62 341 GLY A O 1
ATOM 2289 N N . THR A 1 342 ? -5.103 41.944 66.041 1.00 90.88 342 THR A N 1
ATOM 2290 C CA . THR A 1 342 ? -6.518 41.798 66.406 1.00 90.88 342 THR A CA 1
ATOM 2291 C C . THR A 1 342 ? -7.004 43.093 67.050 1.00 90.88 342 THR A C 1
ATOM 2293 O O . THR A 1 342 ? -6.411 43.577 68.017 1.00 90.88 342 THR A O 1
ATOM 2296 N N . ALA A 1 343 ? -8.090 43.661 66.521 1.00 87.31 343 ALA A N 1
ATOM 2297 C CA . ALA A 1 343 ? -8.643 44.921 67.009 1.00 87.31 343 ALA A CA 1
ATOM 2298 C C . ALA A 1 343 ? -8.919 44.871 68.523 1.00 87.31 343 ALA A C 1
ATOM 2300 O O . ALA A 1 343 ? -9.473 43.896 69.026 1.00 87.31 343 ALA A O 1
ATOM 2301 N N . ASN A 1 344 ? -8.554 45.940 69.235 1.00 84.81 344 ASN A N 1
ATOM 2302 C CA . ASN A 1 344 ? -8.672 46.069 70.696 1.00 84.81 344 ASN A CA 1
ATOM 2303 C C . ASN A 1 344 ? -7.866 45.040 71.517 1.00 84.81 344 ASN A C 1
ATOM 2305 O O . ASN A 1 344 ? -8.054 44.962 72.731 1.00 84.81 344 ASN A O 1
ATOM 2309 N N . GLU A 1 345 ? -6.968 44.280 70.882 1.00 90.75 345 GLU A N 1
ATOM 2310 C CA . GLU A 1 345 ? -6.022 43.379 71.549 1.00 90.75 345 GLU A CA 1
ATOM 2311 C C . GLU A 1 345 ? -4.571 43.763 71.213 1.00 90.75 345 GLU A C 1
ATOM 2313 O O . GLU A 1 345 ? -3.783 43.999 72.124 1.00 90.75 345 GLU A O 1
ATOM 2318 N N . ILE A 1 346 ? -4.227 43.882 69.922 1.00 94.06 346 ILE A N 1
ATOM 2319 C CA . ILE A 1 346 ? -2.876 44.195 69.422 1.00 94.06 346 ILE A CA 1
ATOM 2320 C C . ILE A 1 346 ? -2.954 45.280 68.343 1.00 94.06 346 ILE A C 1
ATOM 2322 O O . ILE A 1 346 ? -3.738 45.174 67.401 1.00 94.06 346 ILE A O 1
ATOM 2326 N N . THR A 1 347 ? -2.088 46.288 68.437 1.00 94.00 347 THR A N 1
ATOM 2327 C CA . THR A 1 347 ? -1.908 47.314 67.402 1.00 94.00 347 THR A CA 1
ATOM 2328 C C . THR A 1 347 ? -0.700 46.967 66.538 1.00 94.00 347 THR A C 1
ATOM 2330 O O . THR A 1 347 ? 0.382 46.706 67.060 1.00 94.00 347 THR A O 1
ATOM 2333 N N . VAL A 1 348 ? -0.865 47.001 65.213 1.00 96.12 348 VAL A N 1
ATOM 2334 C CA . VAL A 1 348 ? 0.240 46.871 64.249 1.00 96.12 348 VAL A CA 1
ATOM 2335 C C . VAL A 1 348 ? 0.259 48.096 63.341 1.00 96.12 348 VAL A C 1
ATOM 2337 O O . VAL A 1 348 ? -0.758 48.427 62.735 1.00 96.12 348 VAL A O 1
ATOM 2340 N N . THR A 1 349 ? 1.410 48.760 63.230 1.00 94.25 349 THR A N 1
ATOM 2341 C CA . THR A 1 349 ? 1.645 49.865 62.281 1.00 94.25 349 THR A CA 1
ATOM 2342 C C . THR A 1 349 ? 2.726 49.478 61.273 1.00 94.25 349 THR A C 1
ATOM 2344 O O . THR A 1 349 ? 3.637 48.724 61.609 1.00 94.25 349 THR A O 1
ATOM 2347 N N . ASN A 1 350 ? 2.605 49.963 60.029 1.00 94.50 350 ASN A N 1
ATOM 2348 C CA . ASN A 1 350 ? 3.425 49.556 58.874 1.00 94.50 350 ASN A CA 1
ATOM 2349 C C . ASN A 1 350 ? 3.473 48.028 58.668 1.00 94.50 350 ASN A C 1
ATOM 2351 O O . ASN A 1 350 ? 4.525 47.466 58.380 1.00 94.50 350 ASN A O 1
ATOM 2355 N N . GLY A 1 351 ? 2.342 47.337 58.858 1.00 95.25 351 GLY A N 1
ATOM 2356 C CA . GLY A 1 351 ? 2.277 45.868 58.871 1.00 95.25 351 GLY A CA 1
ATOM 2357 C C . GLY A 1 351 ? 2.685 45.173 57.565 1.00 95.25 351 GLY A C 1
ATOM 2358 O O . GLY A 1 351 ? 2.945 43.973 57.582 1.00 95.25 351 GLY A O 1
ATOM 2359 N N . ASP A 1 352 ? 2.750 45.897 56.448 1.00 94.44 352 ASP A N 1
ATOM 2360 C CA . ASP A 1 352 ? 3.229 45.419 55.145 1.00 94.44 352 ASP A CA 1
ATOM 2361 C C . ASP A 1 352 ? 4.717 45.719 54.889 1.00 94.44 352 ASP A C 1
ATOM 2363 O O . ASP A 1 352 ? 5.270 45.251 53.897 1.00 94.44 352 ASP A O 1
ATOM 2367 N N . GLY A 1 353 ? 5.373 46.485 55.766 1.00 94.88 353 GLY A N 1
ATOM 2368 C CA . GLY A 1 353 ? 6.774 46.877 55.644 1.00 94.88 353 GLY A CA 1
ATOM 2369 C C . GLY A 1 353 ? 7.077 47.927 54.567 1.00 94.88 353 GLY A C 1
ATOM 2370 O O . GLY A 1 353 ? 8.244 48.260 54.380 1.00 94.88 353 GLY A O 1
ATOM 2371 N N . VAL A 1 354 ? 6.075 48.451 53.846 1.00 95.44 354 VAL A N 1
ATOM 2372 C CA . VAL A 1 354 ? 6.309 49.340 52.689 1.00 95.44 354 VAL A CA 1
ATOM 2373 C C . VAL A 1 354 ? 6.635 50.765 53.132 1.00 95.44 354 VAL A C 1
ATOM 2375 O O . VAL A 1 354 ? 7.597 51.360 52.655 1.00 95.44 354 VAL A O 1
ATOM 2378 N N . ALA A 1 355 ? 5.848 51.322 54.055 1.00 92.62 355 ALA A N 1
ATOM 2379 C CA . ALA A 1 355 ? 6.030 52.692 54.547 1.00 92.62 355 ALA A CA 1
ATOM 2380 C C . ALA A 1 355 ? 7.131 52.823 55.624 1.00 92.62 355 ALA A C 1
ATOM 2382 O O . ALA A 1 355 ? 7.491 53.931 56.021 1.00 92.62 355 ALA A O 1
ATOM 2383 N N . GLY A 1 356 ? 7.659 51.698 56.113 1.00 93.81 356 GLY A N 1
ATOM 2384 C CA . GLY A 1 356 ? 8.670 51.615 57.165 1.00 93.81 356 GLY A CA 1
ATOM 2385 C C . GLY A 1 356 ? 8.661 50.241 57.834 1.00 93.81 356 GLY A C 1
ATOM 2386 O O . GLY A 1 356 ? 7.872 49.374 57.468 1.00 93.81 356 GLY A O 1
ATOM 2387 N N . ASN A 1 357 ? 9.510 50.040 58.843 1.00 95.44 357 ASN A N 1
ATOM 2388 C CA . ASN A 1 357 ? 9.552 48.768 59.572 1.00 95.44 357 ASN A CA 1
ATOM 2389 C C . ASN A 1 357 ? 8.203 48.492 60.271 1.00 95.44 357 ASN A C 1
ATOM 2391 O O . ASN A 1 357 ? 7.680 49.406 60.921 1.00 95.44 357 ASN A O 1
ATOM 2395 N N . PRO A 1 358 ? 7.662 47.259 60.206 1.00 97.12 358 PRO A N 1
ATOM 2396 C CA . PRO A 1 358 ? 6.493 46.880 60.991 1.00 97.12 358 PRO A CA 1
ATOM 2397 C C . PRO A 1 358 ? 6.762 47.023 62.493 1.00 97.12 358 PRO A C 1
ATOM 2399 O O . PRO A 1 358 ? 7.786 46.557 62.993 1.00 97.12 358 PRO A O 1
ATOM 2402 N N . THR A 1 359 ? 5.830 47.621 63.234 1.00 94.88 359 THR A N 1
ATOM 2403 C CA . THR A 1 359 ? 5.896 47.708 64.702 1.00 94.88 359 THR A CA 1
ATOM 2404 C C . THR A 1 359 ? 4.622 47.155 65.329 1.00 94.88 359 THR A C 1
ATOM 2406 O O . THR A 1 359 ? 3.520 47.467 64.880 1.00 94.88 359 THR A O 1
ATOM 2409 N N . ILE A 1 360 ? 4.776 46.346 66.380 1.00 96.69 360 ILE A N 1
ATOM 2410 C CA . ILE A 1 360 ? 3.692 45.634 67.071 1.00 96.69 360 ILE A CA 1
ATOM 2411 C C . ILE A 1 360 ? 3.651 46.102 68.531 1.00 96.69 360 ILE A C 1
ATOM 2413 O O . ILE A 1 360 ? 4.684 46.108 69.201 1.00 96.69 360 ILE A O 1
ATOM 2417 N N . SER A 1 361 ? 2.480 46.502 69.031 1.00 95.00 361 SER A N 1
ATOM 2418 C CA . SER A 1 361 ? 2.302 47.037 70.388 1.00 95.00 361 SER A CA 1
ATOM 2419 C C . SER A 1 361 ? 0.925 46.712 70.988 1.00 95.00 361 SER A C 1
ATOM 2421 O O . SER A 1 361 ? 0.058 46.137 70.328 1.00 95.00 361 SER A O 1
ATOM 2423 N N . ILE A 1 362 ? 0.718 47.077 72.258 1.00 92.38 362 ILE A N 1
ATOM 2424 C CA . ILE A 1 362 ? -0.583 46.994 72.942 1.00 92.38 362 ILE A CA 1
ATOM 2425 C C . ILE A 1 362 ? -1.354 48.314 72.734 1.00 92.38 362 ILE A C 1
ATOM 2427 O O . ILE A 1 362 ? -0.755 49.382 72.896 1.00 92.38 362 ILE A O 1
ATOM 2431 N N . PRO A 1 363 ? -2.657 48.282 72.384 1.00 90.06 363 PRO A N 1
ATOM 2432 C CA . PRO A 1 363 ? -3.474 49.487 72.260 1.00 90.06 363 PRO A CA 1
ATOM 2433 C C . PRO A 1 363 ? -3.696 50.182 73.611 1.00 90.06 363 PRO A C 1
ATOM 2435 O O . PRO A 1 363 ? -3.568 49.586 74.677 1.00 90.06 363 PRO A O 1
ATOM 2438 N N . THR A 1 364 ? -4.095 51.456 73.572 1.00 88.06 364 THR A N 1
ATOM 2439 C CA . THR A 1 364 ? -4.373 52.264 74.776 1.00 88.06 364 THR A CA 1
ATOM 2440 C C . THR A 1 364 ? -5.535 51.734 75.621 1.00 88.06 364 THR A C 1
ATOM 2442 O O . THR A 1 364 ? -5.602 52.026 76.813 1.00 88.06 364 THR A O 1
ATOM 2445 N N . ALA A 1 365 ? -6.430 50.939 75.032 1.00 85.06 365 ALA A N 1
ATOM 2446 C CA . ALA A 1 365 ? -7.466 50.187 75.727 1.00 85.06 365 ALA A CA 1
ATOM 2447 C C . ALA A 1 365 ? -7.524 48.758 75.174 1.00 85.06 365 ALA A C 1
ATOM 2449 O O . ALA A 1 365 ? -7.494 48.561 73.959 1.00 85.06 365 ALA A O 1
ATOM 2450 N N . VAL A 1 366 ? -7.637 47.774 76.070 1.00 85.62 366 VAL A N 1
ATOM 2451 C CA . VAL A 1 366 ? -7.700 46.347 75.727 1.00 85.62 366 VAL A CA 1
ATOM 2452 C C . VAL A 1 366 ? -9.047 45.778 76.155 1.00 85.62 366 VAL A C 1
ATOM 2454 O O . VAL A 1 366 ? -9.497 46.012 77.277 1.00 85.62 366 VAL A O 1
ATOM 2457 N N . THR A 1 367 ? -9.695 45.022 75.272 1.00 84.44 367 THR A N 1
ATOM 2458 C CA . THR A 1 367 ? -10.973 44.358 75.569 1.00 84.44 367 THR A CA 1
ATOM 2459 C C . THR A 1 367 ? -10.743 42.878 75.865 1.00 84.44 367 THR A C 1
ATOM 2461 O O . THR A 1 367 ? -10.319 42.132 74.993 1.00 84.44 367 THR A O 1
ATOM 2464 N N . PHE A 1 368 ? -11.066 42.430 77.081 1.00 83.69 368 PHE A N 1
ATOM 2465 C CA . PHE A 1 368 ? -10.870 41.036 77.518 1.00 83.69 368 PHE A CA 1
ATOM 2466 C C . PHE A 1 368 ? -12.139 40.171 77.453 1.00 83.69 368 PHE A C 1
ATOM 2468 O O . PHE A 1 368 ? -12.199 39.108 78.068 1.00 83.69 368 PHE A O 1
ATOM 2475 N N . THR A 1 369 ? -13.185 40.612 76.754 1.00 81.38 369 THR A N 1
ATOM 2476 C CA . THR A 1 369 ? -14.471 39.900 76.695 1.00 81.38 369 THR A CA 1
ATOM 2477 C C . THR A 1 369 ? -14.287 38.446 76.255 1.00 81.38 369 THR A C 1
ATOM 2479 O O . THR A 1 369 ? -13.703 38.170 75.210 1.00 81.38 369 THR A O 1
ATOM 2482 N N . GLY A 1 370 ? -14.782 37.502 77.063 1.00 78.44 370 GLY A N 1
ATOM 2483 C CA . GLY A 1 370 ? -14.649 36.064 76.795 1.00 78.44 370 GLY A CA 1
ATOM 2484 C C . GLY A 1 370 ? -13.228 35.507 76.957 1.00 78.44 370 GLY A C 1
ATOM 2485 O O . GLY A 1 370 ? -12.986 34.358 76.594 1.00 78.44 370 GLY A O 1
ATOM 2486 N N . LYS A 1 371 ? -12.286 36.292 77.495 1.00 82.81 371 LYS A N 1
ATOM 2487 C CA . LYS A 1 371 ? -10.917 35.871 77.814 1.00 82.81 371 LYS A CA 1
ATOM 2488 C C . LYS A 1 371 ? -10.741 35.748 79.327 1.00 82.81 371 LYS A C 1
ATOM 2490 O O . LYS A 1 371 ? -11.369 36.460 80.106 1.00 82.81 371 LYS A O 1
ATOM 2495 N N . THR A 1 372 ? -9.837 34.869 79.749 1.00 81.94 372 THR A N 1
ATOM 2496 C CA . THR A 1 372 ? -9.389 34.785 81.143 1.00 81.94 372 THR A CA 1
ATOM 2497 C C . THR A 1 372 ? -8.008 35.406 81.247 1.00 81.94 372 THR A C 1
ATOM 2499 O O . THR A 1 372 ? -7.056 34.905 80.652 1.00 81.94 372 THR A O 1
ATOM 2502 N N . VAL A 1 373 ? -7.878 36.474 82.030 1.00 81.38 373 VAL A N 1
ATOM 2503 C CA . VAL A 1 373 ? -6.558 36.974 82.418 1.00 81.38 373 VAL A CA 1
ATOM 2504 C C . VAL A 1 373 ? -6.082 36.141 83.602 1.00 81.38 373 VAL A C 1
ATOM 2506 O O . VAL A 1 373 ? -6.627 36.238 84.699 1.00 81.38 373 VAL A O 1
ATOM 2509 N N . THR A 1 374 ? -5.099 35.278 83.365 1.00 79.12 374 THR A N 1
ATOM 2510 C CA . THR A 1 374 ? -4.548 34.384 84.390 1.00 79.12 374 THR A CA 1
ATOM 2511 C C . THR A 1 374 ? -3.249 34.977 84.925 1.00 79.12 374 THR A C 1
ATOM 2513 O O . THR A 1 374 ? -2.344 35.248 84.145 1.00 79.12 374 THR A O 1
ATOM 2516 N N . GLY A 1 375 ? -3.143 35.163 86.245 1.00 68.12 375 GLY A N 1
ATOM 2517 C CA . GLY A 1 375 ? -1.880 35.546 86.892 1.00 68.12 375 GLY A CA 1
ATOM 2518 C C . GLY A 1 375 ? -1.462 37.015 86.737 1.00 68.12 375 GLY A C 1
ATOM 2519 O O . GLY A 1 375 ? -0.312 37.283 86.407 1.00 68.12 375 GLY A O 1
ATOM 2520 N N . GLY A 1 376 ? -2.356 37.969 87.023 1.00 68.75 376 GLY A N 1
ATOM 2521 C CA . GLY A 1 376 ? -2.036 39.404 87.040 1.00 68.75 376 GLY A CA 1
ATOM 2522 C C . GLY A 1 376 ? -2.611 40.144 88.253 1.00 68.75 376 GLY A C 1
ATOM 2523 O O . GLY A 1 376 ? -3.627 39.732 88.813 1.00 68.75 376 GLY A O 1
ATOM 2524 N N . THR A 1 377 ? -1.971 41.252 88.643 1.00 70.94 377 THR A N 1
ATOM 2525 C CA . THR A 1 377 ? -2.460 42.166 89.691 1.00 70.94 377 THR A CA 1
ATOM 2526 C C . THR A 1 377 ? -3.134 43.372 89.043 1.00 70.94 377 THR A C 1
ATOM 2528 O O . THR A 1 377 ? -2.474 44.178 88.392 1.00 70.94 377 THR A O 1
ATOM 2531 N N . PHE A 1 378 ? -4.446 43.519 89.237 1.00 74.62 378 PHE A N 1
ATOM 2532 C CA . PHE A 1 378 ? -5.202 44.676 88.751 1.00 74.62 378 PHE A CA 1
ATOM 2533 C C . PHE A 1 378 ? -5.286 45.763 89.828 1.00 74.62 378 PHE A C 1
ATOM 2535 O O . PHE A 1 378 ? -6.208 45.777 90.646 1.00 74.62 378 PHE A O 1
ATOM 2542 N N . THR A 1 379 ? -4.328 46.686 89.831 1.00 71.25 379 THR A N 1
ATOM 2543 C CA . THR A 1 379 ? -4.306 47.811 90.777 1.00 71.25 379 THR A CA 1
ATOM 2544 C C . THR A 1 379 ? -5.280 48.909 90.336 1.00 71.25 379 THR A C 1
ATOM 2546 O O . THR A 1 379 ? -5.191 49.389 89.211 1.00 71.25 379 THR A O 1
ATOM 2549 N N . GLY A 1 380 ? -6.203 49.319 91.216 1.00 68.94 380 GLY A N 1
ATOM 2550 C CA . GLY A 1 380 ? -7.123 50.441 90.958 1.00 68.94 380 GLY A CA 1
ATOM 2551 C C . GLY A 1 380 ? -8.213 50.170 89.912 1.00 68.94 380 GLY A C 1
ATOM 2552 O O . GLY A 1 380 ? -8.693 51.102 89.271 1.00 68.94 380 GLY A O 1
ATOM 2553 N N . SER A 1 381 ? -8.595 48.905 89.706 1.00 71.94 381 SER A N 1
ATOM 2554 C CA . SER A 1 381 ? -9.591 48.543 88.690 1.00 71.94 381 SER A CA 1
ATOM 2555 C C . SER A 1 381 ? -11.017 48.945 89.083 1.00 71.94 381 SER A C 1
ATOM 2557 O O . SER A 1 381 ? -11.437 48.801 90.228 1.00 71.94 381 SER A O 1
ATOM 2559 N N . THR A 1 382 ? -11.784 49.425 88.102 1.00 69.81 382 THR A N 1
ATOM 2560 C CA . THR A 1 382 ? -13.240 49.589 88.215 1.00 69.81 382 THR A CA 1
ATOM 2561 C C . THR A 1 382 ? -13.902 48.415 87.498 1.00 69.81 382 THR A C 1
ATOM 2563 O O . THR A 1 382 ? -13.746 48.268 86.288 1.00 69.81 382 THR A O 1
ATOM 2566 N N . LEU A 1 383 ? -14.615 47.560 88.236 1.00 70.75 383 LEU A N 1
ATOM 2567 C CA . LEU A 1 383 ? -15.317 46.388 87.700 1.00 70.75 383 LEU A CA 1
ATOM 2568 C C . LEU A 1 383 ? -16.830 46.647 87.727 1.00 70.75 383 LEU A C 1
ATOM 2570 O O . LEU A 1 383 ? -17.367 47.035 88.761 1.00 70.75 383 LEU A O 1
ATOM 2574 N N . SER A 1 384 ? -17.522 46.421 86.609 1.00 66.81 384 SER A N 1
ATOM 2575 C CA . SER A 1 384 ? -18.970 46.638 86.473 1.00 66.81 384 SER A CA 1
ATOM 2576 C C . SER A 1 384 ? -19.648 45.395 85.883 1.00 66.81 384 SER A C 1
ATOM 2578 O O . SER A 1 384 ? -19.121 44.810 84.940 1.00 66.81 384 SER A O 1
ATOM 2580 N N . GLY A 1 385 ? -20.794 44.975 86.442 1.00 58.97 385 GLY A N 1
ATOM 2581 C CA . GLY A 1 385 ? -21.608 43.863 85.914 1.00 58.97 385 GLY A CA 1
ATOM 2582 C C . GLY A 1 385 ? -21.122 42.434 86.225 1.00 58.97 385 GLY A C 1
ATOM 2583 O O . GLY A 1 385 ? -21.345 41.526 85.427 1.00 58.97 385 GLY A O 1
ATOM 2584 N N . VAL A 1 386 ? -20.454 42.200 87.360 1.00 63.56 386 VAL A N 1
ATOM 2585 C CA . VAL A 1 386 ? -19.890 40.880 87.719 1.00 63.56 386 VAL A CA 1
ATOM 2586 C C . VAL A 1 386 ? -20.974 39.908 88.212 1.00 63.56 386 VAL A C 1
ATOM 2588 O O . VAL A 1 386 ? -21.697 40.217 89.153 1.00 63.56 386 VAL A O 1
ATOM 2591 N N . THR A 1 387 ? -21.041 38.699 87.640 1.00 56.50 387 THR A N 1
ATOM 2592 C CA . THR A 1 387 ? -21.827 37.569 88.184 1.00 56.50 387 THR A CA 1
ATOM 2593 C C . THR A 1 387 ? -20.871 36.490 88.701 1.00 56.50 387 THR A C 1
ATOM 2595 O O . THR A 1 387 ? -20.037 35.987 87.950 1.00 56.50 387 THR A O 1
ATOM 2598 N N . THR A 1 388 ? -20.940 36.142 89.986 1.00 55.72 388 THR A N 1
ATOM 2599 C CA . THR A 1 388 ? -20.056 35.153 90.627 1.00 55.72 388 THR A CA 1
ATOM 2600 C C . THR A 1 388 ? -20.554 33.718 90.426 1.00 55.72 388 THR A C 1
ATOM 2602 O O . THR A 1 388 ? -21.739 33.434 90.576 1.00 55.72 388 THR A O 1
ATOM 2605 N N . LYS A 1 389 ? -19.647 32.774 90.134 1.00 47.84 389 LYS A N 1
ATOM 2606 C CA . LYS A 1 389 ? -19.940 31.330 90.174 1.00 47.84 389 LYS A CA 1
ATOM 2607 C C . LYS A 1 389 ? -19.831 30.830 91.622 1.00 47.84 389 LYS A C 1
ATOM 2609 O O . LYS A 1 389 ? -18.823 31.091 92.285 1.00 47.84 389 LYS A O 1
ATOM 2614 N N . THR A 1 390 ? -20.850 30.117 92.103 1.00 43.00 390 THR A N 1
ATOM 2615 C CA . THR A 1 390 ? -20.930 29.546 93.461 1.00 43.00 390 THR A CA 1
ATOM 2616 C C . THR A 1 390 ? -19.669 28.739 93.798 1.00 43.00 390 THR A C 1
ATOM 2618 O O . THR A 1 390 ? -19.299 27.843 93.043 1.00 43.00 390 THR A O 1
ATOM 2621 N N . GLY A 1 391 ? -19.001 29.063 94.913 1.00 52.09 391 GLY A N 1
ATOM 2622 C CA . GLY A 1 391 ? -17.779 28.382 95.376 1.00 52.09 391 GLY A CA 1
ATOM 2623 C C . GLY A 1 391 ? -16.446 29.053 95.012 1.00 52.09 391 GLY A C 1
ATOM 2624 O O . GLY A 1 391 ? -15.395 28.500 95.322 1.00 52.09 391 GLY A O 1
ATOM 2625 N N . THR A 1 392 ? -16.459 30.244 94.405 1.00 42.88 392 THR A N 1
ATOM 2626 C CA . THR A 1 392 ? -15.237 31.032 94.156 1.00 42.88 392 THR A CA 1
ATOM 2627 C C . THR A 1 392 ? -15.128 32.158 95.187 1.00 42.88 392 THR A C 1
ATOM 2629 O O . THR A 1 392 ? -16.001 33.024 95.239 1.00 42.88 392 THR A O 1
ATOM 2632 N N . THR A 1 393 ? -14.081 32.160 96.017 1.00 40.88 393 THR A N 1
ATOM 2633 C CA . THR A 1 393 ? -13.827 33.215 97.012 1.00 40.88 393 THR A CA 1
ATOM 2634 C C . THR A 1 393 ? -13.456 34.514 96.300 1.00 40.88 393 THR A C 1
ATOM 2636 O O . THR A 1 393 ? -12.292 34.751 95.986 1.00 40.88 393 THR A O 1
ATOM 2639 N N . VAL A 1 394 ? -14.433 35.384 96.043 1.00 47.31 394 VAL A N 1
ATOM 2640 C CA . VAL A 1 394 ? -14.120 36.798 95.832 1.00 47.31 394 VAL A CA 1
ATOM 2641 C C . VAL A 1 394 ? -13.746 37.332 97.204 1.00 47.31 394 VAL A C 1
ATOM 2643 O O . VAL A 1 394 ? -14.604 37.460 98.074 1.00 47.31 394 VAL A O 1
ATOM 2646 N N . ASN A 1 395 ? -12.461 37.602 97.430 1.00 43.59 395 ASN A N 1
ATOM 2647 C CA . ASN A 1 395 ? -12.025 38.340 98.610 1.00 43.59 395 ASN A CA 1
ATOM 2648 C C . ASN A 1 395 ? -12.437 39.811 98.440 1.00 43.59 395 ASN A C 1
ATOM 2650 O O . ASN A 1 395 ? -11.603 40.695 98.260 1.00 43.59 395 ASN A O 1
ATOM 2654 N N . THR A 1 396 ? -13.745 40.074 98.421 1.00 38.75 396 THR A N 1
ATOM 2655 C CA . THR A 1 396 ? -14.267 41.409 98.661 1.00 38.75 396 THR A CA 1
ATOM 2656 C C . THR A 1 396 ? -14.069 41.669 100.145 1.00 38.75 396 THR A C 1
ATOM 2658 O O . THR A 1 396 ? -14.936 41.347 100.958 1.00 38.75 396 THR A O 1
ATOM 2661 N N . ALA A 1 397 ? -12.943 42.277 100.510 1.00 35.31 397 ALA A N 1
ATOM 2662 C CA . ALA A 1 397 ? -12.876 43.098 101.711 1.00 35.31 397 ALA A CA 1
ATOM 2663 C C . ALA A 1 397 ? -13.802 44.313 101.500 1.00 35.31 397 ALA A C 1
ATOM 2665 O O . ALA A 1 397 ? -13.354 45.436 101.305 1.00 35.31 397 ALA A O 1
ATOM 2666 N N . ASN A 1 398 ? -15.111 44.054 101.439 1.00 35.19 398 ASN A N 1
ATOM 2667 C CA . ASN A 1 398 ? -16.150 45.061 101.441 1.00 35.19 398 ASN A CA 1
ATOM 2668 C C . ASN A 1 398 ? -16.580 45.235 102.894 1.00 35.19 398 ASN A C 1
ATOM 2670 O O . ASN A 1 398 ? -17.274 44.398 103.472 1.00 35.19 398 ASN A O 1
ATOM 2674 N N . THR A 1 399 ? -16.113 46.312 103.508 1.00 34.69 399 THR A N 1
ATOM 2675 C CA . THR A 1 399 ? -16.752 46.866 104.692 1.00 34.69 399 THR A CA 1
ATOM 2676 C C . THR A 1 399 ? -18.218 47.177 104.382 1.00 34.69 399 THR A C 1
ATOM 2678 O O . THR A 1 399 ? -18.497 47.933 103.459 1.00 34.69 399 THR A O 1
ATOM 2681 N N . ALA A 1 400 ? -19.099 46.669 105.247 1.00 33.44 400 ALA A N 1
ATOM 2682 C CA . ALA A 1 400 ? -20.500 47.043 105.471 1.00 33.44 400 ALA A CA 1
ATOM 2683 C C . ALA A 1 400 ? -21.602 46.201 104.784 1.00 33.44 400 ALA A C 1
ATOM 2685 O O . ALA A 1 400 ? -21.689 46.088 103.567 1.00 33.44 400 ALA A O 1
ATOM 2686 N N . ALA A 1 401 ? -22.503 45.718 105.655 1.00 30.25 401 ALA A N 1
ATOM 2687 C CA . ALA A 1 401 ? -23.807 45.082 105.429 1.00 30.25 401 ALA A CA 1
ATOM 2688 C C . ALA A 1 401 ? -23.824 43.584 105.056 1.00 30.25 401 ALA A C 1
ATOM 2690 O O . ALA A 1 401 ? -24.134 43.181 103.938 1.00 30.25 401 ALA A O 1
ATOM 2691 N N . ALA A 1 402 ? -23.603 42.745 106.072 1.00 35.06 402 ALA A N 1
ATOM 2692 C CA . ALA A 1 402 ? -24.104 41.377 106.101 1.00 35.06 402 ALA A CA 1
ATOM 2693 C C . ALA A 1 402 ? -25.644 41.374 106.005 1.00 35.06 402 ALA A C 1
ATOM 2695 O O . ALA A 1 402 ? -26.328 41.792 106.940 1.00 35.06 402 ALA A O 1
ATOM 2696 N N . VAL A 1 403 ? -26.193 40.868 104.899 1.00 31.83 403 VAL A N 1
ATOM 2697 C CA . VAL A 1 403 ? -27.562 40.337 104.881 1.00 31.83 403 VAL A CA 1
ATOM 2698 C C . VAL A 1 403 ? -27.469 38.910 105.411 1.00 31.83 403 VAL A C 1
ATOM 2700 O O . VAL A 1 403 ? -26.947 38.016 104.748 1.00 31.83 403 VAL A O 1
ATOM 2703 N N . ALA A 1 404 ? -27.899 38.723 106.656 1.00 35.34 404 ALA A N 1
ATOM 2704 C CA . ALA A 1 404 ? -27.961 37.428 107.318 1.00 35.34 404 ALA A CA 1
ATOM 2705 C C . ALA A 1 404 ? -28.809 36.429 106.499 1.00 35.34 404 ALA A C 1
ATOM 2707 O O . ALA A 1 404 ? -29.943 36.769 106.148 1.00 35.34 404 ALA A O 1
ATOM 2708 N N . PRO A 1 405 ? -28.340 35.192 106.230 1.00 39.31 405 PRO A N 1
ATOM 2709 C CA . PRO A 1 405 ? -29.218 34.140 105.736 1.00 39.31 405 PRO A CA 1
ATOM 2710 C C . PRO A 1 405 ? -30.178 33.739 106.865 1.00 39.31 405 PRO A C 1
ATOM 2712 O O . PRO A 1 405 ? -29.869 32.945 107.750 1.00 39.31 405 PRO A O 1
ATOM 2715 N N . THR A 1 406 ? -31.361 34.339 106.850 1.00 38.28 406 THR A N 1
ATOM 2716 C CA . THR A 1 406 ? -32.499 34.013 107.708 1.00 38.28 406 THR A CA 1
ATOM 2717 C C . THR A 1 406 ? -33.220 32.788 107.142 1.00 38.28 406 THR A C 1
ATOM 2719 O O . THR A 1 406 ? -34.235 32.929 106.477 1.00 38.28 406 THR A O 1
ATOM 2722 N N . ALA A 1 407 ? -32.666 31.588 107.367 1.00 38.75 407 ALA A N 1
ATOM 2723 C CA . ALA A 1 407 ? -33.397 30.309 107.448 1.00 38.75 407 ALA A CA 1
ATOM 2724 C C . ALA A 1 407 ? -32.428 29.128 107.694 1.00 38.75 407 ALA A C 1
ATOM 2726 O O . ALA A 1 407 ? -32.013 28.441 106.760 1.00 38.75 407 ALA A O 1
ATOM 2727 N N . LEU A 1 408 ? -32.096 28.838 108.961 1.00 50.16 408 LEU A N 1
ATOM 2728 C CA . LEU A 1 408 ? -31.628 27.498 109.348 1.00 50.16 408 LEU A CA 1
ATOM 2729 C C . LEU A 1 408 ? -32.835 26.548 109.314 1.00 50.16 408 LEU A C 1
ATOM 2731 O O . LEU A 1 408 ? -33.601 26.469 110.271 1.00 50.16 408 LEU A O 1
ATOM 2735 N N . GLY A 1 409 ? -33.030 25.874 108.184 1.00 51.88 409 GLY A N 1
ATOM 2736 C CA . GLY A 1 409 ? -34.129 24.922 108.002 1.00 51.88 409 GLY A CA 1
ATOM 2737 C C . GLY A 1 409 ? -34.086 24.103 106.712 1.00 51.88 409 GLY A C 1
ATOM 2738 O O . GLY A 1 409 ? -34.956 23.261 106.518 1.00 51.88 409 GLY A O 1
ATOM 2739 N N . ALA A 1 410 ? -33.098 24.310 105.834 1.00 52.88 410 ALA A N 1
ATOM 2740 C CA . ALA A 1 410 ? -32.931 23.462 104.659 1.00 52.88 410 ALA A CA 1
ATOM 2741 C C . ALA A 1 410 ? -32.316 22.109 105.078 1.00 52.88 410 ALA A C 1
ATOM 2743 O O . ALA A 1 410 ? -31.252 22.113 105.706 1.00 52.88 410 ALA A O 1
ATOM 2744 N N . PRO A 1 411 ? -32.962 20.965 104.779 1.00 54.56 411 PRO A N 1
ATOM 2745 C CA . PRO A 1 411 ? -32.397 19.653 105.075 1.00 54.56 411 PRO A CA 1
ATOM 2746 C C . PRO A 1 411 ? -31.100 19.447 104.288 1.00 54.56 411 PRO A C 1
ATOM 2748 O O . PRO A 1 411 ? -30.977 19.898 103.146 1.00 54.56 411 PRO A O 1
ATOM 2751 N N . LEU A 1 412 ? -30.129 18.755 104.891 1.00 57.72 412 LEU A N 1
ATOM 2752 C CA . LEU A 1 412 ? -28.985 18.252 104.130 1.00 57.72 412 LEU A CA 1
ATOM 2753 C C . LEU A 1 412 ? -29.480 17.270 103.051 1.00 57.72 412 LEU A C 1
ATOM 2755 O O . LEU A 1 412 ? -30.498 16.601 103.231 1.00 57.72 412 LEU A O 1
ATOM 2759 N N . ALA A 1 413 ? -28.766 17.194 101.925 1.00 59.19 413 ALA A N 1
ATOM 2760 C CA . ALA A 1 413 ? -29.088 16.258 100.848 1.00 59.19 413 ALA A CA 1
ATOM 2761 C C . ALA A 1 413 ? -29.065 14.799 101.350 1.00 59.19 413 ALA A C 1
ATOM 2763 O O . ALA A 1 413 ? -28.273 14.469 102.231 1.00 59.19 413 ALA A O 1
ATOM 2764 N N . ALA A 1 414 ? -29.944 13.949 100.804 1.00 61.94 414 ALA A N 1
ATOM 2765 C CA . ALA A 1 414 ? -30.126 12.564 101.244 1.00 61.94 414 ALA A CA 1
ATOM 2766 C C . ALA A 1 414 ? -28.833 11.736 101.150 1.00 61.94 414 ALA A C 1
ATOM 2768 O O . ALA A 1 414 ? -28.092 11.836 100.171 1.00 61.94 414 ALA A O 1
ATOM 2769 N N . PHE A 1 415 ? -28.603 10.898 102.161 1.00 64.94 415 PHE A N 1
ATOM 2770 C CA . PHE A 1 415 ? -27.427 10.035 102.254 1.00 64.94 415 PHE A CA 1
ATOM 2771 C C . PHE A 1 415 ? -27.575 8.806 101.354 1.00 64.94 415 PHE A C 1
ATOM 2773 O O . PHE A 1 415 ? -28.649 8.208 101.295 1.00 64.94 415 PHE A O 1
ATOM 2780 N N . VAL A 1 416 ? -26.501 8.404 100.672 1.00 61.06 416 VAL A N 1
ATOM 2781 C CA . VAL A 1 416 ? -26.555 7.342 99.641 1.00 61.06 416 VAL A CA 1
ATOM 2782 C C . VAL A 1 416 ? -25.861 6.038 100.040 1.00 61.06 416 VAL A C 1
ATOM 2784 O O . VAL A 1 416 ? -26.091 5.016 99.399 1.00 61.06 416 VAL A O 1
ATOM 2787 N N . ASN A 1 417 ? -25.060 6.033 101.114 1.00 62.34 417 ASN A N 1
ATOM 2788 C CA . ASN A 1 417 ? -24.229 4.885 101.498 1.00 62.34 417 ASN A CA 1
ATOM 2789 C C . ASN A 1 417 ? -24.421 4.477 102.965 1.00 62.34 417 ASN A C 1
ATOM 2791 O O . ASN A 1 417 ? -24.738 5.303 103.818 1.00 62.34 417 ASN A O 1
ATOM 2795 N N . THR A 1 418 ? -24.135 3.208 103.284 1.00 64.69 418 THR A N 1
ATOM 2796 C CA . THR A 1 418 ? -24.299 2.636 104.634 1.00 64.69 418 THR A CA 1
ATOM 2797 C C . THR A 1 418 ? -23.387 3.271 105.696 1.00 64.69 418 THR A C 1
ATOM 2799 O O . THR A 1 418 ? -23.637 3.058 106.873 1.00 64.69 418 THR A O 1
ATOM 2802 N N . TRP A 1 419 ? -22.336 4.005 105.293 1.00 65.50 419 TRP A N 1
ATOM 2803 C CA . TRP A 1 419 ? -21.413 4.767 106.149 1.00 65.50 419 TRP A CA 1
ATOM 2804 C C . TRP A 1 419 ? -21.088 6.113 105.479 1.00 65.50 419 TRP A C 1
ATOM 2806 O O . TRP A 1 419 ? -20.451 6.132 104.425 1.00 65.50 419 TRP A O 1
ATOM 2816 N N . GLU A 1 420 ? -21.488 7.238 106.076 1.00 66.38 420 GLU A N 1
ATOM 2817 C CA . GLU A 1 420 ? -21.254 8.586 105.524 1.00 66.38 420 GLU A CA 1
ATOM 2818 C C . GLU A 1 420 ? -20.652 9.546 106.567 1.00 66.38 420 GLU A C 1
ATOM 2820 O O . GLU A 1 420 ? -21.031 9.508 107.741 1.00 66.38 420 GLU A O 1
ATOM 2825 N N . LYS A 1 421 ? -19.689 10.390 106.149 1.00 69.69 421 LYS A N 1
ATOM 2826 C CA . LYS A 1 421 ? -19.038 11.412 106.990 1.00 69.69 421 LYS A CA 1
ATOM 2827 C C . LYS A 1 421 ? -19.570 12.805 106.648 1.00 69.69 421 LYS A C 1
ATOM 2829 O O . LYS A 1 421 ? -19.337 13.288 105.545 1.00 69.69 421 LYS A O 1
ATOM 2834 N N . VAL A 1 422 ? -20.161 13.494 107.625 1.00 64.19 422 VAL A N 1
ATOM 2835 C CA . VAL A 1 422 ? -20.696 14.860 107.461 1.00 64.19 422 VAL A CA 1
ATOM 2836 C C . VAL A 1 422 ? -19.939 15.850 108.353 1.00 64.19 422 VAL A C 1
ATOM 2838 O O . VAL A 1 422 ? -19.785 15.604 109.551 1.00 64.19 422 VAL A O 1
ATOM 2841 N N . GLU A 1 423 ? -19.474 16.973 107.787 1.00 62.75 423 GLU A N 1
ATOM 2842 C CA . GLU A 1 423 ? -18.859 18.079 108.540 1.00 62.75 423 GLU A CA 1
ATOM 2843 C C . GLU A 1 423 ? -19.709 19.351 108.465 1.00 62.75 423 GLU A C 1
ATOM 2845 O O . GLU A 1 423 ? -19.970 19.875 107.385 1.00 62.75 423 GLU A O 1
ATOM 2850 N N . ILE A 1 424 ? -20.104 19.877 109.625 1.00 63.47 424 ILE A N 1
ATOM 2851 C CA . ILE A 1 424 ? -20.907 21.103 109.738 1.00 63.47 424 ILE A CA 1
ATOM 2852 C C . ILE A 1 424 ? -20.170 22.077 110.654 1.00 63.47 424 ILE A C 1
ATOM 2854 O O . ILE A 1 424 ? -19.793 21.705 111.765 1.00 63.47 424 ILE A O 1
ATOM 2858 N N . SER A 1 425 ? -19.958 23.313 110.192 1.00 62.84 425 SER A N 1
ATOM 2859 C CA . SER A 1 425 ? -19.319 24.379 110.975 1.00 62.84 425 SER A CA 1
ATOM 2860 C C . SER A 1 425 ? -20.296 25.526 111.209 1.00 62.84 425 SER A C 1
ATOM 2862 O O . SER A 1 425 ? -20.849 26.056 110.249 1.00 62.84 425 SER A O 1
ATOM 2864 N N . ASN A 1 426 ? -20.490 25.926 112.464 1.00 59.88 426 ASN A N 1
ATOM 2865 C CA . ASN A 1 426 ? -21.285 27.101 112.817 1.00 59.88 426 ASN A CA 1
ATOM 2866 C C . ASN A 1 426 ? -20.426 28.121 113.575 1.00 59.88 426 ASN A C 1
ATOM 2868 O O . ASN A 1 426 ? -19.983 27.843 114.689 1.00 59.88 426 ASN A O 1
ATOM 2872 N N . ASN A 1 427 ? -20.236 29.300 112.979 1.00 60.44 427 ASN A N 1
ATOM 2873 C CA . ASN A 1 427 ? -19.594 30.447 113.615 1.00 60.44 427 ASN A CA 1
ATOM 2874 C C . ASN A 1 427 ? -20.616 31.576 113.727 1.00 60.44 427 ASN A C 1
ATOM 2876 O O . ASN A 1 427 ? -20.870 32.285 112.754 1.00 60.44 427 ASN A O 1
ATOM 2880 N N . GLY A 1 428 ? -21.211 31.727 114.907 1.00 56.03 428 GLY A N 1
ATOM 2881 C CA . GLY A 1 428 ? -22.301 32.673 115.126 1.00 56.03 428 GLY A CA 1
ATOM 2882 C C . GLY A 1 428 ? -22.385 33.176 116.564 1.00 56.03 428 GLY A C 1
ATOM 2883 O O . GLY A 1 428 ? -21.855 32.572 117.498 1.00 56.03 428 GLY A O 1
ATOM 2884 N N . THR A 1 429 ? -23.062 34.304 116.742 1.00 55.53 429 THR A N 1
ATOM 2885 C CA . THR A 1 429 ? -23.263 34.989 118.023 1.00 55.53 429 THR A CA 1
ATOM 2886 C C . THR A 1 429 ? -24.576 34.540 118.675 1.00 55.53 429 THR A C 1
ATOM 2888 O O . THR A 1 429 ? -25.620 35.101 118.375 1.00 55.53 429 THR A O 1
ATOM 2891 N N . GLY A 1 430 ? -24.519 33.558 119.585 1.00 58.56 430 GLY A N 1
ATOM 2892 C CA . GLY A 1 430 ? -25.598 33.214 120.532 1.00 58.56 430 GLY A CA 1
ATOM 2893 C C . GLY A 1 430 ? -26.877 32.578 119.946 1.00 58.56 430 GLY A C 1
ATOM 2894 O O . GLY A 1 430 ? -27.357 32.957 118.883 1.00 58.56 430 GLY A O 1
ATOM 2895 N N . GLY A 1 431 ? -27.473 31.620 120.667 1.00 63.56 431 GLY A N 1
ATOM 2896 C CA . GLY A 1 431 ? -28.757 30.980 120.323 1.00 63.56 431 GLY A CA 1
ATOM 2897 C C . GLY A 1 431 ? -28.669 29.472 120.043 1.00 63.56 431 GLY A C 1
ATOM 2898 O O . GLY A 1 431 ? -27.586 28.901 119.937 1.00 63.56 431 GLY A O 1
ATOM 2899 N N . THR A 1 432 ? -29.825 28.799 119.957 1.00 64.12 432 THR A N 1
ATOM 2900 C CA . THR A 1 432 ? -29.896 27.360 119.633 1.00 64.12 432 THR A CA 1
ATOM 2901 C C . THR A 1 432 ? -29.845 27.155 118.120 1.00 64.12 432 THR A C 1
ATOM 2903 O O . THR A 1 432 ? -30.718 27.642 117.403 1.00 64.12 432 THR A O 1
ATOM 2906 N N . ALA A 1 433 ? -28.840 26.431 117.631 1.00 64.62 433 ALA A N 1
ATOM 2907 C CA . ALA A 1 433 ? -28.704 26.093 116.219 1.00 64.62 433 ALA A CA 1
ATOM 2908 C C . ALA A 1 433 ? -29.400 24.763 115.920 1.00 64.62 433 ALA A C 1
ATOM 2910 O O . ALA A 1 433 ? -29.129 23.768 116.588 1.00 64.62 433 ALA A O 1
ATOM 2911 N N . TYR A 1 434 ? -30.257 24.739 114.901 1.00 67.38 434 TYR A N 1
ATOM 2912 C CA . TYR A 1 434 ? -30.958 23.533 114.470 1.00 67.38 434 TYR A CA 1
ATOM 2913 C C . TYR A 1 434 ? -30.353 22.979 113.183 1.00 67.38 434 TYR A C 1
ATOM 2915 O O . TYR A 1 434 ? -30.258 23.692 112.189 1.00 67.38 434 TYR A O 1
ATOM 2923 N N . VAL A 1 435 ? -29.996 21.699 113.183 1.00 69.12 435 VAL A N 1
ATOM 2924 C CA . VAL A 1 435 ? -29.600 20.962 111.979 1.00 69.12 435 VAL A CA 1
ATOM 2925 C C . VAL A 1 435 ? -30.602 19.835 111.770 1.00 69.12 435 VAL A C 1
ATOM 2927 O O . VAL A 1 435 ? -30.765 19.003 112.656 1.00 69.12 435 VAL A O 1
ATOM 2930 N N . SER A 1 436 ? -31.262 19.781 110.616 1.00 71.69 436 SER A N 1
ATOM 2931 C CA . SER A 1 436 ? -32.117 18.641 110.263 1.00 71.69 436 SER A CA 1
ATOM 2932 C C . SER A 1 436 ? -31.314 17.648 109.437 1.00 71.69 436 SER A C 1
ATOM 2934 O O . SER A 1 436 ? -30.796 17.998 108.373 1.00 71.69 436 SER A O 1
ATOM 2936 N N . LEU A 1 437 ? -31.204 16.415 109.926 1.00 72.31 437 LEU A N 1
ATOM 2937 C CA . LEU A 1 437 ? -30.682 15.319 109.115 1.00 72.31 437 LEU A CA 1
ATOM 2938 C C . LEU A 1 437 ? -31.784 14.817 108.172 1.00 72.31 437 LEU A C 1
ATOM 2940 O O . LEU A 1 437 ? -32.955 14.883 108.541 1.00 72.31 437 LEU A O 1
ATOM 2944 N N . PRO A 1 438 ? -31.446 14.318 106.976 1.00 73.94 438 PRO A N 1
ATOM 2945 C CA . PRO A 1 438 ? -32.387 13.605 106.119 1.00 73.94 438 PRO A CA 1
ATOM 2946 C C . PRO A 1 438 ? -32.666 12.184 106.639 1.00 73.94 438 PRO A C 1
ATOM 2948 O O . PRO A 1 438 ? -31.935 11.655 107.485 1.00 73.94 438 PRO A O 1
ATOM 2951 N N . ALA A 1 439 ? -33.753 11.573 106.156 1.00 75.94 439 ALA A N 1
ATOM 2952 C CA . ALA A 1 439 ? -34.111 10.197 106.503 1.00 75.94 439 ALA A CA 1
ATOM 2953 C C . ALA A 1 439 ? -33.064 9.223 105.948 1.00 75.94 439 ALA A C 1
ATOM 2955 O O . ALA A 1 439 ? -32.595 9.401 104.822 1.00 75.94 439 ALA A O 1
ATOM 2956 N N . GLY A 1 440 ? -32.681 8.233 106.754 1.00 72.69 440 GLY A N 1
ATOM 2957 C CA . GLY A 1 440 ? -31.805 7.145 106.328 1.00 72.69 440 GLY A CA 1
ATOM 2958 C C . GLY A 1 440 ? -32.585 5.928 105.832 1.00 72.69 440 GLY A C 1
ATOM 2959 O O . GLY A 1 440 ? -33.814 5.915 105.798 1.00 72.69 440 GLY A O 1
ATOM 2960 N N . THR A 1 441 ? -31.853 4.879 105.471 1.00 82.06 441 THR A N 1
ATOM 2961 C CA . THR A 1 441 ? -32.379 3.519 105.266 1.00 82.06 441 THR A CA 1
ATOM 2962 C C . THR A 1 441 ? -32.129 2.669 106.513 1.00 82.06 441 THR A C 1
ATOM 2964 O O . THR A 1 441 ? -31.187 2.934 107.255 1.00 82.06 441 THR A O 1
ATOM 2967 N N . ASP A 1 442 ? -32.981 1.677 106.783 1.00 85.50 442 ASP A N 1
ATOM 2968 C CA . ASP A 1 442 ? -32.877 0.856 107.999 1.00 85.50 442 ASP A CA 1
ATOM 2969 C C . ASP A 1 442 ? -31.497 0.179 108.121 1.00 85.50 442 ASP A C 1
ATOM 2971 O O . ASP A 1 442 ? -31.002 -0.426 107.168 1.00 85.50 442 ASP A O 1
ATOM 2975 N N . GLY A 1 443 ? -30.849 0.329 109.278 1.00 80.69 443 GLY A N 1
ATOM 2976 C CA . GLY A 1 443 ? -29.498 -0.168 109.551 1.00 80.69 443 GLY A CA 1
ATOM 2977 C C . GLY A 1 443 ? -28.349 0.693 109.002 1.00 80.69 443 GLY A C 1
ATOM 2978 O O . GLY A 1 443 ? -27.182 0.343 109.198 1.00 80.69 443 GLY A O 1
ATOM 2979 N N . GLN A 1 444 ? -28.629 1.818 108.336 1.00 83.56 444 GLN A N 1
ATOM 2980 C CA . GLN A 1 444 ? -27.601 2.737 107.832 1.00 83.56 444 GLN A CA 1
ATOM 2981 C C . GLN A 1 444 ? -26.847 3.409 108.979 1.00 83.56 444 GLN A C 1
ATOM 2983 O O . GLN A 1 444 ? -27.470 3.926 109.898 1.00 83.56 444 GLN A O 1
ATOM 2988 N N . VAL A 1 445 ? -25.515 3.468 108.907 1.00 81.12 445 VAL A N 1
ATOM 2989 C CA . VAL A 1 445 ? -24.645 4.075 109.923 1.00 81.12 445 VAL A CA 1
ATOM 2990 C C . VAL A 1 445 ? -24.095 5.417 109.429 1.00 81.12 445 VAL A C 1
ATOM 2992 O O . VAL A 1 445 ? -23.762 5.596 108.261 1.00 81.12 445 VAL A O 1
ATOM 2995 N N . MET A 1 446 ? -23.967 6.392 110.321 1.00 79.44 446 MET A N 1
ATOM 2996 C CA . MET A 1 446 ? -23.438 7.721 110.020 1.00 79.44 446 MET A CA 1
ATOM 2997 C C . MET A 1 446 ? -22.381 8.129 111.042 1.00 79.44 446 MET A C 1
ATOM 2999 O O . MET A 1 446 ? -22.545 7.917 112.245 1.00 79.44 446 MET A O 1
ATOM 3003 N N . TYR A 1 447 ? -21.331 8.788 110.548 1.00 78.50 447 TYR A N 1
ATOM 3004 C CA . TYR A 1 447 ? -20.368 9.534 111.348 1.00 78.50 447 TYR A CA 1
ATOM 3005 C C . TYR A 1 447 ? -20.590 11.035 111.141 1.00 78.50 447 TYR A C 1
ATOM 3007 O O . TYR A 1 447 ? -20.320 11.581 110.069 1.00 78.50 447 TYR A O 1
ATOM 3015 N N . ALA A 1 448 ? -21.040 11.738 112.174 1.00 75.56 448 ALA A N 1
ATOM 3016 C CA . ALA A 1 448 ? -21.256 13.177 112.105 1.00 75.56 448 ALA A CA 1
ATOM 3017 C C . ALA A 1 448 ? -20.222 13.915 112.954 1.00 75.56 448 ALA A C 1
ATOM 3019 O O . ALA A 1 448 ? -20.029 13.590 114.127 1.00 75.56 448 ALA A O 1
ATOM 3020 N N . ARG A 1 449 ? -19.576 14.931 112.370 1.00 73.50 449 ARG A N 1
ATOM 3021 C CA . ARG A 1 449 ? -18.682 15.846 113.083 1.00 73.50 449 ARG A CA 1
ATOM 3022 C C . ARG A 1 449 ? -19.207 17.276 112.998 1.00 73.50 449 ARG A C 1
ATOM 3024 O O . ARG A 1 449 ? -19.213 17.887 111.932 1.00 73.50 449 ARG A O 1
ATOM 3031 N N . PHE A 1 450 ? -19.560 17.843 114.142 1.00 71.81 450 PHE A N 1
ATOM 3032 C CA . PHE A 1 450 ? -20.023 19.222 114.262 1.00 71.81 450 PHE A CA 1
ATOM 3033 C C . PHE A 1 450 ? -18.937 20.063 114.902 1.00 71.81 450 PHE A C 1
ATOM 3035 O O . PHE A 1 450 ? -18.454 19.729 115.980 1.00 71.81 450 PHE A O 1
ATOM 3042 N N . ARG A 1 451 ? -18.557 21.154 114.249 1.00 69.31 451 ARG A N 1
ATOM 3043 C CA . ARG A 1 451 ? -17.670 22.168 114.810 1.00 69.31 451 ARG A CA 1
ATOM 3044 C C . ARG A 1 451 ? -18.478 23.421 115.084 1.00 69.31 451 ARG A C 1
ATOM 3046 O O . ARG A 1 451 ? -19.242 23.873 114.233 1.00 69.31 451 ARG A O 1
ATOM 3053 N N . TYR A 1 452 ? -18.309 23.987 116.262 1.00 70.50 452 TYR A N 1
ATOM 3054 C CA . TYR A 1 452 ? -18.971 25.229 116.619 1.00 70.50 452 TYR A CA 1
ATOM 3055 C C . TYR A 1 452 ? -17.976 26.186 117.260 1.00 70.50 452 TYR A C 1
ATOM 3057 O O . TYR A 1 452 ? -17.058 25.766 117.960 1.00 70.50 452 TYR A O 1
ATOM 3065 N N . SER A 1 453 ? -18.161 27.473 116.994 1.00 66.75 453 SER A N 1
ATOM 3066 C CA . SER A 1 453 ? -17.464 28.565 117.661 1.00 66.75 453 SER A CA 1
ATOM 3067 C C . SER A 1 453 ? -18.469 29.680 117.916 1.00 66.75 453 SER A C 1
ATOM 3069 O O . SER A 1 453 ? -19.058 30.237 116.990 1.00 66.75 453 SER A O 1
ATOM 3071 N N . TRP A 1 454 ? -18.656 30.021 119.180 1.00 66.81 454 TRP A N 1
ATOM 3072 C CA . TRP A 1 454 ? -19.607 31.009 119.664 1.00 66.81 454 TRP A CA 1
ATOM 3073 C C . TRP A 1 454 ? -18.908 32.025 120.551 1.00 66.81 454 TRP A C 1
ATOM 3075 O O . TRP A 1 454 ? -17.954 31.718 121.262 1.00 66.81 454 TRP A O 1
ATOM 3085 N N . THR A 1 455 ? -19.409 33.254 120.540 1.00 61.25 455 THR A N 1
ATOM 3086 C CA . THR A 1 455 ? -18.724 34.357 121.225 1.00 61.25 455 THR A CA 1
ATOM 3087 C C . THR A 1 455 ? -19.290 34.671 122.623 1.00 61.25 455 THR A C 1
ATOM 3089 O O . THR A 1 455 ? -18.638 35.409 123.347 1.00 61.25 455 THR A O 1
ATOM 3092 N N . ALA A 1 456 ? -20.434 34.101 123.052 1.00 57.31 456 ALA A N 1
ATOM 3093 C CA . ALA A 1 456 ? -20.935 34.109 124.450 1.00 57.31 456 ALA A CA 1
ATOM 3094 C C . ALA A 1 456 ? -22.284 33.350 124.608 1.00 57.31 456 ALA A C 1
ATOM 3096 O O . ALA A 1 456 ? -23.057 33.288 123.652 1.00 57.31 456 ALA A O 1
ATOM 3097 N N . GLY A 1 457 ? -22.600 32.844 125.818 1.00 59.53 457 GLY A N 1
ATOM 3098 C CA . GLY A 1 457 ? -23.945 32.383 126.241 1.00 59.53 457 GLY A CA 1
ATOM 3099 C C . GLY A 1 457 ? -24.198 30.861 126.271 1.00 59.53 457 GLY A C 1
ATOM 3100 O O . GLY A 1 457 ? -23.446 30.086 125.685 1.00 59.53 457 GLY A O 1
ATOM 3101 N N . ALA A 1 458 ? -25.263 30.426 126.970 1.00 53.97 458 ALA A N 1
ATOM 3102 C CA . ALA A 1 458 ? -25.727 29.031 126.995 1.00 53.97 458 ALA A CA 1
ATOM 3103 C C . ALA A 1 458 ? -26.309 28.649 125.626 1.00 53.97 458 ALA A C 1
ATOM 3105 O O . ALA A 1 458 ? -27.489 28.847 125.343 1.00 53.97 458 ALA A O 1
ATOM 3106 N N . ASN A 1 459 ? -25.440 28.143 124.762 1.00 67.56 459 ASN A N 1
ATOM 3107 C CA . ASN A 1 459 ? -25.749 27.829 123.376 1.00 67.56 459 ASN A CA 1
ATOM 3108 C C . ASN A 1 459 ? -25.848 26.318 123.205 1.00 67.56 459 ASN A C 1
ATOM 3110 O O . ASN A 1 459 ? -25.095 25.575 123.843 1.00 67.56 459 ASN A O 1
ATOM 3114 N N . ALA A 1 460 ? -26.770 25.880 122.348 1.00 64.94 460 ALA A N 1
ATOM 3115 C CA . ALA A 1 460 ? -26.976 24.472 122.057 1.00 64.94 460 ALA A CA 1
ATOM 3116 C C . ALA A 1 460 ? -26.985 24.200 120.551 1.00 64.94 460 ALA A C 1
ATOM 3118 O O . ALA A 1 460 ? -27.564 24.964 119.777 1.00 64.94 460 ALA A O 1
ATOM 3119 N N . VAL A 1 461 ? -26.371 23.090 120.141 1.00 67.25 461 VAL A N 1
ATOM 3120 C CA . VAL A 1 461 ? -26.621 22.487 118.828 1.00 67.25 461 VAL A CA 1
ATOM 3121 C C . VAL A 1 461 ? -27.686 21.424 119.023 1.00 67.25 461 VAL A C 1
ATOM 3123 O O . VAL A 1 461 ? -27.499 20.475 119.789 1.00 67.25 461 VAL A O 1
ATOM 3126 N N . ILE A 1 462 ? -28.799 21.596 118.324 1.00 70.56 462 ILE A N 1
ATOM 3127 C CA . ILE A 1 462 ? -29.872 20.624 118.252 1.00 70.56 462 ILE A CA 1
ATOM 3128 C C . ILE A 1 462 ? -29.870 20.010 116.860 1.00 70.56 462 ILE A C 1
ATOM 3130 O O . ILE A 1 462 ? -30.186 20.664 115.867 1.00 70.56 462 ILE A O 1
ATOM 3134 N N . VAL A 1 463 ? -29.551 18.725 116.796 1.00 71.94 463 VAL A N 1
ATOM 3135 C CA . VAL A 1 463 ? -29.785 17.923 115.600 1.00 71.94 463 VAL A CA 1
ATOM 3136 C C . VAL A 1 463 ? -31.183 17.329 115.711 1.00 71.94 463 VAL A C 1
ATOM 3138 O O . VAL A 1 463 ? -31.521 16.711 116.722 1.00 71.94 463 VAL A O 1
ATOM 3141 N N . ARG A 1 464 ? -32.017 17.556 114.701 1.00 76.06 464 ARG A N 1
ATOM 3142 C CA . ARG A 1 464 ? -33.424 17.146 114.659 1.00 76.06 464 ARG A CA 1
ATOM 3143 C C . ARG A 1 464 ? -33.567 15.865 113.849 1.00 76.06 464 ARG A C 1
ATOM 3145 O O . ARG A 1 464 ? -32.802 15.644 112.907 1.00 76.06 464 ARG A O 1
ATOM 3152 N N . GLN A 1 465 ? -34.542 15.045 114.230 1.00 78.38 465 GLN A N 1
ATOM 3153 C CA . GLN A 1 465 ? -34.883 13.846 113.471 1.00 78.38 465 GLN A CA 1
ATOM 3154 C C . GLN A 1 465 ? -35.500 14.218 112.107 1.00 78.38 465 GLN A C 1
ATOM 3156 O O . GLN A 1 465 ? -36.102 15.288 111.978 1.00 78.38 465 GLN A O 1
ATOM 3161 N N . PRO A 1 466 ? -35.337 13.360 111.089 1.00 68.19 466 PRO A N 1
ATOM 3162 C CA . PRO A 1 466 ? -35.749 13.644 109.715 1.00 68.19 466 PRO A CA 1
ATOM 3163 C C . PRO A 1 466 ? -37.258 13.778 109.479 1.00 68.19 466 PRO A C 1
ATOM 3165 O O . PRO A 1 466 ? -37.659 14.479 108.554 1.00 68.19 466 PRO A O 1
ATOM 3168 N N . ASP A 1 467 ? -38.093 13.133 110.291 1.00 66.50 467 ASP A N 1
ATOM 3169 C CA . ASP A 1 467 ? -39.545 13.003 110.099 1.00 66.50 467 ASP A CA 1
ATOM 3170 C C . ASP A 1 467 ? -40.386 13.811 111.107 1.00 66.50 467 ASP A C 1
ATOM 3172 O O . ASP A 1 467 ? -41.561 14.090 110.868 1.00 66.50 467 ASP A O 1
ATOM 3176 N N . ASN A 1 468 ? -39.783 14.269 112.206 1.00 65.12 468 ASN A N 1
ATOM 3177 C CA . ASN A 1 468 ? -40.420 15.165 113.162 1.00 65.12 468 ASN A CA 1
ATOM 3178 C C . ASN A 1 468 ? -39.452 16.261 113.598 1.00 65.12 468 ASN A C 1
ATOM 3180 O O . ASN A 1 468 ? -38.618 16.067 114.486 1.00 65.12 468 ASN A O 1
ATOM 3184 N N . ALA A 1 469 ? -39.633 17.460 113.038 1.00 60.19 469 ALA A N 1
ATOM 3185 C CA . ALA A 1 469 ? -38.829 18.610 113.412 1.00 60.19 469 ALA A CA 1
ATOM 3186 C C . ALA A 1 469 ? -38.877 18.850 114.930 1.00 60.19 469 ALA A C 1
ATOM 3188 O O . ALA A 1 469 ? -37.884 19.227 115.514 1.00 60.19 469 ALA A O 1
ATOM 3189 N N . THR A 1 470 ? -39.952 18.593 115.664 1.00 62.50 470 THR A N 1
ATOM 3190 C CA . THR A 1 470 ? -39.947 18.841 117.122 1.00 62.50 470 THR A CA 1
ATOM 3191 C C . THR A 1 470 ? -39.172 17.811 117.957 1.00 62.50 470 THR A C 1
ATOM 3193 O O . THR A 1 470 ? -38.890 18.093 119.120 1.00 62.50 470 THR A O 1
ATOM 3196 N N . ALA A 1 471 ? -38.752 16.680 117.378 1.00 67.94 471 ALA A N 1
ATOM 3197 C CA . ALA A 1 471 ? -38.012 15.631 118.076 1.00 67.94 471 ALA A CA 1
ATOM 3198 C C . ALA A 1 471 ? -36.484 15.801 117.949 1.00 67.94 471 ALA A C 1
ATOM 3200 O O . ALA A 1 471 ? -35.914 15.869 116.856 1.00 67.94 471 ALA A O 1
ATOM 3201 N N . THR A 1 472 ? -35.805 15.854 119.093 1.00 68.31 472 THR A N 1
ATOM 3202 C CA . THR A 1 472 ? -34.352 16.024 119.212 1.00 68.31 472 THR A CA 1
ATOM 3203 C C . THR A 1 472 ? -33.638 14.689 118.995 1.00 68.31 472 THR A C 1
ATOM 3205 O O . THR A 1 472 ? -33.801 13.769 119.792 1.00 68.31 472 THR A O 1
ATOM 3208 N N . ALA A 1 473 ? -32.832 14.574 117.937 1.00 65.25 473 ALA A N 1
ATOM 3209 C CA . ALA A 1 473 ? -31.945 13.428 117.730 1.00 65.25 473 ALA A CA 1
ATOM 3210 C C . ALA A 1 473 ? -30.720 13.526 118.638 1.00 65.25 473 ALA A C 1
ATOM 3212 O O . ALA A 1 473 ? -30.323 12.555 119.270 1.00 65.25 473 ALA A O 1
ATOM 3213 N N . ILE A 1 474 ? -30.149 14.729 118.718 1.00 71.06 474 ILE A N 1
ATOM 3214 C CA . ILE A 1 474 ? -28.993 15.058 119.542 1.00 71.06 474 ILE A CA 1
ATOM 3215 C C . ILE A 1 474 ? -29.179 16.477 120.084 1.00 71.06 474 ILE A C 1
ATOM 3217 O O . ILE A 1 474 ? -29.445 17.393 119.307 1.00 71.06 474 ILE A O 1
ATOM 3221 N N . ALA A 1 475 ? -28.995 16.681 121.388 1.00 70.88 475 ALA A N 1
ATOM 3222 C CA . ALA A 1 475 ? -28.941 18.007 122.000 1.00 70.88 475 ALA A CA 1
ATOM 3223 C C . ALA A 1 475 ? -27.671 18.136 122.845 1.00 70.88 475 ALA A C 1
ATOM 3225 O O . ALA A 1 475 ? -27.466 17.367 123.782 1.00 70.88 475 ALA A O 1
ATOM 3226 N N . PHE A 1 476 ? -26.842 19.129 122.536 1.00 66.81 476 PHE A N 1
ATOM 3227 C CA . PHE A 1 476 ? -25.647 19.448 123.316 1.00 66.81 476 PHE A CA 1
ATOM 3228 C C . PHE A 1 476 ? -25.577 20.942 123.571 1.00 66.81 476 PHE A C 1
ATOM 3230 O O . PHE A 1 476 ? -25.809 21.711 122.642 1.00 66.81 476 PHE A O 1
ATOM 3237 N N . GLY A 1 477 ? -25.212 21.354 124.788 1.00 64.00 477 GLY A N 1
ATOM 3238 C CA . GLY A 1 477 ? -24.995 22.763 125.105 1.00 64.00 477 GLY A CA 1
ATOM 3239 C C . GLY A 1 477 ? -23.852 23.013 126.085 1.00 64.00 477 GLY A C 1
ATOM 3240 O O . GLY A 1 477 ? -23.470 22.116 126.834 1.00 64.00 477 GLY A O 1
ATOM 3241 N N . GLY A 1 478 ? -23.327 24.245 126.072 1.00 60.50 478 GLY A N 1
ATOM 3242 C CA . GLY A 1 478 ? -22.548 24.792 127.196 1.00 60.50 478 GLY A CA 1
ATOM 3243 C C . GLY A 1 478 ? -21.059 25.137 127.007 1.00 60.50 478 GLY A C 1
ATOM 3244 O O . GLY A 1 478 ? -20.428 25.433 128.015 1.00 60.50 478 GLY A O 1
ATOM 3245 N N . GLY A 1 479 ? -20.477 25.154 125.797 1.00 61.47 479 GLY A N 1
ATOM 3246 C CA . GLY A 1 479 ? -19.060 25.547 125.584 1.00 61.47 479 GLY A CA 1
ATOM 3247 C C . GLY A 1 479 ? -18.876 26.634 124.519 1.00 61.47 479 GLY A C 1
ATOM 3248 O O . GLY A 1 479 ? -19.683 26.702 123.607 1.00 61.47 479 GLY A O 1
ATOM 3249 N N . ALA A 1 480 ? -17.851 27.493 124.611 1.00 64.19 480 ALA A N 1
ATOM 3250 C CA . ALA A 1 480 ? -17.654 28.613 123.673 1.00 64.19 480 ALA A CA 1
ATOM 3251 C C . ALA A 1 480 ? -17.134 28.178 122.290 1.00 64.19 480 ALA A C 1
ATOM 3253 O O . ALA A 1 480 ? -17.491 28.777 121.288 1.00 64.19 480 ALA A O 1
ATOM 3254 N N . VAL A 1 481 ? -16.331 27.123 122.200 1.00 68.75 481 VAL A N 1
ATOM 3255 C CA . VAL A 1 481 ? -15.878 26.504 120.943 1.00 68.75 481 VAL A CA 1
ATOM 3256 C C . VAL A 1 481 ? -15.862 25.002 121.189 1.00 68.75 481 VAL A C 1
ATOM 3258 O O . VAL A 1 481 ? -15.768 24.602 122.336 1.00 68.75 481 VAL A O 1
ATOM 3261 N N . GLY A 1 482 ? -16.010 24.156 120.178 1.00 69.88 482 GLY A N 1
ATOM 3262 C CA . GLY A 1 482 ? -15.888 22.718 120.398 1.00 69.88 482 GLY A CA 1
ATOM 3263 C C . GLY A 1 482 ? -16.144 21.886 119.157 1.00 69.88 482 GLY A C 1
ATOM 3264 O O . GLY A 1 482 ? -16.556 22.382 118.102 1.00 69.88 482 GLY A O 1
ATOM 3265 N N . THR A 1 483 ? -15.858 20.593 119.278 1.00 74.88 483 THR A N 1
ATOM 3266 C CA . THR A 1 483 ? -16.169 19.588 118.267 1.00 74.88 483 THR A CA 1
ATOM 3267 C C . THR A 1 483 ? -16.964 18.448 118.884 1.00 74.88 483 THR A C 1
ATOM 3269 O O . THR A 1 483 ? -16.492 17.770 119.791 1.00 74.88 483 THR A O 1
ATOM 3272 N N . ILE A 1 484 ? -18.123 18.159 118.307 1.00 72.50 484 ILE A N 1
ATOM 3273 C CA . ILE A 1 484 ? -18.905 16.969 118.628 1.00 72.50 484 ILE A CA 1
ATOM 3274 C C . ILE A 1 484 ? -18.708 15.941 117.530 1.00 72.50 484 ILE A C 1
ATOM 3276 O O . ILE A 1 484 ? -18.786 16.268 116.344 1.00 72.50 484 ILE A O 1
ATOM 3280 N N . VAL A 1 485 ? -18.493 14.697 117.938 1.00 77.00 485 VAL A N 1
ATOM 3281 C CA . VAL A 1 485 ? -18.485 13.537 117.054 1.00 77.00 485 VAL A CA 1
ATOM 3282 C C . VAL A 1 485 ? -19.552 12.559 117.521 1.00 77.00 485 VAL A C 1
ATOM 3284 O O . VAL A 1 485 ? -19.542 12.153 118.680 1.00 77.00 485 VAL A O 1
ATOM 3287 N N . ALA A 1 486 ? -20.450 12.161 116.625 1.00 78.50 486 ALA A N 1
ATOM 3288 C CA . ALA A 1 486 ? -21.485 11.174 116.909 1.00 78.50 486 ALA A CA 1
ATOM 3289 C C . ALA A 1 486 ? -21.482 10.052 115.867 1.00 78.50 486 ALA A C 1
ATOM 3291 O O . ALA A 1 486 ? -21.370 10.312 114.667 1.00 78.50 486 ALA A O 1
ATOM 3292 N N . HIS A 1 487 ? -21.620 8.814 116.342 1.00 85.12 487 HIS A N 1
ATOM 3293 C CA . HIS A 1 487 ? -21.924 7.642 115.532 1.00 85.12 487 HIS A CA 1
ATOM 3294 C C . HIS A 1 487 ? -23.393 7.293 115.737 1.00 85.12 487 HIS A C 1
ATOM 3296 O O . HIS A 1 487 ? -23.847 7.101 116.868 1.00 85.12 487 HIS A O 1
ATOM 3302 N N . MET A 1 488 ? -24.138 7.213 114.646 1.00 84.69 488 MET A N 1
ATOM 3303 C CA . MET A 1 488 ? -25.578 6.982 114.677 1.00 84.69 488 MET A CA 1
ATOM 3304 C C . MET A 1 488 ? -25.945 5.869 113.706 1.00 84.69 488 MET A C 1
ATOM 3306 O O . MET A 1 488 ? -25.266 5.705 112.697 1.00 84.69 488 MET A O 1
ATOM 3310 N N . VAL A 1 489 ? -27.016 5.136 113.991 1.00 85.69 489 VAL A N 1
ATOM 3311 C CA . VAL A 1 489 ? -27.647 4.199 113.057 1.00 85.69 489 VAL A CA 1
ATOM 3312 C C . VAL A 1 489 ? -29.098 4.605 112.840 1.00 85.69 489 VAL A C 1
ATOM 3314 O O . VAL A 1 489 ? -29.755 5.041 113.782 1.00 85.69 489 VAL A O 1
ATOM 3317 N N . TYR A 1 490 ? -29.603 4.518 111.617 1.00 86.44 490 TYR A N 1
ATOM 3318 C CA . TYR A 1 490 ? -31.011 4.765 111.347 1.00 86.44 490 TYR A CA 1
ATOM 3319 C C . TYR A 1 490 ? -31.821 3.499 111.625 1.00 86.44 490 TYR A C 1
ATOM 3321 O O . TYR A 1 490 ? -31.522 2.446 111.067 1.00 86.44 490 TYR A O 1
ATOM 3329 N N . SER A 1 491 ? -32.825 3.611 112.493 1.00 82.75 491 SER A N 1
ATOM 3330 C CA . SER A 1 491 ? -33.766 2.532 112.802 1.00 82.75 491 SER A CA 1
ATOM 3331 C C . SER A 1 491 ? -35.009 2.738 111.947 1.00 82.75 491 SER A C 1
ATOM 3333 O O . SER A 1 491 ? -35.707 3.743 112.098 1.00 82.75 491 SER A O 1
ATOM 3335 N N . GLY A 1 492 ? -35.260 1.833 111.006 1.00 78.69 492 GLY A N 1
ATOM 3336 C CA . GLY A 1 492 ? -36.377 1.922 110.066 1.00 78.69 492 GLY A CA 1
ATOM 3337 C C . GLY A 1 492 ? -37.733 1.679 110.724 1.00 78.69 492 GLY A C 1
ATOM 3338 O O . GLY A 1 492 ? -38.721 2.288 110.322 1.00 78.69 492 GLY A O 1
ATOM 3339 N N . ASP A 1 493 ? -37.774 0.855 111.769 1.00 82.44 493 ASP A N 1
ATOM 3340 C CA . ASP A 1 493 ? -38.958 0.606 112.596 1.00 82.44 493 ASP A CA 1
ATOM 3341 C C . ASP A 1 493 ? -39.396 1.843 113.399 1.00 82.44 493 ASP A C 1
ATOM 3343 O O . ASP A 1 493 ? -40.587 2.134 113.491 1.00 82.44 493 ASP A O 1
ATOM 3347 N N . GLU A 1 494 ? -38.442 2.612 113.921 1.00 78.31 494 GLU A N 1
ATOM 3348 C CA . GLU A 1 494 ? -38.694 3.857 114.656 1.00 78.31 494 GLU A CA 1
ATOM 3349 C C . GLU A 1 494 ? -38.626 5.117 113.770 1.00 78.31 494 GLU A C 1
ATOM 3351 O O . GLU A 1 494 ? -38.853 6.222 114.263 1.00 78.31 494 GLU A O 1
ATOM 3356 N N . SER A 1 495 ? -38.292 4.966 112.482 1.00 80.00 495 SER A N 1
ATOM 3357 C CA . SER A 1 495 ? -38.116 6.043 111.490 1.00 80.00 495 SER A CA 1
ATOM 3358 C C . SER A 1 495 ? -37.177 7.183 111.924 1.00 80.00 495 SER A C 1
ATOM 3360 O O . SER A 1 495 ? -37.294 8.324 111.470 1.00 80.00 495 SER A O 1
ATOM 3362 N N . ARG A 1 496 ? -36.166 6.885 112.749 1.00 82.88 496 ARG A N 1
ATOM 3363 C CA . ARG A 1 496 ? -35.286 7.902 113.348 1.00 82.88 496 ARG A CA 1
ATOM 3364 C C . ARG A 1 496 ? -33.823 7.469 113.435 1.00 82.88 496 ARG A C 1
ATOM 3366 O O . ARG A 1 496 ? -33.506 6.284 113.499 1.00 82.88 496 ARG A O 1
ATOM 3373 N N . TRP A 1 497 ? -32.917 8.446 113.500 1.00 82.75 497 TRP A N 1
ATOM 3374 C CA . TRP A 1 497 ? -31.506 8.200 113.796 1.00 82.75 497 TRP A CA 1
ATOM 3375 C C . TRP A 1 497 ? -31.310 7.960 115.292 1.00 82.75 497 TRP A C 1
ATOM 3377 O O . TRP A 1 497 ? -31.585 8.830 116.120 1.00 82.75 497 TRP A O 1
ATOM 3387 N N . VAL A 1 498 ? -30.783 6.794 115.635 1.00 83.56 498 VAL A N 1
ATOM 3388 C CA . VAL A 1 498 ? -30.447 6.382 116.995 1.00 83.56 498 VAL A CA 1
ATOM 3389 C C . VAL A 1 498 ? -28.948 6.570 117.209 1.00 83.56 498 VAL A C 1
ATOM 3391 O O . VAL A 1 498 ? -28.128 6.115 116.413 1.00 83.56 498 VAL A O 1
ATOM 3394 N N . ILE A 1 499 ? -28.562 7.265 118.281 1.00 82.94 499 ILE A N 1
ATOM 3395 C CA . ILE A 1 499 ? -27.147 7.445 118.629 1.00 82.94 499 ILE A CA 1
ATOM 3396 C C . ILE A 1 499 ? -26.614 6.137 119.214 1.00 82.94 499 ILE A C 1
ATOM 3398 O O . ILE A 1 499 ? -27.110 5.666 120.234 1.00 82.94 499 ILE A O 1
ATOM 3402 N N . LEU A 1 500 ? -25.560 5.595 118.608 1.00 82.69 500 LEU A N 1
ATOM 3403 C CA . LEU A 1 500 ? -24.812 4.466 119.161 1.00 82.69 500 LEU A CA 1
ATOM 3404 C C . LEU A 1 500 ? -23.744 4.954 120.146 1.00 82.69 500 LEU A C 1
ATOM 3406 O O . LEU A 1 500 ? -23.574 4.388 121.223 1.00 82.69 500 LEU A O 1
ATOM 3410 N N . SER A 1 501 ? -23.024 6.020 119.785 1.00 81.31 501 SER A N 1
ATOM 3411 C CA . SER A 1 501 ? -22.063 6.692 120.662 1.00 81.31 501 SER A CA 1
ATOM 3412 C C . SER A 1 501 ? -21.887 8.160 120.273 1.00 81.31 501 SER A C 1
ATOM 3414 O O . SER A 1 501 ? -22.036 8.532 119.110 1.00 81.31 501 SER A O 1
ATOM 3416 N N . ALA A 1 502 ? -21.561 9.018 121.239 1.00 75.94 502 ALA A N 1
ATOM 3417 C CA . ALA A 1 502 ? -21.199 10.405 120.971 1.00 75.94 502 ALA A CA 1
ATOM 3418 C C . ALA A 1 502 ? -20.130 10.889 121.953 1.00 75.94 502 ALA A C 1
ATOM 3420 O O . ALA A 1 502 ? -20.196 10.602 123.148 1.00 75.94 502 ALA A O 1
ATOM 3421 N N . ILE A 1 503 ? -19.152 11.631 121.438 1.00 76.25 503 ILE A N 1
ATOM 3422 C CA . ILE A 1 503 ? -18.098 12.279 122.216 1.00 76.25 503 ILE A CA 1
ATOM 3423 C C . ILE A 1 503 ? -18.177 13.776 121.937 1.00 76.25 503 ILE A C 1
ATOM 3425 O O . ILE A 1 503 ? -18.086 14.216 120.788 1.00 76.25 503 ILE A O 1
ATOM 3429 N N . ASN A 1 504 ? -18.335 14.556 123.000 1.00 71.69 504 ASN A N 1
ATOM 3430 C CA . ASN A 1 504 ? -18.189 16.002 122.951 1.00 71.69 504 ASN A CA 1
ATOM 3431 C C . ASN A 1 504 ? -16.769 16.365 123.395 1.00 71.69 504 ASN A C 1
ATOM 3433 O O . ASN A 1 504 ? -16.375 16.011 124.506 1.00 71.69 504 ASN A O 1
ATOM 3437 N N . ASN A 1 505 ? -16.016 17.045 122.532 1.00 69.00 505 ASN A N 1
ATOM 3438 C CA . ASN A 1 505 ? -14.730 17.638 122.875 1.00 69.00 505 ASN A CA 1
ATOM 3439 C C . ASN A 1 505 ? -14.891 19.171 122.866 1.00 69.00 505 ASN A C 1
ATOM 3441 O O . ASN A 1 505 ? -14.819 19.768 121.782 1.00 69.00 505 ASN A O 1
ATOM 3445 N N . PRO A 1 506 ? -15.239 19.770 124.020 1.00 59.78 506 PRO A N 1
ATOM 3446 C CA . PRO A 1 506 ? -15.507 21.200 124.149 1.00 59.78 506 PRO A CA 1
ATOM 3447 C C . PRO A 1 506 ? -14.239 22.063 124.099 1.00 59.78 506 PRO A C 1
ATOM 3449 O O . PRO A 1 506 ? -13.129 21.524 123.890 1.00 59.78 506 PRO A O 1
#

Sequence (506 aa):
MYANAVGGFTTLPAASNGDVLTLTAGVPSWVPTAGSSFSAITTGTNATATMTVNNGASILLGTAGAIIQSNEFITSTSVSSAVDLATTEVNGILPIANGGTGSSTAGGALTNLGAQPVDAELTAISGLAGTGFAVQTGAGTYAQRTIVGVSPISVANGSGVAGNPTISLTGIVPVANGGTGQDFSAVPIGSIMYANAVGGFTTLPAASNGDVLTLTAGVPSWVPTAGSSFSAITTGTNATATMTVNNGASILLGTAGAIIQSNEFITSTSVSSAVDLATTEVNGILPIANGGTGSSTAGGALTNLGAQPVDADLTSIAGVATTGILVRTGVDTYNTRLIAGTANEITVTNGDGVAGNPTISIPTAVTFTGKTVTGGTFTGSTLSGVTTKTGTTVNTANTAAAVAPTALGAPLAAFVNTWEKVEISNNGTGGTAYVSLPAGTDGQVMYARFRYSWTAGANAVIVRQPDNATATAIAFGGGAVGTIVAHMVYSGDESRWVILSAINNP

Secondary structure (DSSP, 8-state):
-EEEETTEEE--PPPPTTPEEEEETTEEEEE------STT--SS---S------TT-----SSTT----------TT----PPP-SSTT--SPPPGGG-SSS-SSHHHHHHHHTPPPP-HHHHHHHT--S-SEEEEEETTEEEEE-----TTEEEESTTSSSSS-EEEE-SPPPGGGTS-SS--TTPPTTPEEEEEETTEEEEEPP--TTEEEEEETTEEEEEEPP---GGG--SS---S------TT-----SSTT----------TT-SSSSPP-SSTT--SPPPGGGTTTS-SSHHHHHHHHTPPPP-HHHHHHHT--S-SEEEEEETTEEEEE---PPTTT-EEESTTSSSS--EEE--SS---TT----S---TT----S--PPTT--------S-------TTPPPPPP-SSEEEEEEEEEESSS-EEEEPPP--TT-EEEEEEEEEESSSS-EEEEEPSS-TTSEEEEEE--SEEEEEEEEEEETTTTEEEEEEEEEE-

Foldseek 3Di:
DAADDDVDDDDDDDDDPQWDWDDDPRRIDIHHDDDDDDPPDDDDDDPDDDDDQDPPRDDDDPDPPDDDPDDPPDDPPDPDSDDDPPDPPDDDDDQLCRDDLNHNDPVSSCVSVVHDDDALLVVQVVPDPDDADFDAPDGSHTDQDFDCDDPQWDWDPRRCPVHRIDIDRNDFDALVRVGQNDDCPPPDPQWDWDAPDVRHIDIDHHDPPQWDWDADVNHTDTDHDDDDDPVPCPDDDDPPDDDDQDPPRDDDDPDPPDDPPDDQDDDPPDPDSDDDPVDPPDPDDDDCCRQPQPHNDPVSSCVSVVHDDDDLLVVQVVPAPDAFDWDDPDVSHIYQDFDDDDPLAKDWDCRRCPVHDIDIDHDPGHDQVPHDDPDDDDPPDDDPDDDDDPPDDPPPPDPDDDPDPPDLPDEDPADDDLEEEEEEEEEDEDEEREYEYAFDDAFRKYKYKYWYAYDDDFYWYFYAWRPDRVHGQDIDTDDRTWMKIWMWTQHVVVRGTHTPDIDIGD

pLDDT: mean 74.84, std 15.8, range [30.25, 97.12]

Radius of gyration: 81.89 Å; chains: 1; bounding box: 116×179×190 Å